Protein AF-A0A7W8L1U2-F1 (afdb_monomer)

Nearest PDB structures (foldseek):
  6pzl-assembly1_A-2  TM=8.586E-01  e=2.340E-06  Proteus mirabilis
  3fy3-assembly1_A  TM=8.755E-01  e=2.801E-05  Proteus mirabilis
  5keh-assembly1_A-2  TM=8.692E-01  e=3.672E-05  Proteus mirabilis
  5kkd-assembly1_B  TM=8.392E-01  e=9.475E-05  Proteus mirabilis
  5sz8-assembly1_A-2  TM=8.391E-01  e=1.951E-04  Proteus mirabilis

Organism: NCBI:txid2782701

Foldseek 3Di:
DDPDDDDDPVADVVDDAQEAAAADPDLDEAEAQEEDEDPDAQHQEYEDEALNEYEYAHYEYYRYQEYEYENFDFDADPVGDGFWGFEQAYEYEADHNGYDHQVHNEYEYYYQAYEFHAEHEHAEYEYAHRGFTATPPPRDTDHDHHDDDRDQARYHADQNGEYHYLEYHAHADPAQHHHEHNHYYENENEEYEYAHNHEYHAQAYYEYCYEYYYAYCEYAHPYEDEYQEEYAAHHAAEYEAQEYDEYLAEYHYEHQEYAYQYEDYFNADPLRAHHQHYEYHHEHAAEYEHCHEYDYLAEYAHYHCEYHNANYEHEHVAEYHAENPNEEYHQHLYEYEYQHYYHHYGPYYYHQHNYDYDHDDNVCVVRVVLSVQQVVLLVQLLVQLVVLLLLLVLQLVVCVVVVNPLSNQQSDDSHVVSLVSLLVSLQVSQVRNGPGPPPPPVVPPVVVVVPPCVVPVVVVVPDPDDDDDDDDDDDDDPDDDDDDDDDDDRHDRSVSSVVSNVVVVVVCVCVVVVVCVVQPDPHDDDPVVVVVVVVVSVLLNVLPPQDPDFQKKKKKKDFFQKIWIWMAGPAPRWIKIKIFGKAKVVHRPDRDMKMWIKGKHKRSDRHPVSSVVQQAFKWKKWKKWAADPPQKTWIWMWIAHPVGIIMIITTIMGHDHIMTMMGRMMGMHTDDDD

Structure (mmCIF, N/CA/C/O backbone):
data_AF-A0A7W8L1U2-F1
#
_entry.id   AF-A0A7W8L1U2-F1
#
loop_
_atom_site.group_PDB
_atom_site.id
_atom_site.type_symbol
_atom_site.label_atom_id
_atom_site.label_alt_id
_atom_site.label_comp_id
_atom_site.label_asym_id
_atom_site.label_entity_id
_atom_site.label_seq_id
_atom_site.pdbx_PDB_ins_code
_atom_site.Cartn_x
_atom_site.Cartn_y
_atom_site.Cartn_z
_atom_site.occupancy
_atom_site.B_iso_or_equiv
_atom_site.auth_seq_id
_atom_site.auth_comp_id
_atom_site.auth_asym_id
_atom_site.auth_atom_id
_atom_site.pdbx_PDB_model_num
ATOM 1 N N . MET A 1 1 ? 30.690 0.092 -16.207 1.00 69.56 1 MET A N 1
ATOM 2 C CA . MET A 1 1 ? 30.480 1.176 -17.199 1.00 69.56 1 MET A CA 1
ATOM 3 C C . MET A 1 1 ? 31.775 1.409 -17.965 1.00 69.56 1 MET A C 1
ATOM 5 O O . MET A 1 1 ? 32.826 1.039 -17.454 1.00 69.56 1 MET A O 1
ATOM 9 N N . ALA A 1 2 ? 31.693 1.891 -19.211 1.00 73.94 2 ALA A N 1
ATOM 10 C CA . ALA A 1 2 ? 32.660 1.589 -20.282 1.00 73.94 2 ALA A CA 1
ATOM 11 C C . ALA A 1 2 ? 33.953 2.436 -20.328 1.00 73.94 2 ALA A C 1
ATOM 13 O O . ALA A 1 2 ? 34.793 2.201 -21.194 1.00 73.94 2 ALA A O 1
ATOM 14 N N . GLY A 1 3 ? 34.148 3.395 -19.418 1.00 83.50 3 GLY A N 1
ATOM 15 C CA . GLY A 1 3 ? 35.316 4.282 -19.447 1.00 83.50 3 GLY A CA 1
ATOM 16 C C . GLY A 1 3 ? 35.251 5.298 -20.595 1.00 83.50 3 GLY A C 1
ATOM 17 O O . GLY A 1 3 ? 34.176 5.786 -20.935 1.00 83.50 3 GLY A O 1
ATOM 18 N N . GLN A 1 4 ? 36.399 5.656 -21.178 1.00 85.38 4 GLN A N 1
ATOM 19 C CA . GLN A 1 4 ? 36.449 6.632 -22.270 1.00 85.38 4 GLN A CA 1
ATOM 20 C C . GLN A 1 4 ? 35.839 6.060 -23.557 1.00 85.38 4 GLN A C 1
ATOM 22 O O . GLN A 1 4 ? 36.222 4.991 -24.027 1.00 85.38 4 GLN A O 1
ATOM 27 N N . ILE A 1 5 ? 34.927 6.820 -24.156 1.00 88.44 5 ILE A N 1
ATOM 28 C CA . ILE A 1 5 ? 34.176 6.452 -25.358 1.00 88.44 5 ILE A CA 1
ATOM 29 C C . ILE A 1 5 ? 34.235 7.589 -26.382 1.00 88.44 5 ILE A C 1
ATOM 31 O O . ILE A 1 5 ? 34.179 8.766 -26.026 1.00 88.44 5 ILE A O 1
ATOM 35 N N . ASN A 1 6 ? 34.376 7.234 -27.660 1.00 89.25 6 ASN A N 1
ATOM 36 C CA . ASN A 1 6 ? 34.409 8.197 -28.761 1.00 89.25 6 ASN A CA 1
ATOM 37 C C . ASN A 1 6 ? 33.005 8.732 -29.080 1.00 89.25 6 ASN A C 1
ATOM 39 O O . ASN A 1 6 ? 31.998 8.099 -28.761 1.00 89.25 6 ASN A O 1
ATOM 43 N N . GLY A 1 7 ? 32.942 9.882 -29.758 1.00 87.75 7 GLY A N 1
ATOM 44 C CA . GLY A 1 7 ? 31.681 10.429 -30.262 1.00 87.75 7 GLY A CA 1
ATOM 45 C C . GLY A 1 7 ? 30.973 9.458 -31.213 1.00 87.75 7 GLY A C 1
ATOM 46 O O . GLY A 1 7 ? 31.619 8.752 -31.989 1.00 87.75 7 GLY A O 1
ATOM 47 N N . ASN A 1 8 ? 29.640 9.422 -31.151 1.00 91.31 8 ASN A N 1
ATOM 48 C CA . ASN A 1 8 ? 28.834 8.544 -31.994 1.00 91.31 8 ASN A CA 1
ATOM 49 C C . ASN A 1 8 ? 28.838 9.056 -33.451 1.00 91.31 8 ASN A C 1
ATOM 51 O O . ASN A 1 8 ? 28.306 10.139 -33.696 1.00 91.31 8 ASN A O 1
ATOM 55 N N . PRO A 1 9 ? 29.376 8.294 -34.426 1.00 94.00 9 PRO A N 1
ATOM 56 C CA . PRO A 1 9 ? 29.521 8.749 -35.812 1.00 94.00 9 PRO A CA 1
ATOM 57 C C . PRO A 1 9 ? 28.185 8.915 -36.553 1.00 94.00 9 PRO A C 1
ATOM 59 O O . PRO A 1 9 ? 28.167 9.459 -37.652 1.00 94.00 9 PRO A O 1
ATOM 62 N N . ASN A 1 10 ? 27.076 8.448 -35.970 1.00 94.88 10 ASN A N 1
ATOM 63 C CA . ASN A 1 10 ? 25.736 8.624 -36.530 1.00 94.88 10 ASN A CA 1
ATOM 64 C C . ASN A 1 10 ? 25.142 10.018 -36.261 1.00 94.88 10 ASN A C 1
ATOM 66 O O . ASN A 1 10 ? 24.099 10.340 -36.823 1.00 94.88 10 ASN A O 1
ATOM 70 N N . PHE A 1 11 ? 25.773 10.830 -35.406 1.00 91.75 11 PHE A N 1
ATOM 71 C CA . PHE A 1 11 ? 25.344 12.196 -35.102 1.00 91.75 11 PHE A CA 1
ATOM 72 C C . PHE A 1 11 ? 26.297 13.225 -35.712 1.00 91.75 11 PHE A C 1
ATOM 74 O O . PHE A 1 11 ? 27.502 12.996 -35.832 1.00 91.75 11 PHE A O 1
ATOM 81 N N . GLY A 1 12 ? 25.746 14.385 -36.083 1.00 92.25 12 GLY A N 1
ATOM 82 C CA . GLY A 1 12 ? 26.546 15.545 -36.465 1.00 92.25 12 GLY A CA 1
ATOM 83 C C . GLY A 1 12 ? 27.296 16.154 -35.268 1.00 92.25 12 GLY A C 1
ATOM 84 O O . GLY A 1 12 ? 27.008 15.831 -34.112 1.00 92.25 12 GLY A O 1
ATOM 85 N N . PRO A 1 13 ? 28.255 17.067 -35.506 1.00 86.38 13 PRO A N 1
ATOM 86 C CA . PRO A 1 13 ? 28.932 17.778 -34.425 1.00 86.38 13 PRO A CA 1
ATOM 87 C C . PRO A 1 13 ? 27.932 18.491 -33.504 1.00 86.38 13 PRO A C 1
ATOM 89 O O . PRO A 1 13 ? 27.104 19.267 -33.975 1.00 86.38 13 PRO A O 1
ATOM 92 N N . ASN A 1 14 ? 28.046 18.257 -32.192 1.00 84.38 14 ASN A N 1
ATOM 93 C CA . ASN A 1 14 ? 27.155 18.787 -31.145 1.00 84.38 14 ASN A CA 1
ATOM 94 C C . ASN A 1 14 ? 25.682 18.346 -31.238 1.00 84.38 14 ASN A C 1
ATOM 96 O O . ASN A 1 14 ? 24.840 18.923 -30.550 1.00 84.38 14 ASN A O 1
ATOM 100 N N . ASP A 1 15 ? 25.371 17.337 -32.050 1.00 91.50 15 ASP A N 1
ATOM 101 C CA . ASP A 1 15 ? 24.033 16.759 -32.131 1.00 91.50 15 ASP A CA 1
ATOM 102 C C . ASP A 1 15 ? 23.883 15.573 -31.164 1.00 91.50 15 ASP A C 1
ATOM 104 O O . ASP A 1 15 ? 24.843 14.851 -30.876 1.00 91.50 15 ASP A O 1
ATOM 108 N N . ALA A 1 16 ? 22.678 15.390 -30.628 1.00 91.06 16 ALA A N 1
ATOM 109 C CA . ALA A 1 16 ? 22.363 14.331 -29.678 1.00 91.06 16 ALA A CA 1
ATOM 110 C C . ALA A 1 16 ? 20.869 13.988 -29.696 1.00 91.06 16 ALA A C 1
ATOM 112 O O . ALA A 1 16 ? 20.002 14.852 -29.848 1.00 91.06 16 ALA A O 1
ATOM 113 N N . ALA A 1 17 ? 20.553 12.714 -29.460 1.00 91.38 17 ALA A N 1
ATOM 114 C CA . ALA A 1 17 ? 19.172 12.279 -29.304 1.00 91.38 17 ALA A CA 1
ATOM 115 C C . ALA A 1 17 ? 18.530 12.894 -28.050 1.00 91.38 17 ALA A C 1
ATOM 117 O O . ALA A 1 17 ? 19.070 12.813 -26.948 1.00 91.38 17 ALA A O 1
ATOM 118 N N . LYS A 1 18 ? 17.319 13.438 -28.205 1.00 91.56 18 LYS A N 1
ATOM 119 C CA . LYS A 1 18 ? 16.487 13.865 -27.069 1.00 91.56 18 LYS A CA 1
ATOM 120 C C . LYS A 1 18 ? 15.812 12.673 -26.393 1.00 91.56 18 LYS A C 1
ATOM 122 O O . LYS A 1 18 ? 15.764 12.607 -25.171 1.00 91.56 18 LYS A O 1
ATOM 127 N N . ILE A 1 19 ? 15.297 11.737 -27.188 1.00 95.50 19 ILE A N 1
ATOM 128 C CA . ILE A 1 19 ? 14.672 10.493 -26.731 1.00 95.50 19 ILE A CA 1
ATOM 129 C C . ILE A 1 19 ? 15.396 9.340 -27.420 1.00 95.50 19 ILE A C 1
ATOM 131 O O . ILE A 1 19 ? 15.598 9.380 -28.632 1.00 95.50 19 ILE A O 1
ATOM 135 N N . ILE A 1 20 ? 15.775 8.320 -26.655 1.00 97.06 20 ILE A N 1
ATOM 136 C CA . ILE A 1 20 ? 16.420 7.110 -27.172 1.00 97.06 20 ILE A CA 1
ATOM 137 C C . ILE A 1 20 ? 15.437 5.951 -27.020 1.00 97.06 20 ILE A C 1
ATOM 139 O O . ILE A 1 20 ? 15.101 5.575 -25.898 1.00 97.06 20 ILE A O 1
ATOM 143 N N . VAL A 1 21 ? 14.978 5.383 -28.138 1.00 97.81 21 VAL A N 1
ATOM 144 C CA . VAL A 1 21 ? 14.058 4.235 -28.145 1.00 97.81 21 VAL A CA 1
ATOM 145 C C . VAL A 1 21 ? 14.809 2.962 -28.512 1.00 97.81 21 VAL A C 1
ATOM 147 O O . VAL A 1 21 ? 15.290 2.818 -29.632 1.00 97.81 21 VAL A O 1
ATOM 150 N N . ASN A 1 22 ? 14.869 2.022 -27.572 1.00 97.69 22 ASN A N 1
ATOM 151 C CA . ASN A 1 22 ? 15.407 0.682 -27.777 1.00 97.69 22 ASN A CA 1
ATOM 152 C C . ASN A 1 22 ? 14.235 -0.291 -27.908 1.00 97.69 22 ASN A C 1
ATOM 154 O O . ASN A 1 22 ? 13.649 -0.704 -26.906 1.00 97.69 22 ASN A O 1
ATOM 158 N N . GLN A 1 23 ? 13.876 -0.630 -29.144 1.00 97.31 23 GLN A N 1
ATOM 159 C CA . GLN A 1 23 ? 12.772 -1.537 -29.441 1.00 97.31 23 GLN A CA 1
ATOM 160 C C . GLN A 1 23 ? 13.290 -2.928 -29.812 1.00 97.31 23 GLN A C 1
ATOM 162 O O . GLN A 1 23 ? 14.038 -3.094 -30.775 1.00 97.31 23 GLN A O 1
ATOM 167 N N . VAL A 1 24 ? 12.852 -3.939 -29.064 1.00 97.31 24 VAL A N 1
ATOM 168 C CA . VAL A 1 24 ? 13.157 -5.348 -29.316 1.00 97.31 24 VAL A CA 1
ATOM 169 C C . VAL A 1 24 ? 11.987 -5.994 -30.056 1.00 97.31 24 VAL A C 1
ATOM 171 O O . VAL A 1 24 ? 10.863 -6.003 -29.566 1.00 97.31 24 VAL A O 1
ATOM 174 N N . ASN A 1 25 ? 12.273 -6.579 -31.222 1.00 92.19 25 ASN A N 1
ATOM 175 C CA . ASN A 1 25 ? 11.283 -7.242 -32.085 1.00 92.19 25 ASN A CA 1
ATOM 176 C C . ASN A 1 25 ? 11.347 -8.781 -32.014 1.00 92.19 25 ASN A C 1
ATOM 178 O O . ASN A 1 25 ? 10.768 -9.468 -32.850 1.00 92.19 25 ASN A O 1
ATOM 182 N N . SER A 1 26 ? 12.100 -9.332 -31.057 1.00 93.19 26 SER A N 1
ATOM 183 C CA . SER A 1 26 ? 12.208 -10.780 -30.844 1.00 93.19 26 SER A CA 1
ATOM 184 C C . SER A 1 26 ? 11.131 -11.295 -29.886 1.00 93.19 26 SER A C 1
ATOM 186 O O . SER A 1 26 ? 10.630 -10.543 -29.053 1.00 93.19 26 SER A O 1
ATOM 188 N N . ASN A 1 27 ? 10.868 -12.603 -29.924 1.00 93.25 27 ASN A N 1
ATOM 189 C CA . ASN A 1 27 ? 9.940 -13.272 -29.003 1.00 93.25 27 ASN A CA 1
ATOM 190 C C . ASN A 1 27 ? 10.537 -13.550 -27.607 1.00 93.25 27 ASN A C 1
ATOM 192 O O . ASN A 1 27 ? 9.874 -14.150 -26.765 1.00 93.25 27 ASN A O 1
ATOM 196 N N . ASN A 1 28 ? 11.790 -13.154 -27.360 1.00 95.94 28 ASN A N 1
ATOM 197 C CA . ASN A 1 28 ? 12.440 -13.328 -26.063 1.00 95.94 28 ASN A CA 1
ATOM 198 C C . ASN A 1 28 ? 12.254 -12.075 -25.195 1.00 95.94 28 ASN A C 1
ATOM 200 O O . ASN A 1 28 ? 12.376 -10.962 -25.720 1.00 95.94 28 ASN A O 1
ATOM 204 N N . PRO A 1 29 ? 12.012 -12.225 -23.881 1.00 96.44 29 PRO A N 1
ATOM 205 C CA . PRO A 1 29 ? 11.954 -11.092 -22.966 1.00 96.44 29 PRO A CA 1
ATOM 206 C C . PRO A 1 29 ? 13.329 -10.430 -22.805 1.00 96.44 29 PRO A C 1
ATOM 208 O O . PRO A 1 29 ? 14.373 -11.072 -22.945 1.00 96.44 29 PRO A O 1
ATOM 211 N N . SER A 1 30 ? 13.330 -9.139 -22.474 1.00 98.38 30 SER A N 1
ATOM 212 C CA . SER A 1 30 ? 14.555 -8.402 -22.146 1.00 98.38 30 SER A CA 1
ATOM 213 C C . SER A 1 30 ? 14.946 -8.633 -20.688 1.00 98.38 30 SER A C 1
ATOM 215 O O . SER A 1 30 ? 14.097 -8.530 -19.806 1.00 98.38 30 SER A O 1
ATOM 217 N N . LEU A 1 31 ? 16.229 -8.884 -20.423 1.00 98.00 31 LEU A N 1
ATOM 218 C CA . LEU A 1 31 ? 16.774 -9.008 -19.067 1.00 98.00 31 LEU A CA 1
ATOM 219 C C . LEU A 1 31 ? 17.616 -7.768 -18.737 1.00 98.00 31 LEU A C 1
ATOM 221 O O . LEU A 1 31 ? 18.634 -7.525 -19.382 1.00 98.00 31 LEU A O 1
ATOM 225 N N . LEU A 1 32 ? 17.203 -6.992 -17.737 1.00 97.62 32 LEU A N 1
ATOM 226 C CA . LEU A 1 32 ? 17.906 -5.804 -17.258 1.00 97.62 32 LEU A CA 1
ATOM 227 C C . LEU A 1 32 ? 18.585 -6.125 -15.925 1.00 97.62 32 LEU A C 1
ATOM 229 O O . LEU A 1 32 ? 17.942 -6.094 -14.879 1.00 97.62 32 LEU A O 1
ATOM 233 N N . ARG A 1 33 ? 19.887 -6.432 -15.984 1.00 95.62 33 ARG A N 1
ATOM 234 C CA . ARG A 1 33 ? 20.723 -6.817 -14.828 1.00 95.62 33 ARG A CA 1
ATOM 235 C C . ARG A 1 33 ? 21.776 -5.774 -14.449 1.00 95.62 33 ARG A C 1
ATOM 237 O O . ARG A 1 33 ? 22.908 -6.098 -14.104 1.00 95.62 33 ARG A O 1
ATOM 244 N N . GLY A 1 34 ? 21.442 -4.509 -14.659 1.00 90.94 34 GLY A N 1
ATOM 245 C CA . GLY A 1 34 ? 22.356 -3.394 -14.476 1.00 90.94 34 GLY A CA 1
ATOM 246 C C . GLY A 1 34 ? 21.786 -2.098 -15.031 1.00 90.94 34 GLY A C 1
ATOM 247 O O . GLY A 1 34 ? 20.688 -2.058 -15.593 1.00 90.94 34 GLY A O 1
ATOM 248 N N . TYR A 1 35 ? 22.556 -1.027 -14.882 1.00 94.38 35 TYR A N 1
ATOM 249 C CA . TYR A 1 35 ? 22.146 0.308 -15.296 1.00 94.38 35 TYR A CA 1
ATOM 250 C C . TYR A 1 35 ? 22.301 0.524 -16.804 1.00 94.38 35 TYR A C 1
ATOM 252 O O . TYR A 1 35 ? 23.305 0.138 -17.405 1.00 94.38 35 TYR A O 1
ATOM 260 N N . VAL A 1 36 ? 21.329 1.220 -17.392 1.00 95.88 36 VAL A N 1
ATOM 261 C CA . VAL A 1 36 ? 21.394 1.756 -18.753 1.00 95.88 36 VAL A CA 1
ATOM 262 C C . VAL A 1 36 ? 21.933 3.182 -18.689 1.00 95.88 36 VAL A C 1
ATOM 264 O O . VAL A 1 36 ? 21.283 4.082 -18.159 1.00 95.88 36 VAL A O 1
ATOM 267 N N . GLU A 1 37 ? 23.130 3.393 -19.224 1.00 94.94 37 GLU A N 1
ATOM 268 C CA . GLU A 1 37 ? 23.813 4.687 -19.217 1.00 94.94 37 GLU A CA 1
ATOM 269 C C . GLU A 1 37 ? 23.713 5.375 -20.580 1.00 94.94 37 GLU A C 1
ATOM 271 O O . GLU A 1 37 ? 24.005 4.776 -21.617 1.00 94.94 37 GLU A O 1
ATOM 276 N N . VAL A 1 38 ? 23.341 6.657 -20.575 1.00 95.25 38 VAL A N 1
ATOM 277 C CA . VAL A 1 38 ? 23.483 7.521 -21.749 1.00 95.25 38 VAL A CA 1
ATOM 278 C C . VAL A 1 38 ? 24.844 8.199 -21.715 1.00 95.25 38 VAL A C 1
ATOM 280 O O . VAL A 1 38 ? 25.139 9.025 -20.856 1.00 95.25 38 VAL A O 1
ATOM 283 N N . ALA A 1 39 ? 25.664 7.889 -22.704 1.00 91.81 39 ALA A N 1
ATOM 284 C CA . ALA A 1 39 ? 26.932 8.548 -22.940 1.00 91.81 39 ALA A CA 1
ATOM 285 C C . ALA A 1 39 ? 26.763 9.922 -23.611 1.00 91.81 39 ALA A C 1
ATOM 287 O O . ALA A 1 39 ? 26.187 10.011 -24.694 1.00 91.81 39 ALA A O 1
ATOM 288 N N . GLY A 1 40 ? 27.341 10.978 -23.030 1.00 90.19 40 GLY A N 1
ATOM 289 C CA . GLY A 1 40 ? 27.355 12.320 -23.625 1.00 90.19 40 GLY A CA 1
ATOM 290 C C . GLY A 1 40 ? 26.269 13.243 -23.069 1.00 90.19 40 GLY A C 1
ATOM 291 O O . GLY A 1 40 ? 26.109 13.351 -21.855 1.00 90.19 40 GLY A O 1
ATOM 292 N N . GLN A 1 41 ? 25.561 13.961 -23.947 1.00 90.19 41 GLN A N 1
ATOM 293 C CA . GLN A 1 41 ? 24.501 14.892 -23.537 1.00 90.19 41 GLN A CA 1
ATOM 294 C C . GLN A 1 41 ? 23.362 14.144 -22.825 1.00 90.19 41 GLN A C 1
ATOM 296 O O . GLN A 1 41 ? 22.951 13.074 -23.275 1.00 90.19 41 GLN A O 1
ATOM 301 N N . LYS A 1 42 ? 22.844 14.714 -21.726 1.00 91.12 42 LYS A N 1
ATOM 302 C CA . LYS A 1 42 ? 21.743 14.119 -20.950 1.00 91.12 42 LYS A CA 1
ATOM 303 C C . LYS A 1 42 ? 20.516 13.937 -21.848 1.00 91.12 42 LYS A C 1
ATOM 305 O O . LYS A 1 42 ? 19.983 14.919 -22.366 1.00 91.12 42 LYS A O 1
ATOM 310 N N . ALA A 1 43 ? 20.043 12.699 -22.004 1.00 89.81 43 ALA A N 1
ATOM 311 C CA . ALA A 1 43 ? 18.824 12.427 -22.765 1.00 89.81 43 ALA A CA 1
ATOM 312 C C . ALA A 1 43 ? 17.584 12.820 -21.955 1.00 89.81 43 ALA A C 1
ATOM 314 O O . ALA A 1 43 ? 17.506 12.559 -20.750 1.00 89.81 43 ALA A O 1
ATOM 315 N N . ALA A 1 44 ? 16.568 13.362 -22.621 1.00 89.00 44 ALA A N 1
ATOM 316 C CA . ALA A 1 44 ? 15.286 13.640 -21.984 1.00 89.00 44 ALA A CA 1
ATOM 317 C C . ALA A 1 44 ? 14.576 12.340 -21.563 1.00 89.00 44 ALA A C 1
ATOM 319 O O . ALA A 1 44 ? 14.005 12.286 -20.473 1.00 89.00 44 ALA A O 1
ATOM 320 N N . ALA A 1 45 ? 14.648 11.286 -22.385 1.00 96.88 45 ALA A N 1
ATOM 321 C CA . ALA A 1 45 ? 14.116 9.973 -22.029 1.00 96.88 45 ALA A CA 1
ATOM 322 C C . ALA A 1 45 ? 14.876 8.803 -22.671 1.00 96.88 45 ALA A C 1
ATOM 324 O O . ALA A 1 45 ? 15.353 8.899 -23.805 1.00 96.88 45 ALA A O 1
ATOM 325 N N . VAL A 1 46 ? 14.907 7.672 -21.965 1.00 98.50 46 VAL A N 1
ATOM 326 C CA . VAL A 1 46 ? 15.347 6.367 -22.477 1.00 98.50 46 VAL A CA 1
ATOM 327 C C . VAL A 1 46 ? 14.189 5.380 -22.382 1.00 98.50 46 VAL A C 1
ATOM 329 O O . VAL A 1 46 ? 13.639 5.162 -21.305 1.00 98.50 46 VAL A O 1
ATOM 332 N N . VAL A 1 47 ? 13.835 4.764 -23.508 1.00 98.69 47 VAL A N 1
ATOM 333 C CA . VAL A 1 47 ? 12.767 3.765 -23.615 1.00 98.69 47 VAL A CA 1
ATOM 334 C C . VAL A 1 47 ? 13.371 2.398 -23.905 1.00 98.69 47 VAL A C 1
ATOM 336 O O . VAL A 1 47 ? 14.146 2.256 -24.852 1.00 98.69 47 VAL A O 1
ATOM 339 N N . ILE A 1 48 ? 12.978 1.389 -23.130 1.00 98.69 48 ILE A N 1
ATOM 340 C CA . ILE A 1 48 ? 13.220 -0.028 -23.411 1.00 98.69 48 ILE A CA 1
ATOM 341 C C . ILE A 1 48 ? 11.863 -0.683 -23.680 1.00 98.69 48 ILE A C 1
ATOM 343 O O . ILE A 1 48 ? 11.055 -0.844 -22.764 1.00 98.69 48 ILE A O 1
ATOM 347 N N . ALA A 1 49 ? 11.610 -1.033 -24.940 1.00 98.69 49 ALA A N 1
ATOM 348 C CA . ALA A 1 49 ? 10.342 -1.583 -25.403 1.00 98.69 49 ALA A CA 1
ATOM 349 C C . ALA A 1 49 ? 10.503 -3.037 -25.861 1.00 98.69 49 ALA A C 1
ATOM 351 O O . ALA A 1 49 ? 11.266 -3.314 -26.788 1.00 98.69 49 ALA A O 1
ATOM 352 N N . ASN A 1 50 ? 9.779 -3.967 -25.235 1.00 98.38 50 ASN A N 1
ATOM 353 C CA . ASN A 1 50 ? 9.750 -5.370 -25.647 1.00 98.38 50 ASN A CA 1
ATOM 354 C C . ASN A 1 50 ? 8.401 -6.028 -25.325 1.00 98.38 50 ASN A C 1
ATOM 356 O O . ASN A 1 50 ? 8.106 -6.329 -24.169 1.00 98.38 50 ASN A O 1
ATOM 360 N N . SER A 1 51 ? 7.605 -6.316 -26.358 1.00 97.06 51 SER A N 1
ATOM 361 C CA . SER A 1 51 ? 6.277 -6.934 -26.204 1.00 97.06 51 SER A CA 1
ATOM 362 C C . SER A 1 51 ? 6.279 -8.348 -25.624 1.00 97.06 51 SER A C 1
ATOM 364 O O . SER A 1 51 ? 5.260 -8.799 -25.104 1.00 97.06 51 SER A O 1
ATOM 366 N N . SER A 1 52 ? 7.429 -9.024 -25.648 1.00 96.69 52 SER A N 1
ATOM 367 C CA . SER A 1 52 ? 7.608 -10.353 -25.058 1.00 96.69 52 SER A CA 1
ATOM 368 C C . SER A 1 52 ? 7.785 -10.314 -23.535 1.00 96.69 52 SER A C 1
ATOM 370 O O . SER A 1 52 ? 7.730 -11.356 -22.889 1.00 96.69 52 SER A O 1
ATOM 372 N N . GLY A 1 53 ? 7.986 -9.127 -22.951 1.00 98.06 53 GLY A N 1
ATOM 373 C CA . GLY A 1 53 ? 8.182 -8.928 -21.516 1.00 98.06 53 GLY A CA 1
ATOM 374 C C . GLY A 1 53 ? 9.549 -8.346 -21.157 1.00 98.06 53 GLY A C 1
ATOM 375 O O . GLY A 1 53 ? 10.488 -8.344 -21.961 1.00 98.06 53 GLY A O 1
ATOM 376 N N . LEU A 1 54 ? 9.660 -7.860 -19.921 1.00 98.75 54 LEU A N 1
ATOM 377 C CA . LEU A 1 54 ? 10.907 -7.369 -19.335 1.00 98.75 54 LEU A CA 1
ATOM 378 C C . LEU A 1 54 ? 11.085 -7.959 -17.937 1.00 98.75 54 LEU A C 1
ATOM 380 O O . LEU A 1 54 ? 10.139 -8.003 -17.156 1.00 98.75 54 LEU A O 1
ATOM 384 N N . VAL A 1 55 ? 12.307 -8.364 -17.612 1.00 98.62 55 VAL A N 1
ATOM 385 C CA . VAL A 1 55 ? 12.704 -8.794 -16.270 1.00 98.62 55 VAL A CA 1
ATOM 386 C C . VAL A 1 55 ? 13.807 -7.869 -15.781 1.00 98.62 55 VAL A C 1
ATOM 388 O O . VAL A 1 55 ? 14.811 -7.695 -16.471 1.00 98.62 55 VAL A O 1
ATOM 391 N N . VAL A 1 56 ? 13.622 -7.276 -14.607 1.00 98.12 56 VAL A N 1
ATOM 392 C CA . VAL A 1 56 ? 14.552 -6.330 -13.988 1.00 98.12 56 VAL A CA 1
ATOM 393 C C . VAL A 1 56 ? 15.095 -6.925 -12.697 1.00 98.12 56 VAL A C 1
ATOM 395 O O . VAL A 1 56 ? 14.319 -7.355 -11.846 1.00 98.12 56 VAL A O 1
ATOM 398 N N . ASP A 1 57 ? 16.418 -6.944 -12.573 1.00 94.31 57 ASP A N 1
ATOM 399 C CA . ASP A 1 57 ? 17.156 -7.529 -11.453 1.00 94.31 57 ASP A CA 1
ATOM 400 C C . ASP A 1 57 ? 18.446 -6.727 -11.219 1.00 94.31 57 ASP A C 1
ATOM 402 O O . ASP A 1 57 ? 19.490 -7.012 -11.801 1.00 94.31 57 ASP A O 1
ATOM 406 N N . GLY A 1 58 ? 18.344 -5.634 -10.459 1.00 89.25 58 GLY A N 1
ATOM 407 C CA . GLY A 1 58 ? 19.417 -4.646 -10.292 1.00 89.25 58 GLY A CA 1
ATOM 408 C C . GLY A 1 58 ? 19.481 -3.619 -11.429 1.00 89.25 58 GLY A C 1
ATOM 409 O O . GLY A 1 58 ? 20.559 -3.150 -11.796 1.00 89.25 58 GLY A O 1
ATOM 410 N N . GLY A 1 59 ? 18.335 -3.303 -12.040 1.00 91.62 59 GLY A N 1
ATOM 411 C CA . GLY A 1 59 ? 18.249 -2.348 -13.147 1.00 91.62 59 GLY A CA 1
ATOM 412 C C . GLY A 1 59 ? 18.208 -0.886 -12.698 1.00 91.62 59 GLY A C 1
ATOM 413 O O . GLY A 1 59 ? 17.805 -0.579 -11.578 1.00 91.62 59 GLY A O 1
ATOM 414 N N . GLY A 1 60 ? 18.559 0.030 -13.601 1.00 94.94 60 GLY A N 1
ATOM 415 C CA . GLY A 1 60 ? 18.470 1.474 -13.372 1.00 94.94 60 GLY A CA 1
ATOM 416 C C . GLY A 1 60 ? 18.853 2.290 -14.606 1.00 94.94 60 GLY A C 1
ATOM 417 O O . GLY A 1 60 ? 19.130 1.728 -15.666 1.00 94.94 60 GLY A O 1
ATOM 418 N N . PHE A 1 61 ? 18.888 3.616 -14.480 1.00 97.31 61 PHE A N 1
ATOM 419 C CA . PHE A 1 61 ? 19.232 4.523 -15.581 1.00 97.31 61 PHE A CA 1
ATOM 420 C C . PHE A 1 61 ? 20.241 5.583 -15.146 1.00 97.31 61 PHE A C 1
ATOM 422 O O . PHE A 1 61 ? 20.198 6.049 -14.012 1.00 97.31 61 PHE A O 1
ATOM 429 N N . ILE A 1 62 ? 21.124 6.007 -16.050 1.00 95.12 62 ILE A N 1
ATOM 430 C CA . ILE A 1 62 ? 22.109 7.068 -15.803 1.00 95.12 62 ILE A CA 1
ATOM 431 C C . ILE A 1 62 ? 22.078 8.084 -16.937 1.00 95.12 62 ILE A C 1
ATOM 433 O O . ILE A 1 62 ? 21.934 7.728 -18.107 1.00 95.12 62 ILE A O 1
ATOM 437 N N . ASN A 1 63 ? 22.245 9.357 -16.567 1.00 94.94 63 ASN A N 1
ATOM 438 C CA . ASN A 1 63 ? 22.313 10.487 -17.491 1.00 94.94 63 ASN A CA 1
ATOM 439 C C . ASN A 1 63 ? 21.051 10.643 -18.367 1.00 94.94 63 ASN A C 1
ATOM 441 O O . ASN A 1 63 ? 21.103 11.000 -19.544 1.00 94.94 63 ASN A O 1
ATOM 445 N N . THR A 1 64 ? 19.887 10.412 -17.761 1.00 97.69 64 THR A N 1
ATOM 446 C CA . THR A 1 64 ? 18.580 10.740 -18.335 1.00 97.69 64 THR A CA 1
ATOM 447 C C . THR A 1 64 ? 17.646 11.302 -17.264 1.00 97.69 64 THR A C 1
ATOM 449 O O . THR A 1 64 ? 17.882 11.097 -16.077 1.00 97.69 64 THR A O 1
ATOM 452 N N . SER A 1 65 ? 16.623 12.062 -17.654 1.00 97.38 65 SER A N 1
ATOM 453 C CA . SER A 1 65 ? 15.557 12.505 -16.738 1.00 97.38 65 SER A CA 1
ATOM 454 C C . SER A 1 65 ? 14.424 11.487 -16.596 1.00 97.38 65 SER A C 1
ATOM 456 O O . SER A 1 65 ? 13.780 11.450 -15.552 1.00 97.38 65 SER A O 1
ATOM 458 N N . ARG A 1 66 ? 14.179 10.652 -17.618 1.00 98.31 66 ARG A N 1
ATOM 459 C CA . ARG A 1 66 ? 13.021 9.748 -17.660 1.00 98.31 66 ARG A CA 1
ATOM 460 C C . ARG A 1 66 ? 13.391 8.367 -18.196 1.00 98.31 66 ARG A C 1
ATOM 462 O O . ARG A 1 66 ? 13.874 8.244 -19.319 1.00 98.31 66 ARG A O 1
ATOM 469 N N . GLY A 1 67 ? 13.126 7.329 -17.412 1.00 98.56 67 GLY A N 1
ATOM 470 C CA . GLY A 1 67 ? 13.246 5.933 -17.834 1.00 98.56 67 GLY A CA 1
ATOM 471 C C . GLY A 1 67 ? 11.872 5.344 -18.137 1.00 98.56 67 GLY A C 1
ATOM 472 O O . GLY A 1 67 ? 10.949 5.513 -17.349 1.00 98.56 67 GLY A O 1
ATOM 473 N N . ILE A 1 68 ? 11.715 4.650 -19.262 1.00 98.88 68 ILE A N 1
ATOM 474 C CA . ILE A 1 68 ? 10.456 3.983 -19.621 1.00 98.88 68 ILE A CA 1
ATOM 475 C C . ILE A 1 68 ? 10.744 2.519 -19.921 1.00 98.88 68 ILE A C 1
ATOM 477 O O . ILE A 1 68 ? 11.471 2.202 -20.864 1.00 98.88 68 ILE A O 1
ATOM 481 N N . LEU A 1 69 ? 10.149 1.627 -19.137 1.00 98.94 69 LEU A N 1
ATOM 482 C CA . LEU A 1 69 ? 10.125 0.194 -19.408 1.00 98.94 69 LEU A CA 1
ATOM 483 C C . LEU A 1 69 ? 8.730 -0.160 -19.905 1.00 98.94 69 LEU A C 1
ATOM 485 O O . LEU A 1 69 ? 7.743 0.098 -19.214 1.00 98.94 69 LEU A O 1
ATOM 489 N N . THR A 1 70 ? 8.633 -0.721 -21.109 1.00 98.88 70 THR A N 1
ATOM 490 C CA . THR A 1 70 ? 7.329 -0.977 -21.721 1.00 98.88 70 THR A CA 1
ATOM 491 C C . THR A 1 70 ? 7.252 -2.292 -22.479 1.00 98.88 70 THR A C 1
ATOM 493 O O . THR A 1 70 ? 8.184 -2.682 -23.179 1.00 98.88 70 THR A O 1
ATOM 496 N N . THR A 1 71 ? 6.111 -2.970 -22.372 1.00 98.62 71 THR A N 1
ATOM 497 C CA . THR A 1 71 ? 5.753 -4.083 -23.274 1.00 98.62 71 THR A CA 1
ATOM 498 C C . THR A 1 71 ? 4.916 -3.609 -24.461 1.00 98.62 71 THR A C 1
ATOM 500 O O . THR A 1 71 ? 4.583 -4.381 -25.358 1.00 98.62 71 THR A O 1
ATOM 503 N N . GLY A 1 72 ? 4.590 -2.317 -24.507 1.00 98.06 72 GLY A N 1
ATOM 504 C CA . GLY A 1 72 ? 3.910 -1.721 -25.640 1.00 98.06 72 GLY A CA 1
ATOM 505 C C . GLY A 1 72 ? 4.841 -1.474 -26.821 1.00 98.06 72 GLY A C 1
ATOM 506 O O . GLY A 1 72 ? 6.009 -1.120 -26.658 1.00 98.06 72 GLY A O 1
ATOM 507 N N . ASN A 1 73 ? 4.297 -1.606 -28.028 1.00 97.62 73 ASN A N 1
ATOM 508 C CA . ASN A 1 73 ? 4.977 -1.175 -29.243 1.00 97.62 73 ASN A CA 1
ATOM 509 C C . ASN A 1 73 ? 5.016 0.368 -29.289 1.00 97.62 73 ASN A C 1
ATOM 511 O O . ASN A 1 73 ? 3.941 0.974 -29.210 1.00 97.62 73 ASN A O 1
ATOM 515 N N . PRO A 1 74 ? 6.191 1.016 -29.411 1.00 97.94 74 PRO A N 1
ATOM 516 C CA . PRO A 1 74 ? 6.284 2.468 -29.531 1.00 97.94 74 PRO A CA 1
ATOM 517 C C . PRO A 1 74 ? 5.554 2.991 -30.773 1.00 97.94 74 PRO A C 1
ATOM 519 O O . PRO A 1 74 ? 5.657 2.423 -31.860 1.00 97.94 74 PRO A O 1
ATOM 522 N N . LEU A 1 75 ? 4.832 4.097 -30.617 1.00 97.38 75 LEU A N 1
ATOM 523 C CA . LEU A 1 75 ? 4.128 4.789 -31.692 1.00 97.38 75 LEU A CA 1
ATOM 524 C C . LEU A 1 75 ? 4.927 6.020 -32.106 1.00 97.38 75 LEU A C 1
ATOM 526 O O . LEU A 1 75 ? 5.014 6.991 -31.351 1.00 97.38 75 LEU A O 1
ATOM 530 N N . ILE A 1 76 ? 5.501 5.980 -33.305 1.00 95.88 76 ILE A N 1
ATOM 531 C CA . ILE A 1 76 ? 6.260 7.088 -33.886 1.00 95.88 76 ILE A CA 1
ATOM 532 C C . ILE A 1 76 ? 5.429 7.722 -35.003 1.00 95.88 76 ILE A C 1
ATOM 534 O O . ILE A 1 76 ? 4.928 7.010 -35.875 1.00 95.88 76 ILE A O 1
ATOM 538 N N . ASP A 1 77 ? 5.254 9.043 -34.967 1.00 94.38 77 ASP A N 1
ATOM 539 C CA . ASP A 1 77 ? 4.538 9.765 -36.022 1.00 94.38 77 ASP A CA 1
ATOM 540 C C . ASP A 1 77 ? 5.389 9.948 -37.296 1.00 94.38 77 ASP A C 1
ATOM 542 O O . ASP A 1 77 ? 6.583 9.646 -37.337 1.00 94.38 77 ASP A O 1
ATOM 546 N N . GLY A 1 78 ? 4.780 10.482 -38.360 1.00 91.62 78 GLY A N 1
ATOM 547 C CA . GLY A 1 78 ? 5.476 10.745 -39.627 1.00 91.62 78 GLY A CA 1
ATOM 548 C C . GLY A 1 78 ? 6.585 11.805 -39.550 1.00 91.62 78 GLY A C 1
ATOM 549 O O . GLY A 1 78 ? 7.315 11.983 -40.520 1.00 91.62 78 GLY A O 1
ATOM 550 N N . SER A 1 79 ? 6.714 12.518 -38.426 1.00 92.25 79 SER A N 1
ATOM 551 C CA . SER A 1 79 ? 7.776 13.492 -38.143 1.00 92.25 79 SER A CA 1
ATOM 552 C C . SER A 1 79 ? 8.864 12.937 -37.212 1.00 92.25 79 SER A C 1
ATOM 554 O O . SER A 1 79 ? 9.809 13.655 -36.895 1.00 92.25 79 SER A O 1
ATOM 556 N N . GLY A 1 80 ? 8.767 11.668 -36.799 1.00 88.44 80 GLY A N 1
ATOM 557 C CA . GLY A 1 80 ? 9.753 11.007 -35.945 1.00 88.44 80 GLY A CA 1
ATOM 558 C C . GLY A 1 80 ? 9.552 11.229 -34.443 1.00 88.44 80 GLY A C 1
ATOM 559 O O . GLY A 1 80 ? 10.428 10.860 -33.661 1.00 88.44 80 GLY A O 1
ATOM 560 N N . ASN A 1 81 ? 8.427 11.806 -34.008 1.00 92.81 81 ASN A N 1
ATOM 561 C CA . ASN A 1 81 ? 8.152 12.003 -32.586 1.00 92.81 81 ASN A CA 1
ATOM 562 C C . ASN A 1 81 ? 7.554 10.741 -31.962 1.00 92.81 81 ASN A C 1
ATOM 564 O O . ASN A 1 81 ? 6.663 10.111 -32.535 1.00 92.81 81 ASN A O 1
ATOM 568 N N . LEU A 1 82 ? 7.987 10.414 -30.743 1.00 96.56 82 LEU A N 1
ATOM 569 C CA . LEU A 1 82 ? 7.338 9.396 -29.922 1.00 96.56 82 LEU A CA 1
ATOM 570 C C . LEU A 1 82 ? 6.016 9.941 -29.371 1.00 96.56 82 LEU A C 1
ATOM 572 O O . LEU A 1 82 ? 6.005 10.882 -28.580 1.00 96.56 82 LEU A O 1
ATOM 576 N N . THR A 1 83 ? 4.909 9.334 -29.789 1.00 97.31 83 THR A N 1
ATOM 577 C CA . THR A 1 83 ? 3.545 9.764 -29.443 1.00 97.31 83 THR A CA 1
ATOM 578 C C . THR A 1 83 ? 2.889 8.887 -28.380 1.00 97.31 83 THR A C 1
ATOM 580 O O . THR A 1 83 ? 2.023 9.363 -27.648 1.00 97.31 83 THR A O 1
ATOM 583 N N . GLY A 1 84 ? 3.320 7.632 -28.233 1.00 98.19 84 GLY A N 1
ATOM 584 C CA . GLY A 1 84 ? 2.749 6.718 -27.247 1.00 98.19 84 GLY A CA 1
ATOM 585 C C . GLY A 1 84 ? 3.208 5.273 -27.392 1.00 98.19 84 GLY A C 1
ATOM 586 O O . GLY A 1 84 ? 4.221 4.992 -28.034 1.00 98.19 84 GLY A O 1
ATOM 587 N N . PHE A 1 85 ? 2.443 4.362 -26.793 1.00 98.69 85 PHE A N 1
ATOM 588 C CA . PHE A 1 85 ? 2.709 2.926 -26.745 1.00 98.69 85 PHE A CA 1
ATOM 589 C C . PHE A 1 85 ? 1.417 2.121 -26.908 1.00 98.69 85 PHE A C 1
ATOM 591 O O . PHE A 1 85 ? 0.444 2.371 -26.202 1.00 98.69 85 PHE A O 1
ATOM 598 N N . ASN A 1 86 ? 1.432 1.105 -27.772 1.00 98.44 86 ASN A N 1
ATOM 599 C CA . ASN A 1 86 ? 0.349 0.124 -27.884 1.00 98.44 86 ASN A CA 1
ATOM 600 C C . ASN A 1 86 ? 0.697 -1.153 -27.118 1.00 98.44 86 ASN A C 1
ATOM 602 O O . ASN A 1 86 ? 1.469 -1.984 -27.597 1.00 98.44 86 ASN A O 1
ATOM 606 N N . VAL A 1 87 ? 0.105 -1.314 -25.941 1.00 98.50 87 VAL A N 1
ATOM 607 C CA . VAL A 1 87 ? 0.239 -2.466 -25.048 1.00 98.50 87 VAL A CA 1
ATOM 608 C C . VAL A 1 87 ? -0.875 -3.467 -25.333 1.00 98.50 87 VAL A C 1
ATOM 610 O O . VAL A 1 87 ? -2.042 -3.198 -25.065 1.00 98.50 87 VAL A O 1
ATOM 613 N N . THR A 1 88 ? -0.529 -4.647 -25.841 1.00 97.19 88 THR A N 1
ATOM 614 C CA . THR A 1 88 ? -1.502 -5.735 -26.0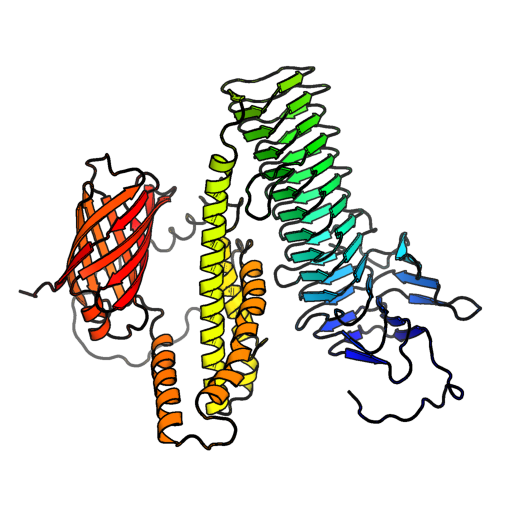78 1.00 97.19 88 THR A CA 1
ATOM 615 C C . THR A 1 88 ? -1.265 -6.950 -25.181 1.00 97.19 88 THR A C 1
ATOM 617 O O . THR A 1 88 ? -2.193 -7.710 -24.917 1.00 97.19 88 THR A O 1
ATOM 620 N N . GLY A 1 89 ? -0.049 -7.121 -24.664 1.00 96.25 89 GLY A N 1
ATOM 621 C CA . GLY A 1 89 ? 0.391 -8.274 -23.883 1.00 96.25 89 GLY A CA 1
ATOM 622 C C . GLY A 1 89 ? 1.694 -7.975 -23.147 1.00 96.25 89 GLY A C 1
ATOM 623 O O . GLY A 1 89 ? 2.152 -6.837 -23.151 1.00 96.25 89 GLY A O 1
ATOM 624 N N . GLY A 1 90 ? 2.279 -9.004 -22.536 1.00 96.44 90 GLY A N 1
ATOM 625 C CA . GLY A 1 90 ? 3.575 -8.917 -21.865 1.00 96.44 90 GLY A CA 1
ATOM 626 C C . GLY A 1 90 ? 3.505 -8.436 -20.412 1.00 96.44 90 GLY A C 1
ATOM 627 O O . GLY A 1 90 ? 2.635 -7.655 -20.015 1.00 96.44 90 GLY A O 1
ATOM 628 N N . THR A 1 91 ? 4.474 -8.904 -19.627 1.00 98.19 91 THR A N 1
ATOM 629 C CA . THR A 1 91 ? 4.639 -8.568 -18.208 1.00 98.19 91 THR A CA 1
ATOM 630 C C . THR A 1 91 ? 5.980 -7.877 -17.988 1.00 98.19 91 THR A C 1
ATOM 632 O O . THR A 1 91 ? 6.975 -8.236 -18.623 1.00 98.19 91 THR A O 1
ATOM 635 N N . ILE A 1 92 ? 6.015 -6.906 -17.076 1.00 98.81 92 ILE A N 1
ATOM 636 C CA . ILE A 1 92 ? 7.264 -6.429 -16.471 1.00 98.81 92 ILE A CA 1
ATOM 637 C C . ILE A 1 92 ? 7.390 -7.062 -15.088 1.00 98.81 92 ILE A C 1
ATOM 639 O O . ILE A 1 92 ? 6.525 -6.859 -14.239 1.00 98.81 92 ILE A O 1
ATOM 643 N N . THR A 1 93 ? 8.469 -7.796 -14.853 1.00 98.50 93 THR A N 1
ATOM 644 C CA . THR A 1 93 ? 8.774 -8.403 -13.555 1.00 98.50 93 THR A CA 1
ATOM 645 C C . THR A 1 93 ? 10.000 -7.729 -12.960 1.00 98.50 93 THR A C 1
ATOM 647 O O . THR A 1 93 ? 11.063 -7.724 -13.574 1.00 98.50 93 THR A O 1
ATOM 650 N N . VAL A 1 94 ? 9.867 -7.177 -11.758 1.00 96.50 94 VAL A N 1
ATOM 651 C CA . VAL A 1 94 ? 10.979 -6.668 -10.951 1.00 96.50 94 VAL A CA 1
ATOM 652 C C . VAL A 1 94 ? 11.260 -7.679 -9.846 1.00 96.50 94 VAL A C 1
ATOM 654 O O . VAL A 1 94 ? 10.358 -8.028 -9.089 1.00 96.50 94 VAL A O 1
ATOM 657 N N . GLN A 1 95 ? 12.490 -8.174 -9.773 1.00 90.44 95 GLN A N 1
ATOM 658 C CA . GLN A 1 95 ? 12.910 -9.266 -8.892 1.00 90.44 95 GLN A CA 1
ATOM 659 C C . GLN A 1 95 ? 14.362 -9.071 -8.434 1.00 90.44 95 GLN A C 1
ATOM 661 O O . GLN A 1 95 ? 15.012 -8.118 -8.857 1.00 90.44 95 GLN A O 1
ATOM 666 N N . GLY A 1 96 ? 14.862 -9.968 -7.579 1.00 88.56 96 GLY A N 1
ATOM 667 C CA . GLY A 1 96 ? 16.259 -9.964 -7.130 1.00 88.56 96 GLY A CA 1
ATOM 668 C C . GLY A 1 96 ? 16.677 -8.613 -6.547 1.00 88.56 96 GLY A C 1
ATOM 669 O O . GLY A 1 96 ? 16.026 -8.115 -5.631 1.00 88.56 96 GLY A O 1
ATOM 670 N N . ALA A 1 97 ? 17.714 -7.994 -7.113 1.00 83.31 97 ALA A N 1
ATOM 671 C CA . ALA A 1 97 ? 18.229 -6.695 -6.669 1.00 83.31 97 ALA A CA 1
ATOM 672 C C . ALA A 1 97 ? 17.310 -5.495 -7.006 1.00 83.31 97 ALA A C 1
ATOM 674 O O . ALA A 1 97 ? 17.609 -4.356 -6.647 1.00 83.31 97 ALA A O 1
ATOM 675 N N . GLY A 1 98 ? 16.178 -5.726 -7.677 1.00 90.88 98 GLY A N 1
ATOM 676 C CA . GLY A 1 98 ? 15.127 -4.728 -7.871 1.00 90.88 98 GLY A CA 1
ATOM 677 C C . GLY A 1 98 ? 15.394 -3.719 -8.991 1.00 90.88 98 GLY A C 1
ATOM 678 O O . GLY A 1 98 ? 16.135 -3.982 -9.940 1.00 90.88 98 GLY A O 1
ATOM 679 N N . LEU A 1 99 ? 14.740 -2.559 -8.904 1.00 95.38 99 LEU A N 1
ATOM 680 C CA . LEU A 1 99 ? 14.880 -1.434 -9.834 1.00 95.38 99 LEU A CA 1
ATOM 681 C C . LEU A 1 99 ? 15.216 -0.167 -9.048 1.00 95.38 99 LEU A C 1
ATOM 683 O O . LEU A 1 99 ? 14.416 0.281 -8.229 1.00 95.38 99 LEU A O 1
ATOM 687 N N . ASN A 1 100 ? 16.357 0.453 -9.339 1.00 93.44 100 ASN A N 1
ATOM 688 C CA . ASN A 1 100 ? 16.735 1.732 -8.754 1.00 93.44 100 ASN A CA 1
ATOM 689 C C . ASN A 1 100 ? 16.768 2.839 -9.817 1.00 93.44 100 ASN A C 1
ATOM 691 O O . ASN A 1 100 ? 17.668 2.927 -10.652 1.00 93.44 100 ASN A O 1
ATOM 695 N N . ALA A 1 101 ? 15.763 3.704 -9.746 1.00 92.88 101 ALA A N 1
ATOM 696 C CA . ALA A 1 101 ? 15.588 4.913 -10.538 1.00 92.88 101 ALA A CA 1
ATOM 697 C C . ALA A 1 101 ? 15.488 6.167 -9.640 1.00 92.88 101 ALA A C 1
ATOM 699 O O . ALA A 1 101 ? 14.930 7.187 -10.041 1.00 92.88 101 ALA A O 1
ATOM 700 N N . SER A 1 102 ? 16.019 6.109 -8.412 1.00 90.88 102 SER A N 1
ATOM 701 C CA . SER A 1 102 ? 16.013 7.238 -7.462 1.00 90.88 102 SER A CA 1
ATOM 702 C C . SER A 1 102 ? 16.876 8.425 -7.911 1.00 90.88 102 SER A C 1
ATOM 704 O O . SER A 1 102 ? 16.703 9.544 -7.436 1.00 90.88 102 SER A O 1
ATOM 706 N N . ASN A 1 103 ? 17.796 8.204 -8.851 1.00 88.19 103 ASN A N 1
ATOM 707 C CA . ASN A 1 103 ? 18.706 9.215 -9.383 1.00 88.19 103 ASN A CA 1
ATOM 708 C C . ASN A 1 103 ? 18.171 9.941 -10.635 1.00 88.19 103 ASN A C 1
ATOM 710 O O . ASN A 1 103 ? 18.873 10.791 -11.185 1.00 88.19 103 ASN A O 1
ATOM 714 N N . ILE A 1 104 ? 16.971 9.589 -11.109 1.00 95.69 104 ILE A N 1
ATOM 715 C CA . ILE A 1 104 ? 16.302 10.228 -12.251 1.00 95.69 104 ILE A CA 1
ATOM 716 C C . ILE A 1 104 ? 14.935 10.775 -11.833 1.00 95.69 104 ILE A C 1
ATOM 718 O O . ILE A 1 104 ? 14.366 10.349 -10.829 1.00 95.69 104 ILE A O 1
ATOM 722 N N . ASP A 1 105 ? 14.390 11.716 -12.596 1.00 98.06 105 ASP A N 1
ATOM 723 C CA . ASP A 1 105 ? 13.190 12.460 -12.191 1.00 98.06 105 ASP A CA 1
ATOM 724 C C . ASP A 1 105 ? 11.927 11.576 -12.216 1.00 98.06 105 ASP A C 1
ATOM 726 O O . ASP A 1 105 ? 11.047 11.695 -11.356 1.00 98.06 105 ASP A O 1
ATOM 730 N N . GLN A 1 106 ? 11.847 10.663 -13.189 1.00 98.31 106 GLN A N 1
ATOM 731 C CA . GLN A 1 106 ? 10.663 9.843 -13.441 1.00 98.31 106 GLN A CA 1
ATOM 732 C C . GLN A 1 106 ? 11.014 8.466 -14.010 1.00 98.31 106 GLN A C 1
ATOM 734 O O . GLN A 1 106 ? 11.848 8.344 -14.909 1.00 98.31 106 GLN A O 1
ATOM 739 N N . VAL A 1 107 ? 10.307 7.434 -13.551 1.00 98.75 107 VAL A N 1
ATOM 740 C CA . VAL A 1 107 ? 10.278 6.122 -14.198 1.00 98.75 107 VAL A CA 1
ATOM 741 C C . VAL A 1 107 ? 8.842 5.685 -14.471 1.00 98.75 107 VAL A C 1
ATOM 743 O O . VAL A 1 107 ? 7.968 5.810 -13.611 1.00 98.75 107 VAL A O 1
ATOM 746 N N . ASP A 1 108 ? 8.615 5.157 -15.671 1.00 98.88 108 ASP A N 1
ATOM 747 C CA . ASP A 1 108 ? 7.322 4.629 -16.092 1.00 98.88 108 ASP A CA 1
ATOM 748 C C . ASP A 1 108 ? 7.423 3.133 -16.400 1.00 98.88 108 ASP A C 1
ATOM 750 O O . ASP A 1 108 ? 8.279 2.701 -17.179 1.00 98.88 108 ASP A O 1
ATOM 754 N N . LEU A 1 109 ? 6.520 2.350 -15.814 1.00 98.88 109 LEU A N 1
ATOM 755 C CA . LEU A 1 109 ? 6.308 0.938 -16.119 1.00 98.88 109 LEU A CA 1
ATOM 756 C C . LEU A 1 109 ? 4.985 0.803 -16.875 1.00 98.88 109 LEU A C 1
ATOM 758 O O . LEU A 1 109 ? 3.913 0.979 -16.299 1.00 98.88 109 LEU A O 1
ATOM 762 N N . ILE A 1 110 ? 5.052 0.516 -18.173 1.00 98.88 110 ILE A N 1
ATOM 763 C CA . ILE A 1 110 ? 3.884 0.500 -19.063 1.00 98.88 110 ILE A CA 1
ATOM 764 C C . ILE A 1 110 ? 3.736 -0.904 -19.650 1.00 98.88 110 ILE A C 1
ATOM 766 O O . ILE A 1 110 ? 4.451 -1.289 -20.572 1.00 98.88 110 ILE A O 1
ATOM 770 N N . ALA A 1 111 ? 2.835 -1.721 -19.116 1.00 98.81 111 ALA A N 1
ATOM 771 C CA . ALA A 1 111 ? 2.712 -3.107 -19.566 1.00 98.81 111 ALA A CA 1
ATOM 772 C C . ALA A 1 111 ? 1.307 -3.663 -19.434 1.00 98.81 111 ALA A C 1
ATOM 774 O O . ALA A 1 111 ? 0.438 -2.988 -18.911 1.00 98.81 111 ALA A O 1
ATOM 775 N N . ARG A 1 112 ? 1.038 -4.886 -19.905 1.00 98.06 112 ARG A N 1
ATOM 776 C CA . ARG A 1 112 ? -0.272 -5.480 -19.617 1.00 98.06 112 ARG A CA 1
ATOM 777 C C . ARG A 1 112 ? -0.381 -5.866 -18.144 1.00 98.06 112 ARG A C 1
ATOM 779 O O . ARG A 1 112 ? -1.425 -5.629 -17.542 1.00 98.06 112 ARG A O 1
ATOM 786 N N . ALA A 1 113 ? 0.703 -6.383 -17.569 1.00 98.44 113 ALA A N 1
ATOM 787 C CA . ALA A 1 113 ? 0.830 -6.638 -16.138 1.00 98.44 113 ALA A CA 1
ATOM 788 C C . ALA A 1 113 ? 2.212 -6.234 -15.602 1.00 98.44 113 ALA A C 1
ATOM 790 O O . ALA A 1 113 ? 3.208 -6.253 -16.332 1.00 98.44 113 ALA A O 1
ATOM 791 N N . VAL A 1 114 ? 2.276 -5.901 -14.313 1.00 98.81 114 VAL A N 1
ATOM 792 C CA . VAL A 1 114 ? 3.513 -5.610 -13.580 1.00 98.81 114 VAL A CA 1
ATOM 793 C C . VAL A 1 114 ? 3.560 -6.441 -12.302 1.00 98.81 114 VAL A C 1
ATOM 795 O O . VAL A 1 114 ? 2.596 -6.465 -11.542 1.00 98.81 114 VAL A O 1
ATOM 798 N N . GLN A 1 115 ? 4.695 -7.093 -12.061 1.00 98.19 115 GLN A N 1
ATOM 799 C CA . GLN A 1 115 ? 4.985 -7.827 -10.831 1.00 98.19 115 GLN A CA 1
ATOM 800 C C . GLN A 1 115 ? 6.172 -7.175 -10.124 1.00 98.19 115 GLN A C 1
ATOM 802 O O . GLN A 1 115 ? 7.272 -7.123 -10.676 1.00 98.19 115 GLN A O 1
ATOM 807 N N . ALA A 1 116 ? 5.958 -6.680 -8.911 1.00 94.25 116 ALA A N 1
ATOM 808 C CA . ALA A 1 116 ? 6.989 -6.120 -8.049 1.00 94.25 116 ALA A CA 1
ATOM 809 C C . ALA A 1 116 ? 7.322 -7.129 -6.943 1.00 94.25 116 ALA A C 1
ATOM 811 O O . ALA A 1 116 ? 6.781 -7.071 -5.839 1.00 94.25 116 ALA A O 1
ATOM 812 N N . ASN A 1 117 ? 8.211 -8.070 -7.263 1.00 84.75 117 ASN A N 1
ATOM 813 C CA . ASN A 1 117 ? 8.700 -9.100 -6.341 1.00 84.75 117 ASN A CA 1
ATOM 814 C C . ASN A 1 117 ? 9.945 -8.654 -5.555 1.00 84.75 117 ASN A C 1
ATOM 816 O O . ASN A 1 117 ? 10.368 -9.343 -4.633 1.00 84.75 117 ASN A O 1
ATOM 820 N N . ALA A 1 118 ? 10.518 -7.510 -5.928 1.00 80.94 118 ALA A N 1
ATOM 821 C CA . ALA A 1 118 ? 11.609 -6.820 -5.250 1.00 80.94 118 ALA A CA 1
ATOM 822 C C . ALA A 1 118 ? 11.330 -5.307 -5.223 1.00 80.94 118 ALA A C 1
ATOM 824 O O . ALA A 1 118 ? 10.334 -4.837 -5.784 1.00 80.94 118 ALA A O 1
ATOM 825 N N . ALA A 1 119 ? 12.193 -4.544 -4.552 1.00 81.62 119 ALA A N 1
ATOM 826 C CA . ALA A 1 119 ? 12.011 -3.108 -4.381 1.00 81.62 119 ALA A CA 1
ATOM 827 C C . ALA A 1 119 ? 12.159 -2.323 -5.700 1.00 81.62 119 ALA A C 1
ATOM 829 O O . ALA A 1 119 ? 13.058 -2.570 -6.507 1.00 81.62 119 ALA A O 1
ATOM 830 N N . ILE A 1 120 ? 11.285 -1.336 -5.885 1.00 93.38 120 ILE A N 1
ATOM 831 C CA . ILE A 1 120 ? 11.351 -0.309 -6.924 1.00 93.38 120 ILE A CA 1
ATOM 832 C C . ILE A 1 120 ? 11.549 1.035 -6.226 1.00 93.38 120 ILE A C 1
ATOM 834 O O . ILE A 1 120 ? 10.665 1.477 -5.495 1.00 93.38 120 ILE A O 1
ATOM 838 N N . TYR A 1 121 ? 12.674 1.698 -6.479 1.00 86.69 121 TYR A N 1
ATOM 839 C CA . TYR A 1 121 ? 12.988 3.028 -5.953 1.00 86.69 121 TYR A CA 1
ATOM 840 C C . TYR A 1 121 ? 12.923 4.076 -7.064 1.00 86.69 121 TYR A C 1
ATOM 842 O O . TYR A 1 121 ? 13.537 3.891 -8.113 1.00 86.69 121 TYR A O 1
ATOM 850 N N . ALA A 1 122 ? 12.219 5.188 -6.851 1.00 92.25 122 ALA A N 1
ATOM 851 C CA . ALA A 1 122 ? 12.096 6.264 -7.839 1.00 92.25 122 ALA A CA 1
ATOM 852 C C . ALA A 1 122 ? 11.862 7.639 -7.193 1.00 92.25 122 ALA A C 1
ATOM 854 O O . ALA A 1 122 ? 11.490 7.728 -6.032 1.00 92.25 122 ALA A O 1
ATOM 855 N N . ASN A 1 123 ? 12.005 8.730 -7.950 1.00 93.12 123 ASN A N 1
ATOM 856 C CA . ASN A 1 123 ? 11.427 10.017 -7.537 1.00 93.12 123 ASN A CA 1
ATOM 857 C C . ASN A 1 123 ? 9.933 10.057 -7.878 1.00 93.12 123 ASN A C 1
ATOM 859 O O . ASN A 1 123 ? 9.091 10.124 -6.987 1.00 93.12 123 ASN A O 1
ATOM 863 N N . THR A 1 124 ? 9.588 9.937 -9.157 1.00 98.38 124 THR A N 1
ATOM 864 C CA . THR A 1 124 ? 8.203 9.749 -9.608 1.00 98.38 124 THR A CA 1
ATOM 865 C C . THR A 1 124 ? 8.066 8.371 -10.238 1.00 98.38 124 THR A C 1
ATOM 867 O O . THR A 1 124 ? 8.805 8.059 -11.170 1.00 98.38 124 THR A O 1
ATOM 870 N N . LEU A 1 125 ? 7.129 7.561 -9.747 1.00 98.81 125 LEU A N 1
ATOM 871 C CA . LEU A 1 125 ? 6.811 6.250 -10.310 1.00 98.81 125 LEU A CA 1
ATOM 872 C C . LEU A 1 125 ? 5.405 6.269 -10.907 1.00 98.81 125 LEU A C 1
ATOM 874 O O . LEU A 1 125 ? 4.430 6.482 -10.184 1.00 98.81 125 LEU A O 1
ATOM 878 N N . ASN A 1 126 ? 5.298 5.977 -12.202 1.00 98.88 126 ASN A N 1
ATOM 879 C CA . ASN A 1 126 ? 4.016 5.693 -12.838 1.00 98.88 126 ASN A CA 1
ATOM 880 C C . ASN A 1 126 ? 3.971 4.239 -13.303 1.00 98.88 126 ASN A C 1
ATOM 882 O O . ASN A 1 126 ? 4.903 3.745 -13.935 1.00 98.88 126 ASN A O 1
ATOM 886 N N . VAL A 1 127 ? 2.867 3.557 -13.019 1.00 98.88 127 VAL A N 1
ATOM 887 C CA . VAL A 1 127 ? 2.618 2.182 -13.448 1.00 98.88 127 VAL A CA 1
ATOM 888 C C . VAL A 1 127 ? 1.284 2.144 -14.177 1.00 98.88 127 VAL A C 1
ATOM 890 O O . VAL A 1 127 ? 0.242 2.396 -13.576 1.00 98.88 127 VAL A O 1
ATOM 893 N N . VAL A 1 128 ? 1.307 1.834 -15.471 1.00 98.88 128 VAL A N 1
ATOM 894 C CA . VAL A 1 128 ? 0.113 1.758 -16.322 1.00 98.88 128 VAL A CA 1
ATOM 895 C C . VAL A 1 128 ? -0.046 0.331 -16.822 1.00 98.88 128 VAL A C 1
ATOM 897 O O . VAL A 1 128 ? 0.845 -0.206 -17.481 1.00 98.88 128 VAL A O 1
ATOM 900 N N . THR A 1 129 ? -1.186 -0.277 -16.488 1.00 98.75 129 THR A N 1
ATOM 901 C CA . THR A 1 129 ? -1.478 -1.696 -16.704 1.00 98.75 129 THR A CA 1
ATOM 902 C C . THR A 1 129 ? -2.790 -1.970 -17.430 1.00 98.75 129 THR A C 1
ATOM 904 O O . THR A 1 129 ? -3.743 -1.181 -17.382 1.00 98.75 129 THR A O 1
ATOM 907 N N . GLY A 1 130 ? -2.836 -3.117 -18.108 1.00 98.25 130 GLY A N 1
ATOM 908 C CA . GLY A 1 130 ? -3.903 -3.554 -19.008 1.00 98.25 130 GLY A CA 1
ATOM 909 C C . GLY A 1 130 ? -3.549 -3.385 -20.489 1.00 98.25 130 GLY A C 1
ATOM 910 O O . GLY A 1 130 ? -2.526 -2.796 -20.846 1.00 98.25 130 GLY A O 1
ATOM 911 N N . ALA A 1 131 ? -4.404 -3.909 -21.365 1.00 98.06 131 ALA A N 1
ATOM 912 C CA . ALA A 1 131 ? -4.278 -3.695 -22.804 1.00 98.06 131 ALA A CA 1
ATOM 913 C C . ALA A 1 131 ? -4.711 -2.267 -23.186 1.00 98.06 131 ALA A C 1
ATOM 915 O O . ALA A 1 131 ? -5.901 -1.950 -23.165 1.00 98.06 131 ALA A O 1
ATOM 916 N N . ASN A 1 132 ? -3.753 -1.402 -23.537 1.00 97.88 132 ASN A N 1
ATOM 917 C CA . ASN A 1 132 ? -3.981 0.029 -23.765 1.00 97.88 132 ASN A CA 1
ATOM 918 C C . ASN A 1 132 ? -3.204 0.602 -24.947 1.00 97.88 132 ASN A C 1
ATOM 920 O O . ASN A 1 132 ? -2.075 0.204 -25.214 1.00 97.88 132 ASN A O 1
ATOM 924 N N . SER A 1 133 ? -3.764 1.642 -25.555 1.00 98.19 133 SER A N 1
ATOM 925 C CA . SER A 1 133 ? -2.993 2.708 -26.188 1.00 98.19 133 SER A CA 1
ATOM 926 C C . SER A 1 133 ? -2.705 3.771 -25.128 1.00 98.19 133 SER A C 1
ATOM 928 O O . SER A 1 133 ? -3.639 4.361 -24.585 1.00 98.19 133 SER A O 1
ATOM 930 N N . VAL A 1 134 ? -1.432 4.005 -24.817 1.00 98.69 134 VAL A N 1
ATOM 931 C CA . VAL A 1 134 ? -0.979 4.948 -23.780 1.00 98.69 134 VAL A CA 1
ATOM 932 C C . VAL A 1 134 ? -0.244 6.105 -24.441 1.00 98.69 134 VAL A C 1
ATOM 934 O O . VAL A 1 134 ? 0.715 5.866 -25.173 1.00 98.69 134 VAL A O 1
ATOM 937 N N . ASP A 1 135 ? -0.660 7.347 -24.203 1.00 98.00 135 ASP A N 1
ATOM 938 C CA . ASP A 1 135 ? 0.048 8.506 -24.758 1.00 98.00 135 ASP A CA 1
ATOM 939 C C . ASP A 1 135 ? 1.375 8.780 -24.021 1.00 98.00 135 ASP A C 1
ATOM 941 O O . ASP A 1 135 ? 1.509 8.528 -22.825 1.00 98.00 135 ASP A O 1
ATOM 945 N N . TYR A 1 136 ? 2.380 9.298 -24.730 1.00 97.25 136 TYR A N 1
ATOM 946 C CA . TYR A 1 136 ? 3.717 9.515 -24.164 1.00 97.25 136 TYR A CA 1
ATOM 947 C C . TYR A 1 136 ? 3.776 10.658 -23.131 1.00 97.25 136 TYR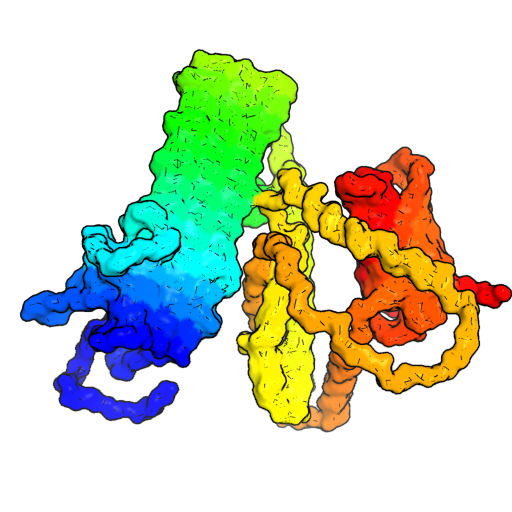 A C 1
ATOM 949 O O . TYR A 1 136 ? 4.582 10.605 -22.193 1.00 97.25 136 TYR A O 1
ATOM 957 N N . ALA A 1 137 ? 2.970 11.707 -23.311 1.00 93.44 137 ALA A N 1
ATOM 958 C CA . ALA A 1 137 ? 3.100 12.957 -22.568 1.00 93.44 137 ALA A CA 1
ATOM 959 C C . ALA A 1 137 ? 2.423 12.892 -21.193 1.00 93.44 137 ALA A C 1
ATOM 961 O O . ALA A 1 137 ? 3.045 13.230 -20.190 1.00 93.44 137 ALA A O 1
ATOM 962 N N . GLY A 1 138 ? 1.163 12.462 -21.157 1.00 92.94 138 GLY A N 1
ATOM 963 C CA . GLY A 1 138 ? 0.325 12.399 -19.962 1.00 92.94 138 GLY A CA 1
ATOM 964 C C . GLY A 1 138 ? 0.083 10.991 -19.428 1.00 92.94 138 GLY A C 1
ATOM 965 O O . GLY A 1 138 ? -0.482 10.867 -18.346 1.00 92.94 138 GLY A O 1
ATOM 966 N N . LEU A 1 139 ? 0.509 9.944 -20.148 1.00 97.62 139 LEU A N 1
ATOM 967 C CA . LEU A 1 139 ? 0.271 8.540 -19.785 1.00 97.62 139 LEU A CA 1
ATOM 968 C C . LEU A 1 139 ? -1.220 8.171 -19.678 1.00 97.62 139 LEU A C 1
ATOM 970 O O . LEU A 1 139 ? -1.584 7.219 -18.985 1.00 97.62 139 LEU A O 1
ATOM 974 N N . ASN A 1 140 ? -2.095 8.892 -20.380 1.00 97.31 140 ASN A N 1
ATOM 975 C CA . ASN A 1 140 ? -3.509 8.562 -20.452 1.00 97.31 140 ASN A CA 1
ATOM 976 C C . ASN A 1 140 ? -3.669 7.239 -21.198 1.00 97.31 140 ASN A C 1
ATOM 978 O O . ASN A 1 140 ? -3.205 7.072 -22.329 1.00 97.31 140 ASN A O 1
ATOM 982 N N . ALA A 1 141 ? -4.347 6.299 -20.551 1.00 97.50 141 ALA A N 1
ATOM 983 C CA . ALA A 1 141 ? -4.558 4.960 -21.062 1.00 97.50 141 ALA A CA 1
ATOM 984 C C . ALA A 1 141 ? -5.948 4.843 -21.696 1.00 97.50 141 ALA A C 1
ATOM 986 O O . ALA A 1 141 ? -6.968 5.011 -21.028 1.00 97.50 141 ALA A O 1
ATOM 987 N N . THR A 1 142 ? -5.985 4.542 -22.993 1.00 97.62 142 THR A N 1
ATOM 988 C CA . THR A 1 142 ? -7.212 4.201 -23.719 1.00 97.62 142 THR A CA 1
ATOM 989 C C . THR A 1 142 ? -7.251 2.689 -23.933 1.00 97.62 142 THR A C 1
ATOM 991 O O . THR A 1 142 ? -6.370 2.178 -24.629 1.00 97.62 142 THR A O 1
ATOM 994 N N . PRO A 1 143 ? -8.241 1.961 -23.383 1.00 97.25 143 PRO A N 1
ATOM 995 C CA . PRO A 1 143 ? -8.308 0.511 -23.528 1.00 97.25 143 PRO A CA 1
ATOM 996 C C . PRO A 1 143 ? -8.339 0.065 -24.995 1.00 97.25 143 PRO A C 1
ATOM 998 O O . PRO A 1 143 ? -9.076 0.623 -25.809 1.00 97.25 143 PRO A O 1
ATOM 1001 N N . ILE A 1 144 ? -7.570 -0.974 -25.320 1.00 97.19 144 ILE A N 1
ATOM 1002 C CA . ILE A 1 144 ? -7.576 -1.658 -26.622 1.00 97.19 144 ILE A CA 1
ATOM 1003 C C . ILE A 1 144 ? -7.772 -3.165 -26.423 1.00 97.19 144 ILE A C 1
ATOM 1005 O O . ILE A 1 144 ? -7.868 -3.662 -25.304 1.00 97.19 144 ILE A O 1
ATOM 1009 N N . THR A 1 145 ? -7.851 -3.923 -27.517 1.00 95.94 145 THR A N 1
ATOM 1010 C CA . THR A 1 145 ? -7.954 -5.387 -27.434 1.00 95.94 145 THR A CA 1
ATOM 1011 C C . THR A 1 145 ? -6.609 -6.002 -27.039 1.00 95.94 145 THR A C 1
ATOM 1013 O O . THR A 1 145 ? -5.603 -5.781 -27.714 1.00 95.94 145 THR A O 1
ATOM 1016 N N . GLY A 1 146 ? -6.596 -6.783 -25.957 1.00 94.81 146 GLY A N 1
ATOM 1017 C CA . GLY A 1 146 ? -5.428 -7.551 -25.519 1.00 94.81 146 GLY A CA 1
ATOM 1018 C C . GLY A 1 146 ? -5.231 -8.854 -26.300 1.00 94.81 146 GLY A C 1
ATOM 1019 O O . GLY A 1 146 ? -6.159 -9.375 -26.917 1.00 94.81 146 GLY A O 1
ATOM 1020 N N . SER A 1 147 ? -4.017 -9.402 -26.259 1.00 93.00 147 SER A N 1
ATOM 1021 C CA . SER A 1 147 ? -3.652 -10.672 -26.893 1.00 93.00 147 SER A CA 1
ATOM 1022 C C . SER A 1 147 ? -3.748 -11.848 -25.915 1.00 93.00 147 SER A C 1
ATOM 1024 O O . SER A 1 147 ? -3.124 -11.860 -24.860 1.00 93.00 147 SER A O 1
ATOM 1026 N N . GLY A 1 148 ? -4.522 -12.881 -26.246 1.00 92.44 148 GLY A N 1
ATOM 1027 C CA . GLY A 1 148 ? -4.703 -14.032 -25.352 1.00 92.44 148 GLY A CA 1
ATOM 1028 C C . GLY A 1 148 ? -5.474 -13.699 -24.066 1.00 92.44 148 GLY A C 1
ATOM 1029 O O . GLY A 1 148 ? -6.132 -12.661 -23.962 1.00 92.44 148 GLY A O 1
ATOM 1030 N N . ALA A 1 149 ? -5.420 -14.611 -23.093 1.00 90.62 149 ALA A N 1
ATOM 1031 C CA . ALA A 1 149 ? -6.159 -14.480 -21.839 1.00 90.62 149 ALA A CA 1
ATOM 1032 C C . ALA A 1 149 ? -5.721 -13.245 -21.034 1.00 90.62 149 ALA A C 1
ATOM 1034 O O . ALA A 1 149 ? -4.552 -12.856 -21.055 1.00 90.62 149 ALA A O 1
ATOM 1035 N N . ALA A 1 150 ? -6.674 -12.641 -20.324 1.00 91.94 150 ALA A N 1
ATOM 1036 C CA . ALA A 1 150 ? -6.383 -11.585 -19.364 1.00 91.94 150 ALA A CA 1
ATOM 1037 C C . ALA A 1 150 ? -5.485 -12.119 -18.232 1.00 91.94 150 ALA A C 1
ATOM 1039 O O . ALA A 1 150 ? -5.653 -13.273 -17.821 1.00 91.94 150 ALA A O 1
ATOM 1040 N N . PRO A 1 151 ? -4.535 -11.314 -17.723 1.00 91.25 151 PRO A N 1
ATOM 1041 C CA . PRO A 1 151 ? -3.764 -11.696 -16.547 1.00 91.25 151 PRO A CA 1
ATOM 1042 C C . PRO A 1 151 ? -4.677 -11.798 -15.315 1.00 91.25 151 PRO A C 1
ATOM 1044 O O . PRO A 1 151 ? -5.728 -11.163 -15.257 1.00 91.25 151 PRO A O 1
ATOM 1047 N N . GLY A 1 152 ? -4.275 -12.586 -14.313 1.00 87.00 152 GLY A N 1
ATOM 1048 C CA . GLY A 1 152 ? -5.038 -12.704 -13.061 1.00 87.00 152 GLY A CA 1
ATOM 1049 C C . GLY A 1 152 ? -5.025 -11.422 -12.218 1.00 87.00 152 GLY A C 1
ATOM 1050 O O . GLY A 1 152 ? -6.003 -11.118 -11.541 1.00 87.00 152 GLY A O 1
ATOM 1051 N N . VAL A 1 153 ? -3.932 -10.657 -12.291 1.00 91.69 153 VAL A N 1
ATOM 1052 C CA . VAL A 1 153 ? -3.708 -9.393 -11.576 1.00 91.69 153 VAL A CA 1
ATOM 1053 C C . VAL A 1 153 ? -2.941 -8.446 -12.505 1.00 91.69 153 VAL A C 1
ATOM 1055 O O . VAL A 1 153 ? -2.056 -8.886 -13.242 1.00 91.69 153 VAL A O 1
ATOM 1058 N N . SER A 1 154 ? -3.286 -7.157 -12.507 1.00 94.69 154 SER A N 1
ATOM 1059 C CA . SER A 1 154 ? -2.652 -6.144 -13.354 1.00 94.69 154 SER A CA 1
ATOM 1060 C C . SER A 1 154 ? -1.387 -5.593 -12.699 1.00 94.69 154 SER A C 1
ATOM 1062 O O . SER A 1 154 ? -0.370 -5.436 -13.367 1.00 94.69 154 SER A O 1
ATOM 1064 N N . ILE A 1 155 ? -1.432 -5.346 -11.390 1.00 98.06 155 ILE A N 1
ATOM 1065 C CA . ILE A 1 155 ? -0.292 -4.942 -10.563 1.00 98.06 155 ILE A CA 1
ATOM 1066 C C . ILE A 1 155 ? -0.257 -5.866 -9.353 1.00 98.06 155 ILE A C 1
ATOM 1068 O O . ILE A 1 155 ? -1.200 -5.864 -8.563 1.00 98.06 155 ILE A O 1
ATOM 1072 N N . ASP A 1 156 ? 0.812 -6.639 -9.227 1.00 96.44 156 ASP A N 1
ATOM 1073 C CA . ASP A 1 156 ? 1.027 -7.571 -8.124 1.00 96.44 156 ASP A CA 1
ATOM 1074 C C . ASP A 1 156 ? 2.295 -7.177 -7.363 1.00 96.44 156 ASP A C 1
ATOM 1076 O O . ASP A 1 156 ? 3.393 -7.192 -7.923 1.00 96.44 156 ASP A O 1
ATOM 1080 N N . VAL A 1 157 ? 2.143 -6.757 -6.109 1.00 88.19 157 VAL A N 1
ATOM 1081 C CA . VAL A 1 157 ? 3.259 -6.385 -5.231 1.00 88.19 157 VAL A CA 1
ATOM 1082 C C . VAL A 1 157 ? 3.405 -7.452 -4.158 1.00 88.19 157 VAL A C 1
ATOM 1084 O O . VAL A 1 157 ? 2.576 -7.550 -3.248 1.00 88.19 157 VAL A O 1
ATOM 1087 N N . ALA A 1 158 ? 4.472 -8.242 -4.254 1.00 72.25 158 ALA A N 1
ATOM 1088 C CA . ALA A 1 158 ? 4.729 -9.326 -3.318 1.00 72.25 158 ALA A CA 1
ATOM 1089 C C . ALA A 1 158 ? 5.177 -8.796 -1.951 1.00 72.25 158 ALA A C 1
ATOM 1091 O O . ALA A 1 158 ? 5.691 -7.689 -1.826 1.00 72.25 158 ALA A O 1
ATOM 1092 N N . GLN A 1 159 ? 5.057 -9.634 -0.924 1.00 63.41 159 GLN A N 1
ATOM 1093 C CA . GLN A 1 159 ? 5.426 -9.300 0.455 1.00 63.41 159 GLN A CA 1
ATOM 1094 C C . GLN A 1 159 ? 6.902 -8.890 0.629 1.00 63.41 159 GLN A C 1
ATOM 1096 O O . GLN A 1 159 ? 7.206 -8.045 1.466 1.00 63.41 159 GLN A O 1
ATOM 1101 N N . LEU A 1 160 ? 7.808 -9.487 -0.154 1.00 62.25 160 LEU A N 1
ATOM 1102 C CA . LEU A 1 160 ? 9.239 -9.146 -0.182 1.00 62.25 160 LEU A CA 1
ATOM 1103 C C . LEU A 1 160 ? 9.559 -7.996 -1.155 1.00 62.25 160 LEU A C 1
ATOM 1105 O O . LEU A 1 160 ? 10.694 -7.528 -1.210 1.00 62.25 160 LEU A O 1
ATOM 1109 N N . GLY A 1 161 ? 8.569 -7.558 -1.935 1.00 64.75 161 GLY A N 1
ATOM 1110 C CA . GLY A 1 161 ? 8.679 -6.441 -2.859 1.00 64.75 161 GLY A CA 1
ATOM 1111 C C . GLY A 1 161 ? 8.173 -5.128 -2.267 1.00 64.75 161 GLY A C 1
ATOM 1112 O O . GLY A 1 161 ? 7.637 -5.057 -1.157 1.00 64.75 161 GLY A O 1
ATOM 1113 N N . GLY A 1 162 ? 8.318 -4.061 -3.048 1.00 80.75 162 GLY A N 1
ATOM 1114 C CA . GLY A 1 162 ? 7.760 -2.767 -2.687 1.00 80.75 162 GLY A CA 1
ATOM 1115 C C . GLY A 1 162 ? 7.994 -1.692 -3.737 1.00 80.75 162 GLY A C 1
ATOM 1116 O O . GLY A 1 162 ? 8.849 -1.819 -4.608 1.00 80.75 162 GLY A O 1
ATOM 1117 N N . MET A 1 163 ? 7.216 -0.624 -3.652 1.00 92.50 163 MET A N 1
ATOM 1118 C CA . MET A 1 163 ? 7.318 0.562 -4.493 1.00 92.50 163 MET A CA 1
ATOM 1119 C C . MET A 1 163 ? 7.546 1.771 -3.594 1.00 92.50 163 MET A C 1
ATOM 1121 O O . MET A 1 163 ? 6.692 2.112 -2.779 1.00 92.50 163 MET A O 1
ATOM 1125 N N . TYR A 1 164 ? 8.688 2.426 -3.755 1.00 89.62 164 TYR A N 1
ATOM 1126 C CA . TYR A 1 164 ? 9.138 3.527 -2.914 1.00 89.62 164 TYR A CA 1
ATOM 1127 C C . TYR A 1 164 ? 9.460 4.716 -3.807 1.00 89.62 164 TYR A C 1
ATOM 1129 O O . TYR A 1 164 ? 10.443 4.707 -4.549 1.00 89.62 164 TYR A O 1
ATOM 1137 N N . ALA A 1 165 ? 8.625 5.750 -3.753 1.00 89.31 165 ALA A N 1
ATOM 1138 C CA . ALA A 1 165 ? 8.861 6.954 -4.537 1.00 89.31 165 ALA A CA 1
ATOM 1139 C C . ALA A 1 165 ? 8.425 8.218 -3.811 1.00 89.31 165 ALA A C 1
ATOM 1141 O O . ALA A 1 165 ? 7.734 8.141 -2.805 1.00 89.31 165 ALA A O 1
ATOM 1142 N N . ASN A 1 166 ? 8.794 9.396 -4.307 1.00 86.06 166 ASN A N 1
ATOM 1143 C CA . ASN A 1 166 ? 8.236 10.648 -3.793 1.00 86.06 166 ASN A CA 1
ATOM 1144 C C . ASN A 1 166 ? 6.753 10.769 -4.164 1.00 86.06 166 ASN A C 1
ATOM 1146 O O . ASN A 1 166 ? 5.955 11.194 -3.335 1.00 86.06 166 ASN A O 1
ATOM 1150 N N . ARG A 1 167 ? 6.376 10.353 -5.378 1.00 97.31 167 ARG A N 1
ATOM 1151 C CA . ARG A 1 167 ? 4.990 10.305 -5.871 1.00 97.31 167 ARG A CA 1
ATOM 1152 C C . ARG A 1 167 ? 4.746 9.004 -6.631 1.00 97.31 167 ARG A C 1
ATOM 1154 O O . ARG A 1 167 ? 5.605 8.589 -7.409 1.00 97.31 167 ARG A O 1
ATOM 1161 N N . ILE A 1 168 ? 3.574 8.399 -6.428 1.00 98.31 168 ILE A N 1
ATOM 1162 C CA . ILE A 1 168 ? 3.192 7.131 -7.063 1.00 98.31 168 ILE A CA 1
ATOM 1163 C C . ILE A 1 168 ? 1.833 7.268 -7.759 1.00 98.31 168 ILE A C 1
ATOM 1165 O O . ILE A 1 168 ? 0.849 7.686 -7.144 1.00 98.31 168 ILE A O 1
ATOM 1169 N N . THR A 1 169 ? 1.772 6.849 -9.022 1.00 98.88 169 THR A N 1
ATOM 1170 C CA . THR A 1 169 ? 0.535 6.735 -9.808 1.00 98.88 169 THR A CA 1
ATOM 1171 C C . THR A 1 169 ? 0.398 5.317 -10.345 1.00 98.88 169 THR A C 1
ATOM 1173 O O . THR A 1 169 ? 1.256 4.853 -11.092 1.00 98.88 169 THR A O 1
ATOM 1176 N N . LEU A 1 170 ? -0.687 4.629 -9.995 1.00 98.88 170 LEU A N 1
ATOM 1177 C CA . LEU A 1 170 ? -0.986 3.264 -10.422 1.00 98.88 170 LEU A CA 1
ATOM 1178 C C . LEU A 1 170 ? -2.304 3.251 -11.199 1.00 98.88 170 LEU A C 1
ATOM 1180 O O . LEU A 1 170 ? -3.334 3.695 -10.693 1.00 98.88 170 LEU A O 1
ATOM 1184 N N . VAL A 1 171 ? -2.291 2.727 -12.420 1.00 98.69 171 VAL A N 1
ATOM 1185 C CA . VAL A 1 171 ? -3.466 2.667 -13.295 1.00 98.69 171 VAL A CA 1
ATOM 1186 C C . VAL A 1 171 ? -3.634 1.245 -13.822 1.00 98.69 171 VAL A C 1
ATOM 1188 O O . VAL A 1 171 ? -2.746 0.710 -14.477 1.00 98.69 171 VAL A O 1
ATOM 1191 N N . GLY A 1 172 ? -4.780 0.628 -13.548 1.00 97.69 172 GLY A N 1
ATOM 1192 C CA . GLY A 1 172 ? -5.220 -0.663 -14.073 1.00 97.69 172 GLY A CA 1
ATOM 1193 C C . GLY A 1 172 ? -6.533 -0.505 -14.830 1.00 97.69 172 GLY A C 1
ATOM 1194 O O . GLY A 1 172 ? -7.549 -0.087 -14.281 1.00 97.69 172 GLY A O 1
ATOM 1195 N N . THR A 1 173 ? -6.523 -0.817 -16.117 1.00 96.56 173 THR A N 1
ATOM 1196 C CA . THR A 1 173 ? -7.632 -0.485 -17.038 1.00 96.56 173 THR A CA 1
ATOM 1197 C C . THR A 1 173 ? -8.428 -1.697 -17.514 1.00 96.56 173 THR A C 1
ATOM 1199 O O . THR A 1 173 ? -9.554 -1.554 -17.992 1.00 96.56 173 THR A O 1
ATOM 1202 N N . GLU A 1 174 ? -7.865 -2.900 -17.398 1.00 93.69 174 GLU A N 1
ATOM 1203 C CA . GLU A 1 174 ? -8.505 -4.117 -17.889 1.00 93.69 174 GLU A CA 1
ATOM 1204 C C . GLU A 1 174 ? -9.618 -4.531 -16.914 1.00 93.69 174 GLU A C 1
ATOM 1206 O O . GLU A 1 174 ? -9.381 -4.794 -15.735 1.00 93.69 174 GLU A O 1
ATOM 1211 N N . LYS A 1 175 ? -10.870 -4.516 -17.387 1.00 91.44 175 LYS A N 1
ATOM 1212 C CA . LYS A 1 175 ? -12.048 -4.772 -16.546 1.00 91.44 175 LYS A CA 1
ATOM 1213 C C . LYS A 1 175 ? -11.961 -6.144 -15.885 1.00 91.44 175 LYS A C 1
ATOM 1215 O O . LYS A 1 175 ? -11.746 -7.145 -16.560 1.00 91.44 175 LYS A O 1
ATOM 1220 N N . GLY A 1 176 ? -12.195 -6.183 -14.575 1.00 86.94 176 GLY A N 1
ATOM 1221 C CA . GLY A 1 176 ? -12.161 -7.421 -13.792 1.00 86.94 176 GLY A CA 1
ATOM 1222 C C . GLY A 1 176 ? -10.756 -7.919 -13.442 1.00 86.94 176 GLY A C 1
ATOM 1223 O O . GLY A 1 176 ? -10.642 -8.819 -12.617 1.00 86.94 176 GLY A O 1
ATOM 1224 N N . VAL A 1 177 ? -9.698 -7.313 -13.987 1.00 94.19 177 VAL A N 1
ATOM 1225 C CA . VAL A 1 177 ? -8.319 -7.590 -13.581 1.00 94.19 177 VAL A CA 1
ATOM 1226 C C . VAL A 1 177 ? -7.952 -6.635 -12.449 1.00 94.19 177 VAL A C 1
ATOM 1228 O O . VAL A 1 177 ? -7.974 -5.416 -12.612 1.00 94.19 177 VAL A O 1
ATOM 1231 N N . GLY A 1 178 ? -7.678 -7.195 -11.273 1.00 93.94 178 GLY A N 1
ATOM 1232 C CA . GLY A 1 178 ? -7.457 -6.431 -10.049 1.00 93.94 178 GLY A CA 1
ATOM 1233 C C . GLY A 1 178 ? -6.016 -5.977 -9.823 1.00 93.94 178 GLY A C 1
ATOM 1234 O O . GLY A 1 178 ? -5.108 -6.324 -10.571 1.00 93.94 178 GLY A O 1
ATOM 1235 N N . VAL A 1 179 ? -5.819 -5.233 -8.737 1.00 98.50 179 VAL A N 1
ATOM 1236 C CA . VAL A 1 179 ? -4.510 -4.925 -8.148 1.00 98.50 179 VAL A CA 1
ATOM 1237 C C . VAL A 1 179 ? -4.391 -5.697 -6.839 1.00 98.50 179 VAL A C 1
ATOM 1239 O O . VAL A 1 179 ? -5.324 -5.676 -6.038 1.00 98.50 179 VAL A O 1
ATOM 1242 N N . ALA A 1 180 ? -3.257 -6.350 -6.612 1.00 96.62 180 ALA A N 1
ATOM 1243 C CA . ALA A 1 180 ? -2.935 -7.012 -5.357 1.00 96.62 180 ALA A CA 1
ATOM 1244 C C . ALA A 1 180 ? -1.682 -6.374 -4.753 1.00 96.62 180 ALA A C 1
ATOM 1246 O O . ALA A 1 180 ? -0.655 -6.242 -5.417 1.00 96.62 180 ALA A O 1
ATOM 1247 N N . ASN A 1 181 ? -1.762 -5.971 -3.489 1.00 91.94 181 ASN A N 1
ATOM 1248 C CA . ASN A 1 181 ? -0.608 -5.501 -2.739 1.00 91.94 181 ASN A CA 1
ATOM 1249 C C . ASN A 1 181 ? -0.495 -6.258 -1.418 1.00 91.94 181 ASN A C 1
ATOM 1251 O O . ASN A 1 181 ? -1.295 -6.066 -0.503 1.00 91.94 181 ASN A O 1
ATOM 1255 N N . ALA A 1 182 ? 0.533 -7.095 -1.327 1.00 81.75 182 ALA A N 1
ATOM 1256 C CA . ALA A 1 182 ? 0.974 -7.755 -0.105 1.00 81.75 182 ALA A CA 1
ATOM 1257 C C . ALA A 1 182 ? 2.271 -7.147 0.461 1.00 81.75 182 ALA A C 1
ATOM 1259 O O . ALA A 1 182 ? 2.621 -7.441 1.602 1.00 81.75 182 ALA A O 1
ATOM 1260 N N . GLY A 1 183 ? 2.970 -6.313 -0.319 1.00 73.94 183 GLY A N 1
ATOM 1261 C CA . GLY A 1 183 ? 4.189 -5.604 0.074 1.00 73.94 183 GLY A CA 1
ATOM 1262 C C . GLY A 1 183 ? 3.933 -4.177 0.564 1.00 73.94 183 GLY A C 1
ATOM 1263 O O . GLY A 1 183 ? 2.912 -3.877 1.186 1.00 73.94 183 GLY A O 1
ATOM 1264 N N . THR A 1 184 ? 4.881 -3.277 0.298 1.00 83.62 184 THR A N 1
ATOM 1265 C CA . THR A 1 184 ? 4.776 -1.854 0.670 1.00 83.62 184 THR A CA 1
ATOM 1266 C C . THR A 1 184 ? 4.715 -0.961 -0.562 1.00 83.62 184 THR A C 1
ATOM 1268 O O . THR A 1 184 ? 5.579 -1.042 -1.426 1.00 83.62 184 THR A O 1
ATOM 1271 N N . ILE A 1 185 ? 3.743 -0.052 -0.612 1.00 87.38 185 ILE A N 1
ATOM 1272 C CA . ILE A 1 185 ? 3.683 1.047 -1.580 1.00 87.38 185 ILE A CA 1
ATOM 1273 C C . ILE A 1 185 ? 3.733 2.356 -0.788 1.00 87.38 185 ILE A C 1
ATOM 1275 O O . ILE A 1 185 ? 2.814 2.668 -0.033 1.00 87.38 185 ILE A O 1
ATOM 1279 N N . ALA A 1 186 ? 4.827 3.101 -0.918 1.00 86.75 186 ALA A N 1
ATOM 1280 C CA . ALA A 1 186 ? 5.121 4.265 -0.092 1.00 86.75 186 ALA A CA 1
ATOM 1281 C C . ALA A 1 186 ? 5.451 5.498 -0.945 1.00 86.75 186 ALA A C 1
ATOM 1283 O O . ALA A 1 186 ? 6.493 5.551 -1.604 1.00 86.75 186 ALA A O 1
ATOM 1284 N N . ALA A 1 187 ? 4.577 6.506 -0.886 1.00 84.56 187 ALA A N 1
ATOM 1285 C CA . ALA A 1 187 ? 4.839 7.845 -1.402 1.00 84.56 187 ALA A CA 1
ATOM 1286 C C . ALA A 1 187 ? 5.466 8.717 -0.292 1.00 84.56 187 ALA A C 1
ATOM 1288 O O . ALA A 1 187 ? 4.794 9.141 0.643 1.00 84.56 187 ALA A O 1
ATOM 1289 N N . GLN A 1 188 ? 6.774 8.952 -0.363 1.00 80.81 188 GLN A N 1
ATOM 1290 C CA . GLN A 1 188 ? 7.590 9.497 0.730 1.00 80.81 188 GLN A CA 1
ATOM 1291 C C . GLN A 1 188 ? 7.556 11.027 0.847 1.00 80.81 188 GLN A C 1
ATOM 1293 O O . GLN A 1 188 ? 7.857 11.557 1.914 1.00 80.81 188 GLN A O 1
ATOM 1298 N N . ALA A 1 189 ? 7.200 11.739 -0.228 1.00 76.25 189 ALA A N 1
ATOM 1299 C CA . ALA A 1 189 ? 7.146 13.207 -0.232 1.00 76.25 189 ALA A CA 1
ATOM 1300 C C . ALA A 1 189 ? 5.849 13.790 -0.827 1.00 76.25 189 ALA A C 1
ATOM 1302 O O . ALA A 1 189 ? 5.616 14.998 -0.750 1.00 76.25 189 ALA A O 1
ATOM 1303 N N . GLY A 1 190 ? 4.991 12.957 -1.412 1.00 89.25 190 GLY A N 1
ATOM 1304 C CA . GLY A 1 190 ? 3.820 13.372 -2.169 1.00 89.25 190 GLY A CA 1
ATOM 1305 C C . GLY A 1 190 ? 2.689 12.354 -2.118 1.00 89.25 190 GLY A C 1
ATOM 1306 O O . GLY A 1 190 ? 2.564 11.576 -1.174 1.00 89.25 190 GLY A O 1
ATOM 1307 N N . ASP A 1 191 ? 1.828 12.414 -3.129 1.00 96.50 191 ASP A N 1
ATOM 1308 C CA . ASP A 1 191 ? 0.579 11.658 -3.149 1.00 96.50 191 ASP A CA 1
ATOM 1309 C C . ASP A 1 191 ? 0.760 10.255 -3.745 1.00 96.50 191 ASP A C 1
ATOM 1311 O O . ASP A 1 191 ? 1.632 10.018 -4.591 1.00 96.50 191 ASP A O 1
ATOM 1315 N N . LEU A 1 192 ? -0.124 9.351 -3.330 1.00 98.19 192 LEU A N 1
ATOM 1316 C CA . LEU A 1 192 ? -0.308 8.028 -3.914 1.00 98.19 192 LEU A CA 1
ATOM 1317 C C . LEU A 1 192 ? -1.688 7.972 -4.561 1.00 98.19 192 LEU A C 1
ATOM 1319 O O . LEU A 1 192 ? -2.702 8.215 -3.906 1.00 98.19 192 LEU A O 1
ATOM 1323 N N . THR A 1 193 ? -1.736 7.630 -5.844 1.00 98.81 193 THR A N 1
ATOM 1324 C CA . THR A 1 193 ? -2.997 7.448 -6.568 1.00 98.81 193 THR A CA 1
ATOM 1325 C C . THR A 1 193 ? -3.077 6.056 -7.175 1.00 98.81 193 THR A C 1
ATOM 1327 O O . THR A 1 193 ? -2.115 5.578 -7.773 1.00 98.81 193 THR A O 1
ATOM 1330 N N . LEU A 1 194 ? -4.225 5.399 -7.016 1.00 98.81 194 LEU A N 1
ATOM 1331 C CA . LEU A 1 194 ? -4.524 4.102 -7.611 1.00 98.81 194 LEU A CA 1
ATOM 1332 C C . LEU A 1 194 ? -5.892 4.164 -8.279 1.00 98.81 194 LEU A C 1
ATOM 1334 O O . LEU A 1 194 ? -6.898 4.418 -7.624 1.00 98.81 194 LEU A O 1
ATOM 1338 N N . THR A 1 195 ? -5.936 3.893 -9.577 1.00 98.62 195 THR A N 1
ATOM 1339 C CA . THR A 1 195 ? -7.180 3.694 -10.324 1.00 98.62 195 THR A CA 1
ATOM 1340 C C . THR A 1 195 ? -7.191 2.284 -10.890 1.00 98.62 195 THR A C 1
ATOM 1342 O O . THR A 1 195 ? -6.266 1.913 -11.603 1.00 98.62 195 THR A O 1
ATOM 1345 N N . SER A 1 196 ? -8.218 1.491 -10.595 1.00 97.44 196 SER A N 1
ATOM 1346 C CA . SER A 1 196 ? -8.363 0.124 -11.091 1.00 97.44 196 SER A CA 1
ATOM 1347 C C . SER A 1 196 ? -9.773 -0.134 -11.618 1.00 97.44 196 SER A C 1
ATOM 1349 O O . SER A 1 196 ? -10.768 0.140 -10.956 1.00 97.44 196 SER A O 1
ATOM 1351 N N . SER A 1 197 ? -9.872 -0.726 -12.806 1.00 96.69 197 SER A N 1
ATOM 1352 C CA . SER A 1 197 ? -11.134 -1.250 -13.349 1.00 96.69 197 SER A CA 1
ATOM 1353 C C . SER A 1 197 ? -11.515 -2.621 -12.767 1.00 96.69 197 SER A C 1
ATOM 1355 O O . SER A 1 197 ? -12.528 -3.204 -13.164 1.00 96.69 197 SER A O 1
ATOM 1357 N N . GLY A 1 198 ? -10.710 -3.153 -11.844 1.00 97.00 198 GLY A N 1
ATOM 1358 C CA . GLY A 1 198 ? -10.956 -4.383 -11.097 1.00 97.00 198 GLY A CA 1
ATOM 1359 C C . GLY A 1 198 ? -10.955 -4.161 -9.582 1.00 97.00 198 GLY A C 1
ATOM 1360 O O . GLY A 1 198 ? -11.075 -3.036 -9.092 1.00 97.00 198 GLY A O 1
ATOM 1361 N N . GLN A 1 199 ? -10.860 -5.256 -8.829 1.00 98.12 199 GLN A N 1
ATOM 1362 C CA . GLN A 1 199 ? -10.759 -5.221 -7.368 1.00 98.12 199 GLN A CA 1
ATOM 1363 C C . GLN A 1 199 ? -9.359 -4.780 -6.925 1.00 98.12 199 GLN A C 1
ATOM 1365 O O . GLN A 1 199 ? -8.367 -5.225 -7.494 1.00 98.12 199 GLN A O 1
ATOM 1370 N N . LEU A 1 200 ? -9.268 -3.960 -5.879 1.00 98.69 200 LEU A N 1
ATOM 1371 C CA . LEU A 1 200 ? -8.046 -3.800 -5.095 1.00 98.69 200 LEU A CA 1
ATOM 1372 C C . LEU A 1 200 ? -8.069 -4.781 -3.918 1.00 98.69 200 LEU A C 1
ATOM 1374 O O . LEU A 1 200 ? -8.963 -4.697 -3.078 1.00 98.69 200 LEU A O 1
ATOM 1378 N N . VAL A 1 201 ? -7.080 -5.666 -3.834 1.00 97.81 201 VAL A N 1
ATOM 1379 C CA . VAL A 1 201 ? -6.789 -6.486 -2.653 1.00 97.81 201 VAL A CA 1
ATOM 1380 C C . VAL A 1 201 ? -5.553 -5.910 -1.973 1.00 97.81 201 VAL A C 1
ATOM 1382 O O . VAL A 1 201 ? -4.447 -5.995 -2.500 1.00 97.81 201 VAL A O 1
ATOM 1385 N N . GLN A 1 202 ? -5.750 -5.300 -0.811 1.00 95.81 202 GLN A N 1
ATOM 1386 C CA . GLN A 1 202 ? -4.714 -4.645 -0.029 1.00 95.81 202 GLN A CA 1
ATOM 1387 C C . GLN A 1 202 ? -4.507 -5.388 1.293 1.00 95.81 202 GLN A C 1
ATOM 1389 O O . GLN A 1 202 ? -5.264 -5.212 2.246 1.00 95.81 202 GLN A O 1
ATOM 1394 N N . SER A 1 203 ? -3.474 -6.223 1.355 1.00 86.44 203 SER A N 1
ATOM 1395 C CA . SER A 1 203 ? -3.070 -6.949 2.565 1.00 86.44 203 SER A CA 1
ATOM 1396 C C . SER A 1 203 ? -1.741 -6.461 3.145 1.00 86.44 203 SER A C 1
ATOM 1398 O O . SER A 1 203 ? -1.408 -6.816 4.273 1.00 86.44 203 SER A O 1
ATOM 1400 N N . GLY A 1 204 ? -0.987 -5.670 2.377 1.00 78.00 204 GLY A N 1
ATOM 1401 C CA . GLY A 1 204 ? 0.254 -5.026 2.794 1.00 78.00 204 GLY A CA 1
ATOM 1402 C C . GLY A 1 204 ? 0.038 -3.592 3.283 1.00 78.00 204 GLY A C 1
ATOM 1403 O O . GLY A 1 204 ? -0.938 -3.285 3.968 1.00 78.00 204 GLY A O 1
ATOM 1404 N N . THR A 1 205 ? 0.939 -2.691 2.899 1.00 84.31 205 THR A N 1
ATOM 1405 C CA . THR A 1 205 ? 0.949 -1.292 3.353 1.00 84.31 205 THR A CA 1
ATOM 1406 C C . THR A 1 205 ? 0.884 -0.328 2.173 1.00 84.31 205 THR A C 1
ATOM 1408 O O . THR A 1 205 ? 1.614 -0.487 1.198 1.00 84.31 205 THR A O 1
ATOM 1411 N N . MET A 1 206 ? 0.011 0.674 2.262 1.00 91.19 206 MET A N 1
ATOM 1412 C CA . MET A 1 206 ? -0.065 1.825 1.364 1.00 91.19 206 MET A CA 1
ATOM 1413 C C . MET A 1 206 ? 0.025 3.087 2.212 1.00 91.19 206 MET A C 1
ATOM 1415 O O . MET A 1 206 ? -0.914 3.404 2.939 1.00 91.19 206 MET A O 1
ATOM 1419 N N . ASN A 1 207 ? 1.148 3.796 2.116 1.00 85.50 207 ASN A N 1
ATOM 1420 C CA . ASN A 1 207 ? 1.395 5.013 2.883 1.00 85.50 207 ASN A CA 1
ATOM 1421 C C . ASN A 1 207 ? 1.736 6.184 1.964 1.00 85.50 207 ASN A C 1
ATOM 1423 O O . ASN A 1 207 ? 2.438 6.014 0.966 1.00 85.50 207 ASN A O 1
ATOM 1427 N N . ALA A 1 208 ? 1.294 7.383 2.334 1.00 87.06 208 ALA A N 1
ATOM 1428 C CA . ALA A 1 208 ? 1.696 8.616 1.668 1.00 87.06 208 ALA A CA 1
ATOM 1429 C C . ALA A 1 208 ? 1.984 9.724 2.686 1.00 87.06 208 ALA A C 1
ATOM 1431 O O . ALA A 1 208 ? 1.201 9.935 3.611 1.00 87.06 208 ALA A O 1
ATOM 1432 N N . SER A 1 209 ? 3.072 10.474 2.495 1.00 86.88 209 SER A N 1
ATOM 1433 C CA . SER A 1 209 ? 3.269 11.753 3.192 1.00 86.88 209 SER A CA 1
ATOM 1434 C C . SER A 1 209 ? 2.304 12.833 2.677 1.00 86.88 209 SER A C 1
ATOM 1436 O O . SER A 1 209 ? 2.043 13.832 3.346 1.00 86.88 209 SER A O 1
ATOM 1438 N N . GLY A 1 210 ? 1.790 12.649 1.459 1.00 91.94 210 GLY A N 1
ATOM 1439 C CA . GLY A 1 210 ? 0.679 13.399 0.896 1.00 91.94 210 GLY A CA 1
ATOM 1440 C C . GLY A 1 210 ? -0.661 12.704 1.123 1.00 91.94 210 GLY A C 1
ATOM 1441 O O . GLY A 1 210 ? -0.908 12.081 2.158 1.00 91.94 210 GLY A O 1
ATOM 1442 N N . SER A 1 211 ? -1.548 12.854 0.143 1.00 98.00 211 SER A N 1
ATOM 1443 C CA . SER A 1 211 ? -2.865 12.217 0.152 1.00 98.00 211 SER A CA 1
ATOM 1444 C C . SER A 1 211 ? -2.827 10.850 -0.529 1.00 98.00 211 SER A C 1
ATOM 1446 O O . SER A 1 211 ? -2.014 10.614 -1.425 1.00 98.00 211 SER A O 1
ATOM 1448 N N . ILE A 1 212 ? -3.752 9.972 -0.148 1.00 98.50 212 ILE A N 1
ATOM 1449 C CA . ILE A 1 212 ? -4.034 8.724 -0.858 1.00 98.50 212 ILE A CA 1
ATOM 1450 C C . ILE A 1 212 ? -5.371 8.858 -1.585 1.00 98.50 212 ILE A C 1
ATOM 1452 O O . ILE A 1 212 ? -6.383 9.173 -0.967 1.00 98.50 212 ILE A O 1
ATOM 1456 N N . GLY A 1 213 ? -5.387 8.594 -2.890 1.00 98.88 213 GLY A N 1
ATOM 1457 C CA . GLY A 1 213 ? -6.607 8.513 -3.693 1.00 98.88 213 GLY A CA 1
ATOM 1458 C C . GLY A 1 213 ? -6.744 7.143 -4.343 1.00 98.88 213 GLY A C 1
ATOM 1459 O O . GLY A 1 213 ? -5.902 6.763 -5.152 1.00 98.88 213 GLY A O 1
ATOM 1460 N N . ILE A 1 214 ? -7.802 6.404 -4.018 1.00 98.94 214 ILE A N 1
ATOM 1461 C CA . ILE A 1 214 ? -8.072 5.072 -4.567 1.00 98.94 214 ILE A CA 1
ATOM 1462 C C . ILE A 1 214 ? -9.435 5.083 -5.254 1.00 98.94 214 ILE A C 1
ATOM 1464 O O . ILE A 1 214 ? -10.444 5.395 -4.628 1.00 98.94 214 ILE A O 1
ATOM 1468 N N . SER A 1 215 ? -9.474 4.694 -6.525 1.00 98.81 215 SER A N 1
ATOM 1469 C CA . SER A 1 215 ? -10.695 4.399 -7.271 1.00 98.81 215 SER A CA 1
ATOM 1470 C C . SER A 1 215 ? -10.623 2.969 -7.797 1.00 98.81 215 SER A C 1
ATOM 1472 O O . SER A 1 215 ? -9.700 2.633 -8.533 1.00 98.81 215 SER A O 1
ATOM 1474 N N . ALA A 1 216 ? -11.556 2.105 -7.403 1.00 98.56 216 ALA A N 1
ATOM 1475 C CA . ALA A 1 216 ? -11.558 0.701 -7.808 1.00 98.56 216 ALA A CA 1
ATOM 1476 C C . ALA A 1 216 ? -12.978 0.172 -8.048 1.00 98.56 216 ALA A C 1
ATOM 1478 O O . ALA A 1 216 ? -13.963 0.749 -7.581 1.00 98.56 216 ALA A O 1
ATOM 1479 N N . ALA A 1 217 ? -13.109 -0.970 -8.728 1.00 98.00 217 ALA A N 1
ATOM 1480 C CA . ALA A 1 217 ? -14.409 -1.629 -8.846 1.00 98.00 217 ALA A CA 1
ATOM 1481 C C . ALA A 1 217 ? -14.915 -2.100 -7.470 1.00 98.00 217 ALA A C 1
ATOM 1483 O O . ALA A 1 217 ? -16.089 -1.942 -7.140 1.00 98.00 217 ALA A O 1
ATOM 1484 N N . SER A 1 218 ? -14.015 -2.647 -6.653 1.00 98.56 218 SER A N 1
ATOM 1485 C CA . SER A 1 218 ? -14.216 -2.976 -5.237 1.00 98.56 218 SER A CA 1
ATOM 1486 C C . SER A 1 218 ? -12.879 -2.894 -4.499 1.00 98.56 218 SER A C 1
ATOM 1488 O O . SER A 1 218 ? -11.823 -2.940 -5.130 1.00 98.56 218 SER A O 1
ATOM 1490 N N . VAL A 1 219 ? -12.912 -2.763 -3.176 1.00 98.88 219 VAL A N 1
ATOM 1491 C CA . VAL A 1 219 ? -11.714 -2.677 -2.332 1.00 98.88 219 VAL A CA 1
ATOM 1492 C C . VAL A 1 219 ? -11.841 -3.672 -1.187 1.00 98.88 219 VAL A C 1
ATOM 1494 O O . VAL A 1 219 ? -12.826 -3.648 -0.456 1.00 98.88 219 VAL A O 1
ATOM 1497 N N . ALA A 1 220 ? -10.833 -4.520 -1.015 1.00 98.25 220 ALA A N 1
ATOM 1498 C CA . ALA A 1 220 ? -10.667 -5.384 0.140 1.00 98.25 220 ALA A CA 1
ATOM 1499 C C . ALA A 1 220 ? -9.366 -5.022 0.858 1.00 98.25 220 ALA A C 1
ATOM 1501 O O . ALA A 1 220 ? -8.284 -5.305 0.354 1.00 98.25 220 ALA A O 1
ATOM 1502 N N . ASN A 1 221 ? -9.478 -4.380 2.018 1.00 95.19 221 ASN A N 1
ATOM 1503 C CA . ASN A 1 221 ? -8.355 -3.985 2.855 1.00 95.19 221 ASN A CA 1
ATOM 1504 C C . ASN A 1 221 ? -8.283 -4.861 4.111 1.00 95.19 221 ASN A C 1
ATOM 1506 O O . ASN A 1 221 ? -9.166 -4.802 4.965 1.00 95.19 221 ASN A O 1
ATOM 1510 N N . SER A 1 222 ? -7.214 -5.637 4.243 1.00 86.88 222 SER A N 1
ATOM 1511 C CA . SER A 1 222 ? -6.834 -6.323 5.483 1.00 86.88 222 SER A CA 1
ATOM 1512 C C . SER A 1 222 ? -5.497 -5.833 6.043 1.00 86.88 222 SER A C 1
ATOM 1514 O O . SER A 1 222 ? -5.092 -6.283 7.110 1.00 86.88 222 SER A O 1
ATOM 1516 N N . GLY A 1 223 ? -4.807 -4.952 5.314 1.00 81.25 223 GLY A N 1
ATOM 1517 C CA . GLY A 1 223 ? -3.562 -4.312 5.723 1.00 81.25 223 GLY A CA 1
ATOM 1518 C C . GLY A 1 223 ? -3.778 -2.860 6.150 1.00 81.25 223 GLY A C 1
ATOM 1519 O O . GLY A 1 223 ? -4.784 -2.528 6.781 1.00 81.25 223 GLY A O 1
ATOM 1520 N N . THR A 1 224 ? -2.837 -1.989 5.788 1.00 85.88 224 THR A N 1
ATOM 1521 C CA . THR A 1 224 ? -2.865 -0.565 6.149 1.00 85.88 224 THR A CA 1
ATOM 1522 C C . THR A 1 224 ? -2.964 0.318 4.913 1.00 85.88 224 THR A C 1
ATOM 1524 O O . THR A 1 224 ? -2.194 0.167 3.962 1.00 85.88 224 THR A O 1
ATOM 1527 N N . ILE A 1 225 ? -3.880 1.282 4.954 1.00 92.12 225 ILE A N 1
ATOM 1528 C CA . ILE A 1 225 ? -3.946 2.433 4.053 1.00 92.12 225 ILE A CA 1
ATOM 1529 C C . ILE A 1 225 ? -3.916 3.687 4.930 1.00 92.12 225 ILE A C 1
ATOM 1531 O O . ILE A 1 225 ? -4.860 3.919 5.687 1.00 92.12 225 ILE A O 1
ATOM 1535 N N . PHE A 1 226 ? -2.842 4.475 4.847 1.00 90.94 226 PHE A N 1
ATOM 1536 C CA . PHE A 1 226 ? -2.657 5.665 5.680 1.00 90.94 226 PHE A CA 1
ATOM 1537 C C . PHE A 1 226 ? -2.037 6.846 4.919 1.00 90.94 226 PHE A C 1
ATOM 1539 O O . PHE A 1 226 ? -0.898 6.788 4.452 1.00 90.94 226 PHE A O 1
ATOM 1546 N N . GLY A 1 227 ? -2.776 7.952 4.828 1.00 88.31 227 GLY A N 1
ATOM 1547 C CA . GLY A 1 227 ? -2.273 9.232 4.323 1.00 88.31 227 GLY A CA 1
ATOM 1548 C C . GLY A 1 227 ? -1.964 10.204 5.463 1.00 88.31 227 GLY A C 1
ATOM 1549 O O . GLY A 1 227 ? -2.787 10.390 6.355 1.00 88.31 227 GLY A O 1
ATOM 1550 N N . GLN A 1 228 ? -0.815 10.886 5.423 1.00 88.38 228 GLN A N 1
ATOM 1551 C CA . GLN A 1 228 ? -0.533 12.008 6.339 1.00 88.38 228 GLN A CA 1
ATOM 1552 C C . GLN A 1 228 ? -1.354 13.264 5.993 1.00 88.38 228 GLN A C 1
ATOM 1554 O O . GLN A 1 228 ? -1.452 14.202 6.782 1.00 88.38 228 GLN A O 1
ATOM 1559 N N . ARG A 1 229 ? -1.964 13.302 4.805 1.00 94.38 229 ARG A N 1
ATOM 1560 C CA . ARG A 1 229 ? -3.036 14.247 4.476 1.00 94.38 229 ARG A CA 1
ATOM 1561 C C . ARG A 1 229 ? -4.365 13.508 4.430 1.00 94.38 229 ARG A C 1
ATOM 1563 O O . ARG A 1 229 ? -4.714 12.840 5.397 1.00 94.38 229 ARG A O 1
ATOM 1570 N N . ASN A 1 230 ? -5.099 13.633 3.331 1.00 97.88 230 ASN A N 1
ATOM 1571 C CA . ASN A 1 230 ? -6.398 13.004 3.170 1.00 97.88 230 ASN A CA 1
ATOM 1572 C C . ASN A 1 230 ? -6.257 11.589 2.605 1.00 97.88 230 ASN A C 1
ATOM 1574 O O . ASN A 1 230 ? -5.381 11.329 1.778 1.00 97.88 230 ASN A O 1
ATOM 1578 N N . THR A 1 231 ? -7.177 10.708 2.977 1.00 98.56 231 THR A N 1
ATOM 1579 C CA . THR A 1 231 ? -7.371 9.416 2.313 1.00 98.56 231 THR A CA 1
ATOM 1580 C C . THR A 1 231 ? -8.761 9.402 1.689 1.00 98.56 231 THR A C 1
ATOM 1582 O O . THR A 1 231 ? -9.760 9.560 2.387 1.00 98.56 231 THR A O 1
ATOM 1585 N N . THR A 1 232 ? -8.838 9.194 0.376 1.00 98.94 232 THR A N 1
ATOM 1586 C CA . THR A 1 232 ? -10.094 9.136 -0.378 1.00 98.94 232 THR A CA 1
ATOM 1587 C C . THR A 1 232 ? -10.230 7.784 -1.065 1.00 98.94 232 THR A C 1
ATOM 1589 O O . THR A 1 232 ? -9.401 7.425 -1.899 1.00 98.94 232 THR A O 1
ATOM 1592 N N . ILE A 1 233 ? -11.300 7.052 -0.751 1.00 98.88 233 ILE A N 1
ATOM 1593 C CA . ILE A 1 233 ? -11.645 5.763 -1.355 1.00 98.88 233 ILE A CA 1
ATOM 1594 C C . ILE A 1 233 ? -12.957 5.889 -2.131 1.00 98.88 233 ILE A C 1
ATOM 1596 O O . ILE A 1 233 ? -13.986 6.262 -1.573 1.00 98.88 233 ILE A O 1
ATOM 1600 N N . GLY A 1 234 ? -12.933 5.527 -3.409 1.00 98.81 234 GLY A N 1
ATOM 1601 C CA . GLY A 1 234 ? -14.108 5.355 -4.254 1.00 98.81 234 GLY A CA 1
ATOM 1602 C C . GLY A 1 234 ? -14.193 3.920 -4.763 1.00 98.81 234 GLY A C 1
ATOM 1603 O O . GLY A 1 234 ? -13.350 3.489 -5.547 1.00 98.81 234 GLY A O 1
ATOM 1604 N N . ALA A 1 235 ? -15.221 3.186 -4.351 1.00 98.56 235 ALA A N 1
ATOM 1605 C CA . ALA A 1 235 ? -15.513 1.846 -4.842 1.00 98.56 235 ALA A CA 1
ATOM 1606 C C . ALA A 1 235 ? -16.888 1.822 -5.517 1.00 98.56 235 ALA A C 1
ATOM 1608 O O . ALA A 1 235 ? -17.880 2.230 -4.924 1.00 98.56 235 ALA A O 1
ATOM 1609 N N . THR A 1 236 ? -17.000 1.320 -6.746 1.00 97.81 236 THR A N 1
ATOM 1610 C CA . THR A 1 236 ? -18.338 1.183 -7.363 1.00 97.81 236 THR A CA 1
ATOM 1611 C C . THR A 1 236 ? -19.168 0.070 -6.714 1.00 97.81 236 THR A C 1
ATOM 1613 O O . THR A 1 236 ? -20.393 0.140 -6.683 1.00 97.81 236 THR A O 1
ATOM 1616 N N . GLY A 1 237 ? -18.498 -0.964 -6.202 1.00 98.25 237 GLY A N 1
ATOM 1617 C CA . GLY A 1 237 ? -19.071 -2.101 -5.489 1.00 98.25 237 GLY A CA 1
ATOM 1618 C C . GLY A 1 237 ? -18.731 -2.058 -4.001 1.00 98.25 237 GLY A C 1
ATOM 1619 O O . GLY A 1 237 ? -18.868 -1.022 -3.355 1.00 98.25 237 GLY A O 1
ATOM 1620 N N . ALA A 1 238 ? -18.300 -3.189 -3.442 1.00 98.50 238 ALA A N 1
ATOM 1621 C CA . ALA A 1 238 ? -18.023 -3.302 -2.013 1.00 98.50 238 ALA A CA 1
ATOM 1622 C C . ALA A 1 238 ? -16.678 -2.673 -1.599 1.00 98.50 238 ALA A C 1
ATOM 1624 O O . ALA A 1 238 ? -15.673 -2.816 -2.298 1.00 98.50 238 ALA A O 1
ATOM 1625 N N . LEU A 1 239 ? -16.666 -2.051 -0.420 1.00 98.88 239 LEU A N 1
ATOM 1626 C CA . LEU A 1 239 ? -15.482 -1.750 0.383 1.00 98.88 239 LEU A CA 1
ATOM 1627 C C . LEU A 1 239 ? -15.512 -2.634 1.637 1.00 98.88 239 LEU A C 1
ATOM 1629 O O . LEU A 1 239 ? -16.363 -2.441 2.505 1.00 98.88 239 LEU A O 1
ATOM 1633 N N . THR A 1 240 ? -14.591 -3.590 1.745 1.00 98.19 240 THR A N 1
ATOM 1634 C CA . THR A 1 240 ? -14.398 -4.398 2.956 1.00 98.19 240 THR A CA 1
ATOM 1635 C C . THR A 1 240 ? -13.111 -3.987 3.660 1.00 98.19 240 THR A C 1
ATOM 1637 O O . THR A 1 240 ? -12.062 -3.939 3.021 1.00 98.19 240 THR A O 1
ATOM 1640 N N . ASN A 1 241 ? -13.171 -3.723 4.962 1.00 95.31 241 ASN A N 1
ATOM 1641 C CA . ASN A 1 241 ? -12.031 -3.293 5.765 1.00 95.31 241 ASN A CA 1
ATOM 1642 C C . ASN A 1 241 ? -11.930 -4.105 7.065 1.00 95.31 241 ASN A C 1
ATOM 1644 O O . ASN A 1 241 ? -12.726 -3.921 7.983 1.00 95.31 241 ASN A O 1
ATOM 1648 N N . SER A 1 242 ? -10.939 -4.985 7.166 1.00 87.12 242 SER A N 1
ATOM 1649 C CA . SER A 1 242 ? -10.601 -5.682 8.415 1.00 87.12 242 SER A CA 1
ATOM 1650 C C . SER A 1 242 ? -9.311 -5.169 9.059 1.00 87.12 242 SER A C 1
ATOM 1652 O O . SER A 1 242 ? -9.030 -5.550 10.190 1.00 87.12 242 SER A O 1
ATOM 1654 N N . GLY A 1 243 ? -8.544 -4.338 8.344 1.00 80.81 243 GLY A N 1
ATOM 1655 C CA . GLY A 1 243 ? -7.311 -3.705 8.816 1.00 80.81 243 GLY A CA 1
ATOM 1656 C C . GLY A 1 243 ? -7.496 -2.221 9.146 1.00 80.81 243 GLY A C 1
ATOM 1657 O O . GLY A 1 243 ? -8.512 -1.814 9.713 1.00 80.81 243 GLY A O 1
ATOM 1658 N N . THR A 1 244 ? -6.520 -1.403 8.761 1.00 85.69 244 THR A N 1
ATOM 1659 C CA . THR A 1 244 ? -6.523 0.046 8.989 1.00 85.69 244 THR A CA 1
ATOM 1660 C C . THR A 1 244 ? -6.789 0.796 7.695 1.00 85.69 244 THR A C 1
ATOM 1662 O O . THR A 1 244 ? -6.025 0.683 6.735 1.00 85.69 244 THR A O 1
ATOM 1665 N N . LEU A 1 245 ? -7.832 1.620 7.695 1.00 93.00 245 LEU A N 1
ATOM 1666 C CA . LEU A 1 245 ? -8.059 2.660 6.705 1.00 93.00 245 LEU A CA 1
ATOM 1667 C C . LEU A 1 245 ? -8.119 3.991 7.451 1.00 93.00 245 LEU A C 1
ATOM 1669 O O . LEU A 1 245 ? -9.068 4.242 8.195 1.00 93.00 245 LEU A O 1
ATOM 1673 N N . ALA A 1 246 ? -7.086 4.818 7.303 1.00 91.38 246 ALA A N 1
ATOM 1674 C CA . ALA A 1 246 ? -6.962 6.029 8.097 1.00 91.38 246 ALA A CA 1
ATOM 1675 C C . ALA A 1 246 ? -6.288 7.201 7.369 1.00 91.38 246 ALA A C 1
ATOM 1677 O O . ALA A 1 246 ? -5.704 7.064 6.289 1.00 91.38 246 ALA A O 1
ATOM 1678 N N . ALA A 1 247 ? -6.401 8.378 7.975 1.00 91.19 247 ALA A N 1
ATOM 1679 C CA . ALA A 1 247 ? -5.771 9.614 7.545 1.00 91.19 247 ALA A CA 1
ATOM 1680 C C . ALA A 1 247 ? -5.390 10.469 8.764 1.00 91.19 247 ALA A C 1
ATOM 1682 O O . ALA A 1 247 ? -6.123 10.490 9.756 1.00 91.19 247 ALA A O 1
ATOM 1683 N N . GLN A 1 248 ? -4.289 11.218 8.678 1.00 87.12 248 GLN A N 1
ATOM 1684 C CA . GLN A 1 248 ? -3.978 12.262 9.665 1.00 87.12 248 GLN A CA 1
ATOM 1685 C C . GLN A 1 248 ? -4.844 13.517 9.460 1.00 87.12 248 GLN A C 1
ATOM 1687 O O . GLN A 1 248 ? -4.992 14.311 10.382 1.00 87.12 248 GLN A O 1
ATOM 1692 N N . GLN A 1 249 ? -5.446 13.696 8.280 1.00 95.19 249 GLN A N 1
ATOM 1693 C CA . GLN A 1 249 ? -6.485 14.701 8.037 1.00 95.19 249 GLN A CA 1
ATOM 1694 C C . GLN A 1 249 ? -7.834 14.003 7.818 1.00 95.19 249 GLN A C 1
ATOM 1696 O O . GLN A 1 249 ? -8.285 13.267 8.696 1.00 95.19 249 GLN A O 1
ATOM 1701 N N . ASP A 1 250 ? -8.491 14.219 6.679 1.00 98.19 250 ASP A N 1
ATOM 1702 C CA . ASP A 1 250 ? -9.819 13.676 6.418 1.00 98.19 250 ASP A CA 1
ATOM 1703 C C . ASP A 1 250 ? -9.752 12.278 5.783 1.00 98.19 250 ASP A C 1
ATOM 1705 O O . ASP A 1 250 ? -8.948 12.015 4.884 1.00 98.19 250 ASP A O 1
ATOM 1709 N N . LEU A 1 251 ? -10.655 11.392 6.208 1.00 98.44 251 LEU A N 1
ATOM 1710 C CA . LEU A 1 251 ? -10.932 10.126 5.531 1.00 98.44 251 LEU A CA 1
ATOM 1711 C C . LEU A 1 251 ? -12.311 10.204 4.874 1.00 98.44 251 LEU A C 1
ATOM 1713 O O . LEU A 1 251 ? -13.327 10.335 5.557 1.00 98.44 251 LEU A O 1
ATOM 1717 N N . MET A 1 252 ? -12.349 10.073 3.548 1.00 98.88 252 MET A N 1
ATOM 1718 C CA . MET A 1 252 ? -13.580 9.976 2.768 1.00 98.88 252 MET A CA 1
ATOM 1719 C C . MET A 1 252 ? -13.666 8.619 2.071 1.00 98.88 252 MET A C 1
ATOM 1721 O O . MET A 1 252 ? -12.810 8.277 1.262 1.00 98.88 252 MET A O 1
ATOM 1725 N N . ALA A 1 253 ? -14.725 7.858 2.330 1.00 98.81 253 ALA A N 1
ATOM 1726 C CA . ALA A 1 253 ? -14.982 6.584 1.670 1.00 98.81 253 ALA A CA 1
ATOM 1727 C C . ALA A 1 253 ? -16.387 6.566 1.061 1.00 98.81 253 ALA A C 1
ATOM 1729 O O . ALA A 1 253 ? -17.376 6.764 1.760 1.00 98.81 253 ALA A O 1
ATOM 1730 N N . THR A 1 254 ? -16.479 6.315 -0.244 1.00 98.88 254 THR A N 1
ATOM 1731 C CA . THR A 1 254 ? -17.744 6.138 -0.968 1.00 98.88 254 THR A CA 1
ATOM 1732 C C . THR A 1 254 ? -17.769 4.761 -1.615 1.00 98.88 254 THR A C 1
ATOM 1734 O O . THR A 1 254 ? -16.855 4.428 -2.371 1.00 98.88 254 THR A O 1
ATOM 1737 N N . ALA A 1 255 ? -18.797 3.962 -1.328 1.00 98.81 255 ALA A N 1
ATOM 1738 C CA . ALA A 1 255 ? -18.928 2.612 -1.871 1.00 98.81 255 ALA A CA 1
ATOM 1739 C C . ALA A 1 255 ? -20.377 2.223 -2.202 1.00 98.81 255 ALA A C 1
ATOM 1741 O O . ALA A 1 255 ? -21.329 2.813 -1.694 1.00 98.81 255 ALA A O 1
ATOM 1742 N N . GLY A 1 256 ? -20.557 1.182 -3.016 1.00 98.50 256 GLY A N 1
ATOM 1743 C CA . GLY A 1 256 ? -21.856 0.528 -3.206 1.00 98.50 256 GLY A CA 1
ATOM 1744 C C . GLY A 1 256 ? -22.353 -0.161 -1.928 1.00 98.50 256 GLY A C 1
ATOM 1745 O O . GLY A 1 256 ? -23.531 -0.082 -1.590 1.00 98.50 256 GLY A O 1
ATOM 1746 N N . SER A 1 257 ? -21.440 -0.788 -1.186 1.00 98.69 257 SER A N 1
ATOM 1747 C CA . SER A 1 257 ? -21.658 -1.298 0.172 1.00 98.69 257 SER A CA 1
ATOM 1748 C C . SER A 1 257 ? -20.372 -1.185 0.983 1.00 98.69 257 SER A C 1
ATOM 1750 O O . SER A 1 257 ? -19.285 -1.305 0.416 1.00 98.69 257 SER A O 1
ATOM 1752 N N . VAL A 1 258 ? -20.469 -1.030 2.300 1.00 98.88 258 VAL A N 1
ATOM 1753 C CA . VAL A 1 258 ? -19.299 -0.990 3.190 1.00 98.88 258 VAL A CA 1
ATOM 1754 C C . VAL A 1 258 ? -19.451 -2.041 4.285 1.00 98.88 258 VAL A C 1
ATOM 1756 O O . VAL A 1 258 ? -20.517 -2.145 4.888 1.00 98.88 258 VAL A O 1
ATOM 1759 N N . ALA A 1 259 ? -18.387 -2.796 4.544 1.00 98.31 259 ALA A N 1
ATOM 1760 C CA . ALA A 1 259 ? -18.270 -3.702 5.681 1.00 98.31 259 ALA A CA 1
ATOM 1761 C C . ALA A 1 259 ? -16.908 -3.493 6.352 1.00 98.31 259 ALA A C 1
ATOM 1763 O O . ALA A 1 259 ? -15.876 -3.836 5.779 1.00 98.31 259 ALA A O 1
ATOM 1764 N N . SER A 1 260 ? -16.889 -2.917 7.550 1.00 95.81 260 SER A N 1
ATOM 1765 C CA . SER A 1 260 ? -15.663 -2.633 8.292 1.00 95.81 260 SER A CA 1
ATOM 1766 C C . SER A 1 260 ? -15.701 -3.239 9.688 1.00 95.81 260 SER A C 1
ATOM 1768 O O . SER A 1 260 ? -16.484 -2.810 10.532 1.00 95.81 260 SER A O 1
ATOM 1770 N N . THR A 1 261 ? -14.809 -4.194 9.944 1.00 88.75 261 THR A N 1
ATOM 1771 C CA . THR A 1 261 ? -14.507 -4.717 11.287 1.00 88.75 261 THR A CA 1
ATOM 1772 C C . THR A 1 261 ? -13.206 -4.139 11.848 1.00 88.75 261 THR A C 1
ATOM 1774 O O . THR A 1 261 ? -12.913 -4.330 13.025 1.00 88.75 261 THR A O 1
ATOM 1777 N N . GLY A 1 262 ? -12.415 -3.470 11.003 1.00 81.06 262 GLY A N 1
ATOM 1778 C CA . GLY A 1 262 ? -11.168 -2.802 11.365 1.00 81.06 262 GLY A CA 1
ATOM 1779 C C . GLY A 1 262 ? -11.353 -1.334 11.763 1.00 81.06 262 GLY A C 1
ATOM 1780 O O . GLY A 1 262 ? -12.448 -0.911 12.146 1.00 81.06 262 GLY A O 1
ATOM 1781 N N . LEU A 1 263 ? -10.275 -0.554 11.655 1.00 87.94 263 LEU A N 1
ATOM 1782 C CA . LEU A 1 263 ? -10.259 0.883 11.939 1.00 87.94 263 LEU A CA 1
ATOM 1783 C C . LEU A 1 263 ? -10.649 1.695 10.698 1.00 87.94 263 LEU A C 1
ATOM 1785 O O . LEU A 1 263 ? -10.043 1.538 9.636 1.00 87.94 263 LEU A O 1
ATOM 1789 N N . LEU A 1 264 ? -11.612 2.599 10.875 1.00 94.56 264 LEU A N 1
ATOM 1790 C CA . LEU A 1 264 ? -11.877 3.756 10.024 1.00 94.56 264 LEU A CA 1
ATOM 1791 C C . LEU A 1 264 ? -11.488 5.013 10.814 1.00 94.56 264 LEU A C 1
ATOM 1793 O O . LEU A 1 264 ? -12.174 5.379 11.768 1.00 94.56 264 LEU A O 1
ATOM 1797 N N . GLY A 1 265 ? -10.365 5.637 10.454 1.00 90.75 265 GLY A N 1
ATOM 1798 C CA . GLY A 1 265 ? -9.751 6.714 11.237 1.00 90.75 265 GLY A CA 1
ATOM 1799 C C . GLY A 1 265 ? -9.563 8.020 10.463 1.00 90.75 265 GLY A C 1
ATOM 1800 O O . GLY A 1 265 ? -9.040 8.016 9.354 1.00 90.75 265 GLY A O 1
ATOM 1801 N N . ALA A 1 266 ? -9.917 9.153 11.059 1.00 93.44 266 ALA A N 1
ATOM 1802 C CA . ALA A 1 266 ? -9.559 10.482 10.566 1.00 93.44 266 ALA A CA 1
ATOM 1803 C C . ALA A 1 266 ? -8.927 11.310 11.686 1.00 93.44 266 ALA A C 1
ATOM 1805 O O . ALA A 1 266 ? -9.290 11.175 12.854 1.00 93.44 266 ALA A O 1
ATOM 1806 N N . GLY A 1 267 ? -7.973 12.172 11.352 1.00 88.19 267 GLY A N 1
ATOM 1807 C CA . GLY A 1 267 ? -7.231 12.897 12.374 1.00 88.19 267 GLY A CA 1
ATOM 1808 C C . GLY A 1 267 ? -6.412 11.984 13.281 1.00 88.19 267 GLY A C 1
ATOM 1809 O O . GLY A 1 267 ? -6.294 12.278 14.465 1.00 88.19 267 GLY A O 1
ATOM 1810 N N . VAL A 1 268 ? -5.901 10.865 12.762 1.00 78.00 268 VAL A N 1
ATOM 1811 C CA . VAL A 1 268 ? -5.082 9.904 13.515 1.00 78.00 268 VAL A CA 1
ATOM 1812 C C . VAL A 1 268 ? -3.607 10.166 13.211 1.00 78.00 268 VAL A C 1
ATOM 1814 O O . VAL A 1 268 ? -3.196 10.182 12.051 1.00 78.00 268 VAL A O 1
ATOM 1817 N N . ASN A 1 269 ? -2.801 10.394 14.243 1.00 72.38 269 ASN A N 1
ATOM 1818 C CA . ASN A 1 269 ? -1.360 10.572 14.110 1.00 72.38 269 ASN A CA 1
ATOM 1819 C C . ASN A 1 269 ? -0.654 9.232 13.829 1.00 72.38 269 ASN A C 1
ATOM 1821 O O . ASN A 1 269 ? -1.201 8.171 14.129 1.00 72.38 269 ASN A O 1
ATOM 1825 N N . PRO A 1 270 ? 0.585 9.247 13.300 1.00 58.69 270 PRO A N 1
ATOM 1826 C CA . PRO A 1 270 ? 1.351 8.022 13.052 1.00 58.69 270 PRO A CA 1
ATOM 1827 C C . PRO A 1 270 ? 1.610 7.156 14.295 1.00 58.69 270 PRO A C 1
ATOM 1829 O O . PRO A 1 270 ? 1.844 5.959 14.158 1.00 58.69 270 PRO A O 1
ATOM 1832 N N . ASP A 1 271 ? 1.575 7.746 15.492 1.00 54.69 271 ASP A N 1
ATOM 1833 C CA . ASP A 1 271 ? 1.693 7.041 16.775 1.00 54.69 271 ASP A CA 1
ATOM 1834 C C . ASP A 1 271 ? 0.363 6.427 17.258 1.00 54.69 271 ASP A C 1
ATOM 1836 O O . ASP A 1 271 ? 0.323 5.779 18.299 1.00 54.69 271 ASP A O 1
ATOM 1840 N N . GLY A 1 272 ? -0.725 6.597 16.499 1.00 53.06 272 GLY A N 1
ATOM 1841 C CA . GLY A 1 272 ? -2.064 6.118 16.835 1.00 53.06 272 GLY A CA 1
ATOM 1842 C C . GLY A 1 272 ? -2.866 7.060 17.734 1.00 53.06 272 GLY A C 1
ATOM 1843 O O . GLY A 1 272 ? -4.055 6.818 17.931 1.00 53.06 272 GLY A O 1
ATOM 1844 N N . SER A 1 273 ? -2.268 8.142 18.244 1.00 63.66 273 SER A N 1
ATOM 1845 C CA . SER A 1 273 ? -2.995 9.172 18.994 1.00 63.66 273 SER A CA 1
ATOM 1846 C C . SER A 1 273 ? -3.927 9.970 18.082 1.00 63.66 273 SER A C 1
ATOM 1848 O O . SER A 1 273 ? -3.748 10.019 16.860 1.00 63.66 273 SER A O 1
ATOM 1850 N N . LEU A 1 274 ? -4.925 10.639 18.661 1.00 70.38 274 LEU A N 1
ATOM 1851 C CA . LEU A 1 274 ? -5.713 11.597 17.893 1.00 70.38 274 LEU A CA 1
ATOM 1852 C C . LEU A 1 274 ? -4.986 12.929 17.773 1.00 70.38 274 LEU A C 1
ATOM 1854 O O . LEU A 1 274 ? -4.566 13.544 18.750 1.00 70.38 274 LEU A O 1
ATOM 1858 N N . GLY A 1 275 ? -4.885 13.391 16.534 1.00 72.81 275 GLY A N 1
ATOM 1859 C CA . GLY A 1 275 ? -4.526 14.752 16.197 1.00 72.81 275 GLY A CA 1
ATOM 1860 C C . GLY A 1 275 ? -5.643 15.738 16.534 1.00 72.81 275 GLY A C 1
ATOM 1861 O O . GLY A 1 275 ? -6.686 15.401 17.091 1.00 72.81 275 GLY A O 1
ATOM 1862 N N . SER A 1 276 ? -5.424 16.998 16.171 1.00 76.50 276 SER A N 1
ATOM 1863 C CA . SER A 1 276 ? -6.334 18.099 16.504 1.00 76.50 276 SER A CA 1
ATOM 1864 C C . SER A 1 276 ? -7.451 18.332 15.486 1.00 76.50 276 SER A C 1
ATOM 1866 O O . SER A 1 276 ? -8.402 19.037 15.805 1.00 76.50 276 SER A O 1
ATOM 1868 N N . ASN A 1 277 ? -7.341 17.779 14.274 1.00 82.25 277 ASN A N 1
ATOM 1869 C CA . ASN A 1 277 ? -8.296 17.969 13.179 1.00 82.25 277 ASN A CA 1
ATOM 1870 C C . ASN A 1 277 ? -8.391 16.711 12.306 1.00 82.25 277 ASN A C 1
ATOM 1872 O O . ASN A 1 277 ? -7.410 15.981 12.189 1.00 82.25 277 ASN A O 1
ATOM 1876 N N . GLY A 1 278 ? -9.548 16.496 11.675 1.00 94.38 278 GLY A N 1
ATOM 1877 C CA . GLY A 1 278 ? -9.785 15.413 10.718 1.00 94.38 278 GLY A CA 1
ATOM 1878 C C . GLY A 1 278 ? -11.208 14.870 10.808 1.00 94.38 278 GLY A C 1
ATOM 1879 O O . GLY A 1 278 ? -11.680 14.530 11.891 1.00 94.38 278 GLY A O 1
ATOM 1880 N N . ASN A 1 279 ? -11.904 14.803 9.678 1.00 97.69 279 ASN A N 1
ATOM 1881 C CA . ASN A 1 279 ? -13.271 14.310 9.580 1.00 97.69 279 ASN A CA 1
ATOM 1882 C C . ASN A 1 279 ? -13.313 12.937 8.911 1.00 97.69 279 ASN A C 1
ATOM 1884 O O . ASN A 1 279 ? -12.675 12.703 7.885 1.00 97.69 279 ASN A O 1
ATOM 1888 N N . LEU A 1 280 ? -14.127 12.047 9.470 1.00 98.50 280 LEU A N 1
ATOM 1889 C CA . LEU A 1 280 ? -14.463 10.763 8.874 1.00 98.50 280 LEU A CA 1
ATOM 1890 C C . LEU A 1 280 ? -15.811 10.883 8.162 1.00 98.50 280 LEU A C 1
ATOM 1892 O O . LEU A 1 280 ? -16.827 11.148 8.802 1.00 98.50 280 LEU A O 1
ATOM 1896 N N . SER A 1 281 ? -15.835 10.654 6.852 1.00 98.81 281 SER A N 1
ATOM 1897 C CA . SER A 1 281 ? -17.058 10.589 6.051 1.00 98.81 281 SER A CA 1
ATOM 1898 C C . SER A 1 281 ? -17.130 9.267 5.299 1.00 98.81 281 SER A C 1
ATOM 1900 O O . SER A 1 281 ? -16.311 8.994 4.421 1.00 98.81 281 SER A O 1
ATOM 1902 N N . VAL A 1 282 ? -18.122 8.440 5.627 1.00 98.88 282 VAL A N 1
ATOM 1903 C CA . VAL A 1 282 ? -18.356 7.152 4.968 1.00 98.88 282 VAL A CA 1
ATOM 1904 C C . VAL A 1 282 ? -19.763 7.134 4.397 1.00 98.88 282 VAL A C 1
ATOM 1906 O O . VAL A 1 282 ? -20.749 7.236 5.125 1.00 98.88 282 VAL A O 1
ATOM 1909 N N . THR A 1 283 ? -19.848 6.994 3.079 1.00 98.81 283 THR A N 1
ATOM 1910 C CA . THR A 1 283 ? -21.096 6.974 2.318 1.00 98.81 283 THR A CA 1
ATOM 1911 C C . THR A 1 283 ? -21.239 5.637 1.602 1.00 98.81 283 THR A C 1
ATOM 1913 O O . THR A 1 283 ? -20.381 5.239 0.816 1.00 98.81 283 THR A O 1
ATOM 1916 N N . SER A 1 284 ? -22.345 4.947 1.853 1.00 98.38 284 SER A N 1
ATOM 1917 C CA . SER A 1 284 ? -22.719 3.705 1.184 1.00 98.38 284 SER A CA 1
ATOM 1918 C C . SER A 1 284 ? -24.008 3.894 0.390 1.00 98.38 284 SER A C 1
ATOM 1920 O O . SER A 1 284 ? -24.980 4.448 0.903 1.00 98.38 284 SER A O 1
ATOM 1922 N N . ALA A 1 285 ? -24.052 3.404 -0.850 1.00 98.25 285 ALA A N 1
ATOM 1923 C CA . ALA A 1 285 ? -25.299 3.333 -1.617 1.00 98.25 285 ALA A CA 1
ATOM 1924 C C . ALA A 1 285 ? -26.251 2.233 -1.103 1.00 98.25 285 ALA A C 1
ATOM 1926 O O . ALA A 1 285 ? -27.419 2.203 -1.485 1.00 98.25 285 ALA A O 1
ATOM 1927 N N . GLY A 1 286 ? -25.758 1.331 -0.250 1.00 97.88 286 GLY A N 1
ATOM 1928 C CA . GLY A 1 286 ? -26.493 0.217 0.339 1.00 97.88 286 GLY A CA 1
ATOM 1929 C C . GLY A 1 286 ? -26.272 0.131 1.848 1.00 97.88 286 GLY A C 1
ATOM 1930 O O . GLY A 1 286 ? -26.345 1.134 2.560 1.00 97.88 286 GLY A O 1
ATOM 1931 N N . LEU A 1 287 ? -26.016 -1.078 2.352 1.00 98.38 287 LEU A N 1
ATOM 1932 C CA . LEU A 1 287 ? -25.648 -1.291 3.754 1.00 98.38 287 LEU A CA 1
ATOM 1933 C C . LEU A 1 287 ? -24.266 -0.681 4.040 1.00 98.38 287 LEU A C 1
ATOM 1935 O O . LEU A 1 287 ? -23.320 -0.868 3.267 1.00 98.38 287 LEU A O 1
ATOM 1939 N N . LEU A 1 288 ? -24.153 0.032 5.156 1.00 98.81 288 LEU A N 1
ATOM 1940 C CA . LEU A 1 288 ? -22.888 0.396 5.790 1.00 98.81 288 LEU A CA 1
ATOM 1941 C C . LEU A 1 288 ? -22.815 -0.339 7.132 1.00 98.81 288 LEU A C 1
ATOM 1943 O O . LEU A 1 288 ? -23.459 0.055 8.101 1.00 98.81 288 LEU A O 1
ATOM 1947 N N . SER A 1 289 ? -22.055 -1.431 7.160 1.00 98.62 289 SER A N 1
ATOM 1948 C CA . SER A 1 289 ? -21.688 -2.148 8.380 1.00 98.62 289 SER A CA 1
ATOM 1949 C C . SER A 1 289 ? -20.306 -1.672 8.822 1.00 98.62 289 SER A C 1
ATOM 1951 O O . SER A 1 289 ? -19.346 -1.739 8.055 1.00 98.62 289 SER A O 1
ATOM 1953 N N . ALA A 1 290 ? -20.207 -1.130 10.029 1.00 97.06 290 ALA A N 1
ATOM 1954 C CA . ALA A 1 290 ? -19.000 -0.532 10.589 1.00 97.06 290 ALA A CA 1
ATOM 1955 C C . ALA A 1 290 ? -18.867 -0.920 12.071 1.00 97.06 290 ALA A C 1
ATOM 1957 O O . ALA A 1 290 ? -18.913 -0.075 12.964 1.00 97.06 290 ALA A O 1
ATOM 1958 N N . THR A 1 291 ? -18.741 -2.224 12.322 1.00 93.75 291 THR A N 1
ATOM 1959 C CA . THR A 1 291 ? -18.759 -2.860 13.652 1.00 93.75 291 THR A CA 1
ATOM 1960 C C . THR A 1 291 ? -17.405 -2.841 14.370 1.00 93.75 291 THR A C 1
ATOM 1962 O O . THR A 1 291 ? -17.280 -3.386 15.463 1.00 93.75 291 THR A O 1
ATOM 1965 N N . GLY A 1 292 ? -16.371 -2.280 13.737 1.00 86.62 292 GLY A N 1
ATOM 1966 C CA . GLY A 1 292 ? -15.036 -2.102 14.307 1.00 86.62 292 GLY A CA 1
ATOM 1967 C C . GLY A 1 292 ? -14.883 -0.790 15.080 1.00 86.62 292 GLY A C 1
ATOM 1968 O O . GLY A 1 292 ? -15.701 -0.442 15.935 1.00 86.62 292 GLY A O 1
ATOM 1969 N N . GLN A 1 293 ? -13.814 -0.057 14.766 1.00 86.50 293 GLN A N 1
ATOM 1970 C CA . GLN A 1 293 ? -13.524 1.255 15.345 1.00 86.50 293 GLN A CA 1
ATOM 1971 C C . GLN A 1 293 ? -13.749 2.350 14.305 1.00 86.50 293 GLN A C 1
ATOM 1973 O O . GLN A 1 293 ? -13.167 2.308 13.223 1.00 86.50 293 GLN A O 1
ATOM 1978 N N . ASN A 1 294 ? -14.556 3.348 14.647 1.00 93.06 294 ASN A N 1
ATOM 1979 C CA . ASN A 1 294 ? -14.828 4.507 13.803 1.00 93.06 294 ASN A CA 1
ATOM 1980 C C . ASN A 1 294 ? -14.437 5.755 14.587 1.00 93.06 294 ASN A C 1
ATOM 1982 O O . ASN A 1 294 ? -15.116 6.111 15.549 1.00 93.06 294 ASN A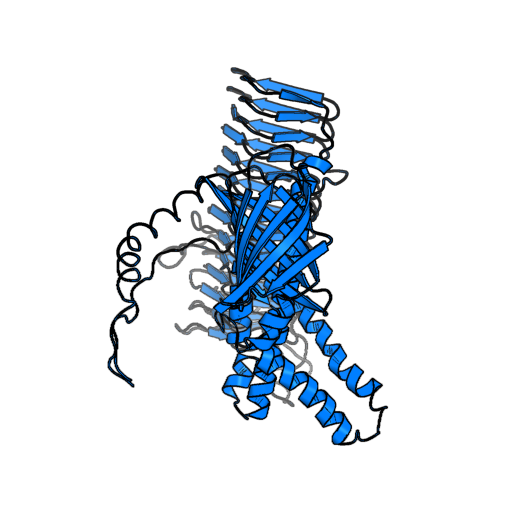 O 1
ATOM 1986 N N . VAL A 1 295 ? -13.333 6.400 14.225 1.00 88.94 295 VAL A N 1
ATOM 1987 C CA . VAL A 1 295 ? -12.758 7.469 15.047 1.00 88.94 295 VAL A CA 1
ATOM 1988 C C . VAL A 1 295 ? -12.416 8.678 14.192 1.00 88.94 295 VAL A C 1
ATOM 1990 O O . VAL A 1 295 ? -11.785 8.550 13.145 1.00 88.94 295 VAL A O 1
ATOM 1993 N N . ALA A 1 296 ? -12.808 9.862 14.655 1.00 91.69 296 ALA A N 1
ATOM 1994 C CA . ALA A 1 296 ? -12.334 11.126 14.113 1.00 91.69 296 ALA A CA 1
ATO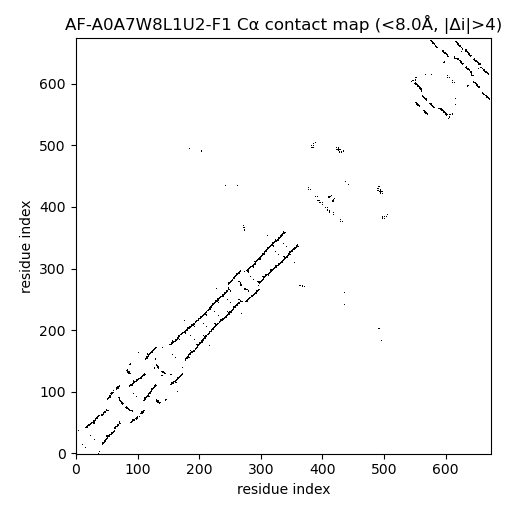M 1995 C C . ALA A 1 296 ? -12.041 12.127 15.233 1.00 91.69 296 ALA A C 1
ATOM 1997 O O . ALA A 1 296 ? -12.832 12.250 16.169 1.00 91.69 296 ALA A O 1
ATOM 1998 N N . SER A 1 297 ? -10.958 12.898 15.119 1.00 87.94 297 SER A N 1
ATOM 1999 C CA . SER A 1 297 ? -10.729 14.056 16.002 1.00 87.94 297 SER A CA 1
ATOM 2000 C C . SER A 1 297 ? -11.724 15.198 15.744 1.00 87.94 297 SER A C 1
ATOM 2002 O O . SER A 1 297 ? -12.014 15.993 16.635 1.00 87.94 297 SER A O 1
ATOM 2004 N N . GLY A 1 298 ? -12.293 15.257 14.537 1.00 93.50 298 GLY A N 1
ATOM 2005 C CA . GLY A 1 298 ? -13.361 16.162 14.130 1.00 93.50 298 GLY A CA 1
ATOM 2006 C C . GLY A 1 298 ? -14.731 15.486 14.130 1.00 93.50 298 GLY A C 1
ATOM 2007 O O . GLY A 1 298 ? -15.230 15.054 15.173 1.00 93.50 298 GLY A O 1
ATOM 2008 N N . ILE A 1 299 ? -15.390 15.496 12.973 1.00 95.94 299 ILE A N 1
ATOM 2009 C CA . ILE A 1 299 ? -16.746 14.977 12.770 1.00 95.94 299 ILE A CA 1
ATOM 2010 C C . ILE A 1 299 ? -16.673 13.544 12.246 1.00 95.94 299 ILE A C 1
ATOM 2012 O O . ILE A 1 299 ? -15.874 13.245 11.360 1.00 95.94 299 ILE A O 1
ATOM 2016 N N . VAL A 1 300 ? -17.567 12.681 12.726 1.00 98.12 300 VAL A N 1
ATOM 2017 C CA . VAL A 1 300 ? -17.855 11.390 12.086 1.00 98.12 300 VAL A CA 1
ATOM 2018 C C . VAL A 1 300 ? -19.222 11.470 11.411 1.00 98.12 300 VAL A C 1
ATOM 2020 O O . VAL A 1 300 ? -20.222 11.770 12.059 1.00 98.12 300 VAL A O 1
ATOM 2023 N N . THR A 1 301 ? -19.277 11.189 10.110 1.00 98.75 301 THR A N 1
ATOM 2024 C CA . THR A 1 301 ? -20.511 11.082 9.323 1.00 98.75 301 THR A CA 1
ATOM 2025 C C . THR A 1 301 ? -20.584 9.711 8.668 1.00 98.75 301 THR A C 1
ATOM 2027 O O . THR A 1 301 ? -19.758 9.383 7.817 1.00 98.75 301 THR A O 1
ATOM 2030 N N . LEU A 1 302 ? -21.588 8.922 9.044 1.00 98.75 302 LEU A N 1
ATOM 2031 C CA . LEU A 1 302 ? -21.863 7.607 8.471 1.00 98.75 302 LEU A CA 1
ATOM 2032 C C . LEU A 1 302 ? -23.243 7.628 7.817 1.00 98.75 302 LEU A C 1
ATOM 2034 O O . LEU A 1 302 ? -24.254 7.888 8.475 1.00 98.75 302 LEU A O 1
ATO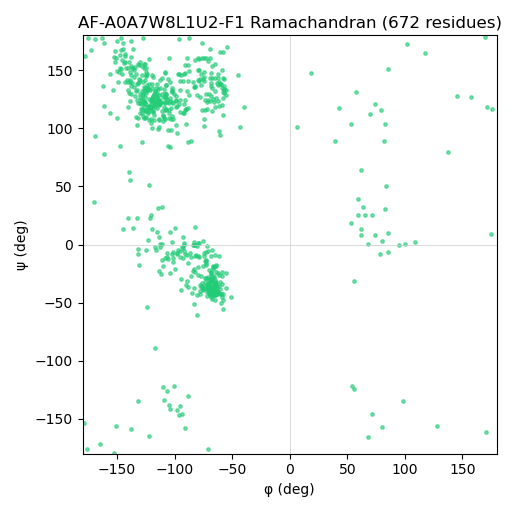M 2038 N N . TYR A 1 303 ? -23.276 7.370 6.515 1.00 98.56 303 TYR A N 1
ATOM 2039 C CA . TYR A 1 303 ? -24.471 7.469 5.689 1.00 98.56 303 TYR A CA 1
ATOM 2040 C C . TYR A 1 303 ? -24.655 6.200 4.859 1.00 98.56 303 TYR A C 1
ATOM 2042 O O . TYR A 1 303 ? -23.740 5.767 4.159 1.00 98.56 303 TYR A O 1
ATOM 2050 N N . GLY A 1 304 ? -25.851 5.619 4.901 1.00 98.38 304 GLY A N 1
ATOM 2051 C CA . GLY A 1 304 ? -26.205 4.445 4.107 1.00 98.38 304 GLY A CA 1
ATOM 2052 C C . GLY A 1 304 ? -27.711 4.253 3.988 1.00 98.38 304 GLY A C 1
ATOM 2053 O O . GLY A 1 304 ? -28.494 4.941 4.643 1.00 98.38 304 GLY A O 1
ATOM 2054 N N . VAL A 1 305 ? -28.137 3.283 3.177 1.00 98.25 305 VAL A N 1
ATOM 2055 C CA . VAL A 1 305 ? -29.546 2.846 3.154 1.00 98.25 305 VAL A CA 1
ATOM 2056 C C . VAL A 1 305 ? -29.916 2.217 4.494 1.00 98.25 305 VAL A C 1
ATOM 2058 O O . VAL A 1 305 ? -30.990 2.477 5.031 1.00 98.25 305 VAL A O 1
ATOM 2061 N N . SER A 1 306 ? -29.018 1.414 5.056 1.00 98.56 306 SER A N 1
ATOM 2062 C CA . SER A 1 306 ? -29.090 0.880 6.419 1.00 98.56 306 SER A CA 1
ATOM 2063 C C . SER A 1 306 ? -27.713 0.973 7.056 1.00 98.56 306 SER A C 1
ATOM 2065 O O . SER A 1 306 ? -26.706 0.920 6.345 1.00 98.56 306 SER A O 1
ATOM 2067 N N . LEU A 1 307 ? -27.681 1.102 8.378 1.00 98.75 307 LEU A N 1
ATOM 2068 C CA . LEU A 1 307 ? -26.449 1.186 9.153 1.00 98.75 307 LEU A CA 1
ATOM 2069 C C . LEU A 1 307 ? -26.406 0.056 10.183 1.00 98.75 307 LEU A C 1
ATOM 2071 O O . LEU A 1 307 ? -27.376 -0.155 10.909 1.00 98.75 307 LEU A O 1
ATOM 2075 N N . ASP A 1 308 ? -25.273 -0.629 10.275 1.00 98.56 308 ASP A N 1
ATOM 2076 C CA . ASP A 1 308 ? -25.003 -1.614 11.321 1.00 98.56 308 ASP A CA 1
ATOM 2077 C C . ASP A 1 308 ? -23.685 -1.284 12.024 1.00 98.56 308 ASP A C 1
ATOM 2079 O O . ASP A 1 308 ? -22.602 -1.412 11.459 1.00 98.56 308 ASP A O 1
ATOM 2083 N N . LEU A 1 309 ? -23.797 -0.827 13.264 1.00 97.81 309 LEU A N 1
ATOM 2084 C CA . LEU A 1 309 ? -22.698 -0.512 14.164 1.00 97.81 309 LEU A CA 1
ATOM 2085 C C . LEU A 1 309 ? -22.778 -1.359 15.439 1.00 97.81 309 LEU A C 1
ATOM 2087 O O . LEU A 1 309 ? -22.288 -0.945 16.489 1.00 97.81 309 LEU A O 1
ATOM 2091 N N . ALA A 1 310 ? -23.408 -2.536 15.389 1.00 93.75 310 ALA A N 1
ATOM 2092 C CA . ALA A 1 310 ? -23.473 -3.409 16.551 1.00 93.75 310 ALA A CA 1
ATOM 2093 C C . ALA A 1 310 ? -22.061 -3.745 17.065 1.00 93.75 310 ALA A C 1
ATOM 2095 O O . ALA A 1 310 ? -21.175 -4.121 16.297 1.00 93.75 310 ALA A O 1
ATOM 2096 N N . ASN A 1 311 ? -21.862 -3.632 18.379 1.00 91.31 311 ASN A N 1
ATOM 2097 C CA . ASN A 1 311 ? -20.585 -3.825 19.079 1.00 91.31 311 ASN A CA 1
ATOM 2098 C C . ASN A 1 311 ? -19.462 -2.846 18.674 1.00 91.31 311 ASN A C 1
ATOM 2100 O O . ASN A 1 311 ? -18.324 -3.017 19.111 1.00 91.31 311 ASN A O 1
ATOM 2104 N N . ALA A 1 312 ? -19.761 -1.825 17.865 1.00 91.19 312 ALA A N 1
ATOM 2105 C CA . ALA A 1 312 ? -18.768 -0.861 17.410 1.00 91.19 312 ALA A CA 1
ATOM 2106 C C . ALA A 1 312 ? -18.304 0.071 18.533 1.00 91.19 312 ALA A C 1
ATOM 2108 O O . ALA A 1 312 ? -19.033 0.358 19.487 1.00 91.19 312 ALA A O 1
ATOM 2109 N N . GLN A 1 313 ? -17.116 0.641 18.344 1.00 88.12 313 GLN A N 1
ATOM 2110 C CA . GLN A 1 313 ? -16.638 1.803 19.089 1.00 88.12 313 GLN A CA 1
ATOM 2111 C C . GLN A 1 313 ? -16.593 3.002 18.145 1.00 88.12 313 GLN A C 1
ATOM 2113 O O . GLN A 1 313 ? -15.779 3.036 17.223 1.00 88.12 313 GLN A O 1
ATOM 2118 N N . THR A 1 314 ? -17.481 3.974 18.352 1.00 91.62 314 THR A N 1
ATOM 2119 C CA . THR A 1 314 ? -17.601 5.144 17.474 1.00 91.62 314 THR A CA 1
ATOM 2120 C C . THR A 1 314 ? -17.374 6.432 18.248 1.00 91.62 314 THR A C 1
ATOM 2122 O O . THR A 1 314 ? -18.132 6.749 19.163 1.00 91.62 314 THR A O 1
ATOM 2125 N N . TRP A 1 315 ? -16.356 7.194 17.850 1.00 88.56 315 TRP A N 1
ATOM 2126 C CA . TRP A 1 315 ? -15.916 8.401 18.541 1.00 88.56 315 TRP A CA 1
ATOM 2127 C C . TRP A 1 315 ? -15.712 9.563 17.578 1.00 88.56 315 TRP A C 1
ATOM 2129 O O . TRP A 1 315 ? -14.917 9.481 16.644 1.00 88.56 315 TRP A O 1
ATOM 2139 N N . ALA A 1 316 ? -16.390 10.672 17.851 1.00 90.81 316 ALA A N 1
ATOM 2140 C CA . ALA A 1 316 ? -16.159 11.943 17.181 1.00 90.81 316 ALA A CA 1
ATOM 2141 C C . ALA A 1 316 ? -15.664 12.984 18.189 1.00 90.81 316 ALA A C 1
ATOM 2143 O O . ALA A 1 316 ? -16.327 13.244 19.191 1.00 90.81 316 ALA A O 1
ATOM 2144 N N . GLY A 1 317 ? -14.536 13.642 17.933 1.00 87.75 317 GLY A N 1
ATOM 2145 C CA . GLY A 1 317 ? -14.061 14.712 18.815 1.00 87.75 317 GLY A CA 1
ATOM 2146 C C . GLY A 1 317 ? -15.012 15.914 18.860 1.00 87.75 317 GLY A C 1
ATOM 2147 O O . GLY A 1 317 ? -15.071 16.619 19.864 1.00 87.75 317 GLY A O 1
ATOM 2148 N N . THR A 1 318 ? -15.832 16.108 17.821 1.00 91.75 318 THR A N 1
ATOM 2149 C CA . THR A 1 318 ? -16.855 17.165 17.765 1.00 91.75 318 THR A CA 1
ATOM 2150 C C . THR A 1 318 ? -18.268 16.591 17.674 1.00 91.75 318 THR A C 1
ATOM 2152 O O . THR A 1 318 ? -18.894 16.372 18.706 1.00 91.75 318 THR A O 1
ATOM 2155 N N . ALA A 1 319 ? -18.780 16.336 16.471 1.00 93.50 319 ALA A N 1
ATOM 2156 C CA . ALA A 1 319 ? -20.139 15.865 16.239 1.00 93.50 319 ALA A CA 1
ATOM 2157 C C . ALA A 1 319 ? -20.157 14.502 15.543 1.00 93.50 319 ALA A C 1
ATOM 2159 O O . ALA A 1 319 ? -19.323 14.208 14.688 1.00 93.50 319 ALA A O 1
ATOM 2160 N N . LEU A 1 320 ? -21.154 13.694 15.883 1.00 96.75 320 LEU A N 1
ATOM 2161 C CA . LEU A 1 320 ? -21.445 12.430 15.223 1.00 96.75 320 LEU A CA 1
ATOM 2162 C C . LEU A 1 320 ? -22.785 12.524 14.491 1.00 96.75 320 LEU A C 1
ATOM 2164 O O . LEU A 1 320 ? -23.799 12.880 15.093 1.00 96.75 320 LEU A O 1
ATOM 2168 N N . ALA A 1 321 ? -22.797 12.152 13.214 1.00 98.06 321 ALA A N 1
ATOM 2169 C CA . ALA A 1 321 ? -23.996 12.032 12.398 1.00 98.06 321 ALA A CA 1
ATOM 2170 C C . ALA A 1 321 ? -24.114 10.611 11.832 1.00 98.06 321 ALA A C 1
ATOM 2172 O O . ALA A 1 321 ? -23.294 10.178 11.023 1.00 98.06 321 ALA A O 1
ATOM 2173 N N . LEU A 1 322 ? -25.161 9.896 12.240 1.00 98.50 322 LEU A N 1
ATOM 2174 C CA . LEU A 1 322 ? -25.514 8.572 11.733 1.00 98.50 322 LEU A CA 1
ATOM 2175 C C . LEU A 1 322 ? -26.837 8.673 10.974 1.00 98.50 322 LEU A C 1
ATOM 2177 O O . LEU A 1 322 ? -27.843 9.087 11.549 1.00 98.50 322 LEU A O 1
ATOM 2181 N N . THR A 1 323 ? -26.848 8.321 9.690 1.00 98.44 323 THR A N 1
ATOM 2182 C CA . THR A 1 323 ? -28.050 8.394 8.847 1.00 98.44 323 THR A CA 1
ATOM 2183 C C . THR A 1 323 ? -28.288 7.090 8.085 1.00 98.44 323 THR A C 1
ATOM 2185 O O . THR A 1 323 ? -27.536 6.753 7.171 1.00 98.44 323 THR A O 1
ATOM 2188 N N . ALA A 1 324 ? -29.373 6.394 8.429 1.00 98.19 324 ALA A N 1
ATOM 2189 C CA . ALA A 1 324 ? -29.959 5.303 7.657 1.00 98.19 324 ALA A CA 1
ATOM 2190 C C . ALA A 1 324 ? -31.186 5.831 6.893 1.00 98.19 324 ALA A C 1
ATOM 2192 O O . ALA A 1 324 ? -32.219 6.134 7.491 1.00 98.19 324 ALA A O 1
ATOM 2193 N N . THR A 1 325 ? -31.072 5.980 5.573 1.00 97.06 325 THR A N 1
ATOM 2194 C CA . THR A 1 325 ? -32.074 6.701 4.766 1.00 97.06 325 THR A CA 1
ATOM 2195 C C . THR A 1 325 ? -33.297 5.894 4.368 1.00 97.06 325 THR A C 1
ATOM 2197 O O . THR A 1 325 ? -34.333 6.488 4.079 1.00 97.06 325 THR A O 1
ATOM 2200 N N . GLY A 1 326 ? -33.193 4.565 4.329 1.00 92.44 326 GLY A N 1
ATOM 2201 C CA . GLY A 1 326 ? -34.286 3.693 3.886 1.00 92.44 326 GLY A CA 1
ATOM 2202 C C . GLY A 1 326 ? -34.592 2.524 4.819 1.00 92.44 326 GLY A C 1
ATOM 2203 O O . GLY A 1 326 ? -35.668 1.944 4.718 1.00 92.44 326 GLY A O 1
ATOM 2204 N N . GLY A 1 327 ? -33.677 2.172 5.722 1.00 94.19 327 GLY A N 1
ATOM 2205 C CA . GLY A 1 327 ? -33.803 1.015 6.604 1.00 94.19 327 GLY A CA 1
ATOM 2206 C C . GLY A 1 327 ? -33.370 1.289 8.040 1.00 94.19 327 GLY A C 1
ATOM 2207 O O . GLY A 1 327 ? -33.383 2.429 8.508 1.00 94.19 327 GLY A O 1
ATOM 2208 N N . SER A 1 328 ? -33.045 0.214 8.754 1.00 97.81 328 SER A N 1
ATOM 2209 C CA . SER A 1 328 ? -32.736 0.258 10.185 1.00 97.81 328 SER A CA 1
ATOM 2210 C C . SER A 1 328 ? -31.318 0.757 10.472 1.00 97.81 328 SER A C 1
ATOM 2212 O O . SER A 1 328 ? -30.428 0.711 9.617 1.00 97.81 328 SER A O 1
ATOM 2214 N N . LEU A 1 329 ? -31.124 1.208 11.710 1.00 98.50 329 LEU A N 1
ATOM 2215 C CA . LEU A 1 329 ? -29.850 1.611 12.290 1.00 98.50 329 LEU A CA 1
ATOM 2216 C C . LEU A 1 329 ? -29.597 0.780 13.553 1.00 98.50 329 LEU A C 1
ATOM 2218 O O . LEU A 1 329 ? -30.338 0.897 14.531 1.00 98.50 329 LEU A O 1
ATOM 2222 N N . GLY A 1 330 ? -28.572 -0.070 13.521 1.00 97.81 330 GLY A N 1
ATOM 2223 C CA . GLY A 1 330 ? -28.165 -0.921 14.640 1.00 97.81 330 GLY A CA 1
ATOM 2224 C C . GLY A 1 330 ? -26.995 -0.333 15.428 1.00 97.81 330 GLY A C 1
ATOM 2225 O O . GLY A 1 330 ? -25.964 -0.009 14.854 1.00 97.81 330 GLY A O 1
ATOM 2226 N N . LEU A 1 331 ? -27.153 -0.228 16.744 1.00 97.00 331 LEU A N 1
ATOM 2227 C CA . LEU A 1 331 ? -26.170 0.193 17.752 1.00 97.00 331 LEU A CA 1
ATOM 2228 C C . LEU A 1 331 ? -26.167 -0.776 18.950 1.00 97.00 331 LEU A C 1
ATOM 2230 O O . LEU A 1 331 ? -25.781 -0.412 20.062 1.00 97.00 331 LEU A O 1
ATOM 2234 N N . ALA A 1 332 ? -26.623 -2.014 18.748 1.00 94.56 332 ALA A N 1
ATOM 2235 C CA . ALA A 1 332 ? -26.690 -3.008 19.811 1.00 94.56 332 ALA A CA 1
ATOM 2236 C C . ALA A 1 332 ? -25.298 -3.236 20.423 1.00 94.56 332 ALA A C 1
ATOM 2238 O O . ALA A 1 332 ? -24.339 -3.514 19.703 1.00 94.56 332 ALA A O 1
ATOM 2239 N N . ASN A 1 333 ? -25.178 -3.094 21.744 1.00 92.69 333 ASN A N 1
ATOM 2240 C CA . ASN A 1 333 ? -23.917 -3.161 22.499 1.00 92.69 333 ASN A CA 1
ATOM 2241 C C . ASN A 1 333 ? -22.801 -2.220 21.999 1.00 92.69 333 ASN A C 1
ATOM 2243 O O . ASN A 1 333 ? -21.628 -2.443 22.297 1.00 92.69 333 ASN A O 1
ATOM 2247 N N . ALA A 1 334 ? -23.134 -1.192 21.216 1.00 90.44 334 ALA A N 1
ATOM 2248 C CA . ALA A 1 334 ? -22.158 -0.233 20.719 1.00 90.44 334 ALA A CA 1
ATOM 2249 C C . ALA A 1 334 ? -21.785 0.788 21.801 1.00 90.44 334 ALA A C 1
ATOM 2251 O O . ALA A 1 334 ? -22.615 1.178 22.627 1.00 90.44 334 ALA A O 1
ATOM 2252 N N . THR A 1 335 ? -20.560 1.299 21.743 1.00 89.00 335 THR A N 1
ATOM 2253 C CA . THR A 1 335 ? -20.145 2.469 22.520 1.00 89.00 335 THR A CA 1
ATOM 2254 C C . THR A 1 335 ? -19.982 3.641 21.570 1.00 89.00 335 THR A C 1
ATOM 2256 O O . THR A 1 335 ? -19.130 3.619 20.682 1.00 89.00 335 THR A O 1
ATOM 2259 N N . THR A 1 336 ? -20.816 4.659 21.750 1.00 89.69 336 THR A N 1
ATOM 2260 C CA . THR A 1 336 ? -20.905 5.799 20.842 1.00 89.69 336 THR A CA 1
ATOM 2261 C C . THR A 1 336 ? -20.698 7.094 21.608 1.00 89.69 336 THR A C 1
ATOM 2263 O O . THR A 1 336 ? -21.379 7.341 22.601 1.00 89.69 336 THR A O 1
ATOM 2266 N N . GLY A 1 337 ? -19.820 7.970 21.130 1.00 86.81 337 GLY A N 1
ATOM 2267 C CA . GLY A 1 337 ? -19.690 9.287 21.735 1.00 86.81 337 GLY A CA 1
ATOM 2268 C C . GLY A 1 337 ? -19.225 10.391 20.815 1.00 86.81 337 GLY A C 1
ATOM 2269 O O . GLY A 1 337 ? -18.583 10.171 19.788 1.00 86.81 337 GLY A O 1
ATOM 2270 N N . ALA A 1 338 ? -19.575 11.603 21.229 1.00 89.62 338 ALA A N 1
ATOM 2271 C CA . ALA A 1 338 ? -19.199 12.832 20.559 1.00 89.62 338 ALA A CA 1
ATOM 2272 C C . ALA A 1 338 ? -18.896 13.939 21.576 1.00 89.62 338 ALA A C 1
ATOM 2274 O O . ALA A 1 338 ? -19.425 13.932 22.693 1.00 89.62 338 ALA A O 1
ATOM 2275 N N . GLY A 1 339 ? -18.035 14.886 21.207 1.00 87.00 339 GLY A N 1
ATOM 2276 C CA . GLY A 1 339 ? -17.673 16.007 22.077 1.00 87.00 339 GLY A CA 1
ATOM 2277 C C . GLY A 1 339 ? -18.814 17.008 22.286 1.00 87.00 339 GLY A C 1
ATOM 2278 O O . GLY A 1 339 ? -18.934 17.589 23.368 1.00 87.00 339 GLY A O 1
ATOM 2279 N N . THR A 1 340 ? -19.666 17.198 21.273 1.00 89.56 340 THR A N 1
ATOM 2280 C CA . THR A 1 340 ? -20.735 18.207 21.264 1.00 89.56 340 THR A CA 1
ATOM 2281 C C . THR A 1 340 ? -22.120 17.618 21.019 1.00 89.56 340 THR A C 1
ATOM 2283 O O . THR A 1 340 ? -23.027 17.874 21.811 1.00 89.56 340 THR A O 1
ATOM 2286 N N . SER A 1 341 ? -22.317 16.846 19.948 1.00 91.88 341 SER A N 1
ATOM 2287 C CA . SER A 1 341 ? -23.638 16.327 19.582 1.00 91.88 341 SER A CA 1
ATOM 2288 C C . SER A 1 341 ? -23.584 14.971 18.890 1.00 91.88 341 SER A C 1
ATOM 2290 O O . SER A 1 341 ? -22.653 14.649 18.155 1.00 91.88 341 SER A O 1
ATOM 2292 N N . ILE A 1 342 ? -24.634 14.184 19.112 1.00 94.50 342 ILE A N 1
ATOM 2293 C CA . ILE A 1 342 ? -24.887 12.922 18.422 1.00 94.50 342 ILE A CA 1
ATOM 2294 C C . ILE A 1 342 ? -26.247 13.058 17.746 1.00 94.50 342 ILE A C 1
ATOM 2296 O O . ILE A 1 342 ? -27.257 13.271 18.415 1.00 94.50 342 ILE A O 1
ATOM 2300 N N . THR A 1 343 ? -26.268 12.961 16.420 1.00 95.38 343 THR A N 1
ATOM 2301 C CA . THR A 1 343 ? -27.488 12.966 15.609 1.00 95.38 343 THR A CA 1
ATOM 2302 C C . THR A 1 343 ? -27.662 11.596 14.979 1.00 95.38 343 THR A C 1
ATOM 2304 O O . THR A 1 343 ? -26.797 11.136 14.237 1.00 95.38 343 THR A O 1
ATOM 2307 N N . VAL A 1 344 ? -28.793 10.956 15.265 1.00 96.12 344 VAL A N 1
ATOM 2308 C CA . VAL A 1 344 ? -29.141 9.634 14.741 1.00 96.12 344 VAL A CA 1
ATOM 2309 C C . VAL A 1 344 ? -30.452 9.755 13.981 1.00 96.12 344 VAL A C 1
ATOM 2311 O O . VAL A 1 344 ? -31.475 10.115 14.559 1.00 96.12 344 VAL A O 1
ATOM 2314 N N . ASN A 1 345 ? -30.417 9.468 12.684 1.00 96.12 345 ASN A N 1
ATOM 2315 C CA . ASN A 1 345 ? -31.587 9.439 11.821 1.00 96.12 345 ASN A CA 1
ATOM 2316 C C . ASN A 1 345 ? -31.736 8.035 11.232 1.00 96.12 345 ASN A C 1
ATOM 2318 O O . ASN A 1 345 ? -30.848 7.561 10.525 1.00 96.12 345 ASN A O 1
ATOM 2322 N N . ALA A 1 346 ? -32.848 7.375 11.536 1.00 96.19 346 ALA A N 1
ATOM 2323 C CA . ALA A 1 346 ? -33.195 6.076 10.986 1.00 96.19 346 ALA A CA 1
ATOM 2324 C C . ALA A 1 346 ? -34.595 6.156 10.380 1.00 96.19 346 ALA A C 1
ATOM 2326 O O . ALA A 1 346 ? -35.551 6.494 11.076 1.00 96.19 346 ALA A O 1
ATOM 2327 N N . ALA A 1 347 ? -34.713 5.837 9.092 1.00 95.75 347 ALA A N 1
ATOM 2328 C CA . ALA A 1 347 ? -36.015 5.696 8.445 1.00 95.75 347 ALA A CA 1
ATOM 2329 C C . ALA A 1 347 ? -36.777 4.460 8.960 1.00 95.75 347 ALA A C 1
ATOM 2331 O O . ALA A 1 347 ? -38.005 4.475 9.032 1.00 95.75 347 ALA A O 1
ATOM 2332 N N . GLY A 1 348 ? -36.044 3.392 9.300 1.00 95.50 348 GLY A N 1
ATOM 2333 C CA . GLY A 1 348 ? -36.564 2.175 9.921 1.00 95.50 348 GLY A CA 1
ATOM 2334 C C . GLY A 1 348 ? -36.383 2.149 11.442 1.00 95.50 348 GLY A C 1
ATOM 2335 O O . GLY A 1 348 ? -36.519 3.158 12.130 1.00 95.50 348 GLY A O 1
ATOM 2336 N N . THR A 1 349 ? -36.071 0.970 11.982 1.00 96.56 349 THR A N 1
ATOM 2337 C CA . THR A 1 349 ? -35.876 0.786 13.427 1.00 96.56 349 THR A CA 1
ATOM 2338 C C . THR A 1 349 ? -34.516 1.315 13.868 1.00 96.56 349 THR A C 1
ATOM 2340 O O . THR A 1 349 ? -33.506 1.033 13.227 1.00 96.56 349 THR A O 1
ATOM 2343 N N . LEU A 1 350 ? -34.481 2.011 15.002 1.00 97.00 350 LEU A N 1
ATOM 2344 C CA . LEU A 1 350 ? -33.262 2.258 15.764 1.00 97.00 350 LEU A CA 1
ATOM 2345 C C . LEU A 1 350 ? -33.141 1.202 16.870 1.00 97.00 350 LEU A C 1
ATOM 2347 O O . LEU A 1 350 ? -33.956 1.197 17.793 1.00 97.00 350 LEU A O 1
ATOM 2351 N N . ASP A 1 351 ? -32.139 0.329 16.793 1.00 97.00 351 ASP A N 1
ATOM 2352 C CA . ASP A 1 351 ? -31.821 -0.622 17.863 1.00 97.00 351 ASP A CA 1
ATOM 2353 C C . ASP A 1 351 ? -30.593 -0.143 18.638 1.00 97.00 351 ASP A C 1
ATOM 2355 O O . ASP A 1 351 ? -29.479 -0.208 18.136 1.00 97.00 351 ASP A O 1
ATOM 2359 N N . ASN A 1 352 ? -30.793 0.330 19.866 1.00 93.75 352 ASN A N 1
ATOM 2360 C CA . ASN A 1 352 ? -29.715 0.685 20.794 1.00 93.75 352 ASN A CA 1
ATOM 2361 C C . ASN A 1 352 ? -29.718 -0.240 22.027 1.00 93.75 352 ASN A C 1
ATOM 2363 O O . ASN A 1 352 ? -29.419 0.185 23.144 1.00 93.75 352 ASN A O 1
ATOM 2367 N N . SER A 1 353 ? -30.135 -1.498 21.870 1.00 93.88 353 SER A N 1
ATOM 2368 C CA . SER A 1 353 ? -30.166 -2.463 22.971 1.00 93.88 353 SER A CA 1
ATOM 2369 C C . SER A 1 353 ? -28.756 -2.697 23.531 1.00 93.88 353 SER A C 1
ATOM 2371 O O . SER A 1 353 ? -27.833 -3.076 22.820 1.00 93.88 353 SER A O 1
ATOM 2373 N N . GLY A 1 354 ? -28.548 -2.391 24.815 1.00 90.38 354 GLY A N 1
ATOM 2374 C CA . GLY A 1 354 ? -27.223 -2.477 25.451 1.00 90.38 354 GLY A CA 1
ATOM 2375 C C . GLY A 1 354 ? -26.187 -1.457 24.954 1.00 90.38 354 GLY A C 1
ATOM 2376 O O . GLY A 1 354 ? -25.060 -1.466 25.442 1.00 90.38 354 GLY A O 1
ATOM 2377 N N . GLY A 1 355 ? -26.546 -0.579 24.012 1.00 86.31 355 GLY A N 1
ATOM 2378 C CA . GLY A 1 355 ? -25.670 0.469 23.497 1.00 86.31 355 GLY A CA 1
ATOM 2379 C C . GLY A 1 355 ? -25.591 1.674 24.434 1.00 86.31 355 GLY A C 1
ATOM 2380 O O . GLY A 1 355 ? -26.544 2.000 25.150 1.00 86.31 355 GLY A O 1
ATOM 2381 N N . THR A 1 356 ? -24.451 2.361 24.427 1.00 88.88 356 THR A N 1
ATOM 2382 C CA . THR A 1 356 ? -24.192 3.533 25.270 1.00 88.88 356 THR A CA 1
ATOM 2383 C C . THR A 1 356 ? -23.898 4.772 24.434 1.00 88.88 356 THR A C 1
ATOM 2385 O O . THR A 1 356 ? -23.159 4.719 23.451 1.00 88.88 356 THR A O 1
ATOM 2388 N N . PHE A 1 357 ? -24.465 5.902 24.865 1.00 85.25 357 PHE A N 1
ATOM 2389 C CA . PHE A 1 357 ? -24.107 7.230 24.380 1.00 85.25 357 PHE A CA 1
ATOM 2390 C C . PHE A 1 357 ? -23.353 7.971 25.480 1.00 85.25 357 PHE A C 1
ATOM 2392 O O . PHE A 1 357 ? -23.890 8.159 26.575 1.00 85.25 357 PHE A O 1
ATOM 2399 N N . SER A 1 358 ? -22.125 8.398 25.209 1.00 73.88 358 SER A N 1
ATOM 2400 C CA . SER A 1 358 ? -21.308 9.145 26.164 1.00 73.88 358 SER A CA 1
ATOM 2401 C C . SER A 1 358 ? -20.727 10.418 25.552 1.00 73.88 358 SER A C 1
ATOM 2403 O O . SER A 1 358 ? -20.570 10.557 24.338 1.00 73.88 358 SER A O 1
ATOM 2405 N N . LYS A 1 359 ? -20.393 11.381 26.418 1.00 65.62 359 LYS A N 1
ATOM 2406 C CA . LYS A 1 359 ? -19.434 12.426 26.053 1.00 65.62 359 LYS A CA 1
ATOM 2407 C C . LYS A 1 359 ? -18.083 11.742 25.835 1.00 65.62 359 LYS A C 1
ATOM 2409 O O . LYS A 1 359 ? -17.793 10.794 26.563 1.00 65.62 359 LYS A O 1
ATOM 2414 N N . THR A 1 360 ? -17.297 12.197 24.858 1.00 54.78 360 THR A N 1
ATOM 2415 C CA . THR A 1 360 ? -15.964 11.640 24.557 1.00 54.78 360 THR A CA 1
ATOM 2416 C C . THR A 1 360 ? -15.206 11.294 25.848 1.00 54.78 360 THR A C 1
ATOM 2418 O O . THR A 1 360 ? -14.960 12.206 26.647 1.00 54.78 360 THR A O 1
ATOM 2421 N N . PRO A 1 361 ? -14.845 10.016 26.082 1.00 52.66 361 PRO A N 1
ATOM 2422 C CA . PRO A 1 361 ? -13.800 9.651 27.030 1.00 52.66 361 PRO A CA 1
ATOM 2423 C C . PRO A 1 361 ? -12.514 10.404 26.681 1.00 52.66 361 PRO A C 1
ATOM 2425 O O . PRO A 1 361 ? -12.423 10.996 25.603 1.00 52.66 361 PRO A O 1
ATOM 2428 N N . ASP A 1 362 ? -11.499 10.357 27.544 1.00 53.94 362 ASP A N 1
ATOM 2429 C CA . ASP A 1 362 ? -10.154 10.694 27.081 1.00 53.94 362 ASP A CA 1
ATOM 2430 C C . ASP A 1 362 ? -9.779 9.688 25.985 1.00 53.94 362 ASP A C 1
ATOM 2432 O O . ASP A 1 362 ? -9.449 8.533 26.247 1.00 53.94 362 ASP A O 1
ATOM 2436 N N . VAL A 1 363 ? -9.961 10.087 24.727 1.00 49.91 363 VAL A N 1
ATOM 2437 C CA . VAL A 1 363 ? -9.771 9.203 23.574 1.00 49.91 363 VAL A CA 1
ATOM 2438 C C . VAL A 1 363 ? -8.292 8.826 23.444 1.00 49.91 363 VAL A C 1
ATOM 2440 O O . VAL A 1 363 ? -7.973 7.781 22.875 1.00 49.91 363 VAL A O 1
ATOM 2443 N N . ASN A 1 364 ? -7.401 9.611 24.065 1.00 43.56 364 ASN A N 1
ATOM 2444 C CA . ASN A 1 364 ? -6.001 9.255 24.209 1.00 43.56 364 ASN A CA 1
ATOM 2445 C C . ASN A 1 364 ? -5.832 8.023 25.104 1.00 43.56 364 ASN A C 1
ATOM 2447 O O . ASN A 1 364 ? -5.029 7.179 24.760 1.00 43.56 364 ASN A O 1
ATOM 2451 N N . ASP A 1 365 ? -6.611 7.811 26.168 1.00 41.00 365 ASP A N 1
ATOM 2452 C CA . ASP A 1 365 ? -6.442 6.625 27.031 1.00 41.00 365 ASP A CA 1
ATOM 2453 C C . ASP A 1 365 ? -6.812 5.303 26.332 1.00 41.00 365 ASP A C 1
ATOM 2455 O O . ASP A 1 365 ? -6.216 4.258 26.609 1.00 41.00 365 ASP A O 1
ATOM 2459 N N . ILE A 1 366 ? -7.772 5.332 25.400 1.00 47.56 366 ILE A N 1
ATOM 2460 C CA . ILE A 1 366 ? -8.205 4.144 24.639 1.00 47.56 366 ILE A CA 1
ATOM 2461 C C . ILE A 1 366 ? -7.208 3.819 23.513 1.00 47.56 366 ILE A C 1
ATOM 2463 O O . ILE A 1 366 ? -6.959 2.645 23.236 1.00 47.56 366 ILE A O 1
ATOM 2467 N N . LEU A 1 367 ? -6.609 4.841 22.891 1.00 49.34 367 LEU A N 1
ATOM 2468 C CA . LEU A 1 367 ? -5.642 4.683 21.797 1.00 49.34 367 LEU A CA 1
ATOM 2469 C C . LEU A 1 367 ? -4.189 4.546 22.285 1.00 49.34 367 LEU A C 1
ATOM 2471 O O . LEU A 1 367 ? -3.421 3.797 21.686 1.00 49.34 367 LEU A O 1
ATOM 2475 N N . ASN A 1 368 ? -3.815 5.163 23.409 1.00 43.44 368 ASN A N 1
ATOM 2476 C CA . ASN A 1 368 ? -2.478 5.058 24.008 1.00 43.44 368 ASN A CA 1
ATOM 2477 C C . ASN A 1 368 ? -2.179 3.629 24.478 1.00 43.44 368 ASN A C 1
ATOM 2479 O O . ASN A 1 368 ? -1.049 3.173 24.351 1.00 43.44 368 ASN A O 1
ATOM 2483 N N . GLN A 1 369 ? -3.192 2.859 24.895 1.00 39.97 369 GLN A N 1
ATOM 2484 C CA . GLN A 1 369 ? -3.021 1.424 25.167 1.00 39.97 369 GLN A CA 1
ATOM 2485 C C . GLN A 1 369 ? -2.592 0.623 23.917 1.00 39.97 369 GLN A C 1
ATOM 2487 O O . GLN A 1 369 ? -1.930 -0.411 24.042 1.00 39.97 369 GLN A O 1
ATOM 2492 N N . GLN A 1 370 ? -2.915 1.097 22.706 1.00 36.03 370 GLN A N 1
ATOM 2493 C CA . GLN A 1 370 ? -2.397 0.548 21.445 1.00 36.03 370 GLN A CA 1
ATOM 2494 C C . GLN A 1 370 ? -1.070 1.197 21.018 1.00 36.03 370 GLN A C 1
ATOM 2496 O O . GLN A 1 370 ? -0.197 0.481 20.529 1.00 36.03 370 GLN A O 1
ATOM 2501 N N . ALA A 1 371 ? -0.880 2.501 21.245 1.00 35.78 371 ALA A N 1
ATOM 2502 C CA . ALA A 1 371 ? 0.368 3.217 20.961 1.00 35.78 371 ALA A CA 1
ATOM 2503 C C . ALA A 1 371 ? 1.556 2.669 21.768 1.00 35.78 371 ALA A C 1
ATOM 2505 O O . ALA A 1 371 ? 2.618 2.430 21.201 1.00 35.78 371 ALA A O 1
ATOM 2506 N N . ASP A 1 372 ? 1.357 2.351 23.049 1.00 35.16 372 ASP A N 1
ATOM 2507 C CA . ASP A 1 372 ? 2.374 1.736 23.911 1.00 35.16 372 ASP A CA 1
ATOM 2508 C C . ASP A 1 372 ? 2.761 0.331 23.421 1.00 35.16 372 ASP A C 1
ATOM 2510 O O . ASP A 1 372 ? 3.924 -0.072 23.484 1.00 35.16 372 ASP A O 1
ATOM 2514 N N . THR A 1 373 ? 1.800 -0.400 22.849 1.00 38.03 373 THR A N 1
ATOM 2515 C CA . THR A 1 373 ? 2.037 -1.716 22.236 1.00 38.03 373 THR A CA 1
ATOM 2516 C C . THR A 1 373 ? 2.809 -1.582 20.914 1.00 38.03 373 THR A C 1
ATOM 2518 O O . THR A 1 373 ? 3.699 -2.385 20.630 1.00 38.03 373 THR A O 1
ATOM 2521 N N . MET A 1 374 ? 2.534 -0.541 20.119 1.00 36.91 374 MET A N 1
ATOM 2522 C CA . MET A 1 374 ? 3.271 -0.238 18.885 1.00 36.91 374 MET A CA 1
ATOM 2523 C C . MET A 1 374 ? 4.685 0.289 19.158 1.00 36.91 374 MET A C 1
ATOM 2525 O O . MET A 1 374 ? 5.626 -0.135 18.489 1.00 36.91 374 MET A O 1
ATOM 2529 N N . ALA A 1 375 ? 4.865 1.147 20.163 1.00 36.88 375 ALA A N 1
ATOM 2530 C CA . ALA A 1 375 ? 6.170 1.635 20.603 1.00 36.88 375 ALA A CA 1
ATOM 2531 C C . ALA A 1 375 ? 7.043 0.486 21.137 1.00 36.88 375 ALA A C 1
ATOM 2533 O O . ALA A 1 375 ? 8.223 0.390 20.797 1.00 36.88 375 ALA A O 1
ATOM 2534 N N . ALA A 1 376 ? 6.451 -0.449 21.888 1.00 34.41 376 ALA A N 1
ATOM 2535 C CA . ALA A 1 376 ? 7.125 -1.668 22.330 1.00 34.41 376 ALA A CA 1
ATOM 2536 C C . ALA A 1 376 ? 7.502 -2.596 21.158 1.00 34.41 376 ALA A C 1
ATOM 2538 O O . ALA A 1 376 ? 8.605 -3.145 21.139 1.00 34.41 376 ALA A O 1
ATOM 2539 N N . ALA A 1 377 ? 6.637 -2.742 20.148 1.00 39.56 377 ALA A N 1
ATOM 2540 C CA . ALA A 1 377 ? 6.933 -3.530 18.949 1.00 39.56 377 ALA A CA 1
ATOM 2541 C C . ALA A 1 377 ? 8.029 -2.898 18.071 1.00 39.56 377 ALA A C 1
ATOM 2543 O O . ALA A 1 377 ? 8.872 -3.612 17.528 1.00 39.56 377 ALA A O 1
ATOM 2544 N N . GLN A 1 378 ? 8.063 -1.566 17.967 1.00 37.47 378 GLN A N 1
ATOM 2545 C CA . GLN A 1 378 ? 9.122 -0.827 17.275 1.00 37.47 378 GLN A CA 1
ATOM 2546 C C . GLN A 1 378 ? 10.463 -0.936 18.014 1.00 37.47 378 GLN A C 1
ATOM 2548 O O . GLN A 1 378 ? 11.484 -1.201 17.378 1.00 37.47 378 GLN A O 1
ATOM 2553 N N . ALA A 1 379 ? 10.464 -0.833 19.347 1.00 37.41 379 ALA A N 1
ATOM 2554 C CA . ALA A 1 379 ? 11.656 -1.042 20.170 1.00 37.41 379 ALA A CA 1
ATOM 2555 C C . ALA A 1 379 ? 12.189 -2.485 20.063 1.00 37.41 379 ALA A C 1
ATOM 2557 O O . ALA A 1 379 ? 13.391 -2.697 19.906 1.00 37.41 379 ALA A O 1
ATOM 2558 N N . ALA A 1 380 ? 11.307 -3.489 20.061 1.00 36.47 380 ALA A N 1
ATOM 2559 C CA . ALA A 1 380 ? 11.689 -4.885 19.839 1.00 36.47 380 ALA A CA 1
ATOM 2560 C C . ALA A 1 380 ? 12.226 -5.122 18.412 1.00 36.47 380 ALA A C 1
ATOM 2562 O O . ALA A 1 380 ? 13.230 -5.812 18.231 1.00 36.47 380 ALA A O 1
ATOM 2563 N N . GLY A 1 381 ? 11.611 -4.502 17.398 1.00 39.84 381 GLY A N 1
ATOM 2564 C CA . GLY A 1 381 ? 12.079 -4.550 16.011 1.00 39.84 381 GLY A CA 1
ATOM 2565 C C . GLY A 1 381 ? 13.439 -3.884 15.802 1.00 39.84 381 GLY A C 1
ATOM 2566 O O . GLY A 1 381 ? 14.237 -4.356 14.992 1.00 39.84 381 GLY A O 1
ATOM 2567 N N . GLN A 1 382 ? 13.739 -2.826 16.556 1.00 40.41 382 GLN A N 1
ATOM 2568 C CA . GLN A 1 382 ? 15.053 -2.186 16.571 1.00 40.41 382 GLN A CA 1
ATOM 2569 C C . GLN A 1 382 ? 16.123 -3.129 17.135 1.00 40.41 382 GLN A C 1
ATOM 2571 O O . GLN A 1 382 ? 17.171 -3.302 16.515 1.00 40.41 382 GLN A O 1
ATOM 2576 N N . VAL A 1 383 ? 15.853 -3.781 18.268 1.00 38.34 383 VAL A N 1
ATOM 2577 C CA . VAL A 1 383 ? 16.800 -4.710 18.907 1.00 38.34 383 VAL A CA 1
ATOM 2578 C C . VAL A 1 383 ? 17.079 -5.927 18.017 1.00 38.34 383 VAL A C 1
ATOM 2580 O O . VAL A 1 383 ? 18.233 -6.316 17.851 1.00 38.34 383 VAL A O 1
ATOM 2583 N N . VAL A 1 384 ? 16.048 -6.494 17.382 1.00 40.88 384 VAL A N 1
ATOM 2584 C CA . VAL A 1 384 ? 16.201 -7.639 16.468 1.00 40.88 384 VAL A CA 1
ATOM 2585 C C . VAL A 1 384 ? 16.972 -7.256 15.201 1.00 40.88 384 VAL A C 1
ATOM 2587 O O . VAL A 1 384 ? 17.876 -7.987 14.797 1.00 40.88 384 VAL A O 1
ATOM 2590 N N . ALA A 1 385 ? 16.688 -6.097 14.596 1.00 44.09 385 ALA A N 1
ATOM 2591 C CA . ALA A 1 385 ? 17.420 -5.625 13.419 1.00 44.09 385 ALA A CA 1
ATOM 2592 C C . ALA A 1 385 ? 18.900 -5.338 13.728 1.00 44.09 385 ALA A C 1
ATOM 2594 O O . ALA A 1 385 ? 19.773 -5.737 12.956 1.00 44.09 385 ALA A O 1
ATOM 2595 N N . GLN A 1 386 ? 19.190 -4.707 14.871 1.00 43.03 386 GLN A N 1
ATOM 2596 C CA . GLN A 1 386 ? 20.560 -4.443 15.322 1.00 43.03 386 GLN A CA 1
ATOM 2597 C C . GLN A 1 386 ? 21.316 -5.742 15.645 1.00 43.03 386 GLN A C 1
ATOM 2599 O O . GLN A 1 386 ? 22.487 -5.872 15.291 1.00 43.03 386 GLN A O 1
ATOM 2604 N N . GLY A 1 387 ? 20.642 -6.730 16.245 1.00 41.56 387 GLY A N 1
ATOM 2605 C CA . GLY A 1 387 ? 21.213 -8.052 16.514 1.00 41.56 387 GLY A CA 1
ATOM 2606 C C . GLY A 1 387 ? 21.547 -8.839 15.243 1.00 41.56 387 GLY A C 1
ATOM 2607 O O . GLY A 1 387 ? 22.633 -9.406 15.142 1.00 41.56 387 GLY A O 1
ATOM 2608 N N . ILE A 1 388 ? 20.659 -8.832 14.242 1.00 44.19 388 ILE A N 1
ATOM 2609 C CA . ILE A 1 388 ? 20.916 -9.488 12.948 1.00 44.19 388 ILE A CA 1
ATOM 2610 C C . ILE A 1 388 ? 22.058 -8.795 12.199 1.00 44.19 388 ILE A C 1
ATOM 2612 O O . ILE A 1 388 ? 22.920 -9.479 11.652 1.00 44.19 388 ILE A O 1
ATOM 2616 N N . GLY A 1 389 ? 22.102 -7.458 12.211 1.00 45.06 389 GLY A N 1
ATOM 2617 C CA . GLY A 1 389 ? 23.199 -6.694 11.613 1.00 45.06 389 GLY A CA 1
ATOM 2618 C C . GLY A 1 389 ? 24.552 -7.044 12.235 1.00 45.06 389 GLY A C 1
ATOM 2619 O O . GLY A 1 389 ? 25.503 -7.327 11.516 1.00 45.06 389 GLY A O 1
ATOM 2620 N N . ALA A 1 390 ? 24.621 -7.124 13.567 1.00 43.66 390 ALA A N 1
ATOM 2621 C CA . ALA A 1 390 ? 25.837 -7.520 14.276 1.00 43.66 390 ALA A CA 1
ATOM 2622 C C . ALA A 1 390 ? 26.267 -8.970 13.979 1.00 43.66 390 ALA A C 1
ATOM 2624 O O . ALA A 1 390 ? 27.458 -9.241 13.838 1.00 43.66 390 ALA A O 1
ATOM 2625 N N . TYR A 1 391 ? 25.312 -9.897 13.851 1.00 42.00 391 TYR A N 1
ATOM 2626 C CA . TYR A 1 391 ? 25.589 -11.294 13.503 1.00 42.00 391 TYR A CA 1
ATOM 2627 C C . TYR A 1 391 ? 26.084 -11.455 12.060 1.00 42.00 391 TYR A C 1
ATOM 2629 O O . TYR A 1 391 ? 27.038 -12.189 11.805 1.00 42.00 391 TYR A O 1
ATOM 2637 N N . ALA A 1 392 ? 25.457 -10.758 11.112 1.00 44.91 392 ALA A N 1
ATOM 2638 C CA . ALA A 1 392 ? 25.868 -10.799 9.716 1.00 44.91 392 ALA A CA 1
ATOM 2639 C C . ALA A 1 392 ? 27.273 -10.214 9.523 1.00 44.91 392 ALA A C 1
ATOM 2641 O O . ALA A 1 392 ? 28.091 -10.816 8.832 1.00 44.91 392 ALA A O 1
ATOM 2642 N N . GLU A 1 393 ? 27.582 -9.118 10.220 1.00 48.12 393 GLU A N 1
ATOM 2643 C CA . GLU A 1 393 ? 28.919 -8.522 10.225 1.00 48.12 393 GLU A CA 1
ATOM 2644 C C . GLU A 1 393 ? 29.977 -9.511 10.742 1.00 48.12 393 GLU A C 1
ATOM 2646 O O . GLU A 1 393 ? 31.036 -9.675 10.141 1.00 48.12 393 GLU A O 1
ATOM 2651 N N . SER A 1 394 ? 29.668 -10.259 11.808 1.00 44.75 394 SER A N 1
ATOM 2652 C CA . SER A 1 394 ? 30.596 -11.261 12.350 1.00 44.75 394 SER A CA 1
ATOM 2653 C C . SER A 1 394 ? 30.860 -12.407 11.366 1.00 44.75 394 SER A C 1
ATOM 2655 O O . SER A 1 394 ? 31.961 -12.963 11.333 1.00 44.75 394 SER A O 1
ATOM 2657 N N . LYS A 1 395 ? 29.854 -12.799 10.576 1.00 52.56 395 LYS A N 1
ATOM 2658 C CA . LYS A 1 395 ? 29.989 -13.853 9.564 1.00 52.56 395 LYS A CA 1
ATOM 2659 C C . LYS A 1 395 ? 30.751 -13.377 8.333 1.00 52.56 395 LYS A C 1
ATOM 2661 O O . LYS A 1 395 ? 31.567 -14.140 7.818 1.00 52.56 395 LYS A O 1
ATOM 2666 N N . LEU A 1 396 ? 30.546 -12.127 7.924 1.00 53.22 396 LEU A N 1
ATOM 2667 C CA . LEU A 1 396 ? 31.319 -11.475 6.872 1.00 53.22 396 LEU A CA 1
ATOM 2668 C C . LEU A 1 396 ? 32.808 -11.420 7.242 1.00 53.22 396 LEU A C 1
ATOM 2670 O O . LEU A 1 396 ? 33.652 -11.885 6.479 1.00 53.22 396 LEU A O 1
ATOM 2674 N N . GLU A 1 397 ? 33.137 -10.948 8.447 1.00 56.88 397 GLU A N 1
ATOM 2675 C CA . GLU A 1 397 ? 34.523 -10.882 8.930 1.00 56.88 397 GLU A CA 1
ATOM 2676 C C . GLU A 1 397 ? 35.187 -12.270 9.026 1.00 56.88 397 GLU A C 1
ATOM 2678 O O . GLU A 1 397 ? 36.383 -12.421 8.756 1.00 56.88 397 GLU A O 1
ATOM 2683 N N . ALA A 1 398 ? 34.429 -13.305 9.404 1.00 50.12 398 ALA A N 1
ATOM 2684 C CA . ALA A 1 398 ? 34.925 -14.680 9.447 1.00 50.12 398 ALA A CA 1
ATOM 2685 C C . ALA A 1 398 ? 35.207 -15.239 8.042 1.00 50.12 398 ALA A C 1
ATOM 2687 O O . ALA A 1 398 ? 36.227 -15.901 7.845 1.00 50.12 398 ALA A O 1
ATOM 2688 N N . ALA A 1 399 ? 34.344 -14.942 7.066 1.00 52.06 399 ALA A N 1
ATOM 2689 C CA . ALA A 1 399 ? 34.539 -15.346 5.677 1.00 52.06 399 ALA A CA 1
ATOM 2690 C C . ALA A 1 399 ? 35.767 -14.660 5.051 1.00 52.06 399 ALA A C 1
ATOM 2692 O O . ALA A 1 399 ? 36.593 -15.343 4.445 1.00 52.06 399 ALA A O 1
ATOM 2693 N N . GLN A 1 400 ? 35.971 -13.365 5.331 1.00 66.75 400 GLN A N 1
ATOM 2694 C CA . GLN A 1 400 ? 37.161 -12.604 4.917 1.00 66.75 400 GLN A CA 1
ATOM 2695 C C . GLN A 1 400 ? 38.462 -13.195 5.467 1.00 66.75 400 GLN A C 1
ATOM 2697 O O . GLN A 1 400 ? 39.457 -13.319 4.754 1.00 66.75 400 GLN A O 1
ATOM 2702 N N . LYS A 1 401 ? 38.468 -13.608 6.741 1.00 68.81 401 LYS A N 1
ATOM 2703 C CA . LYS A 1 401 ? 39.637 -14.262 7.357 1.00 68.81 401 LYS A CA 1
ATOM 2704 C C . LYS A 1 401 ? 39.904 -15.655 6.785 1.00 68.81 401 LYS A C 1
ATOM 2706 O O . LYS A 1 401 ? 41.055 -16.087 6.773 1.00 68.81 401 LYS A O 1
ATOM 2711 N N . ALA A 1 402 ? 38.866 -16.350 6.326 1.00 59.75 402 ALA A N 1
ATOM 2712 C CA . ALA A 1 402 ? 38.971 -17.667 5.703 1.00 59.75 402 ALA A CA 1
ATOM 2713 C C . ALA A 1 402 ? 39.276 -17.611 4.192 1.00 59.75 402 ALA A C 1
ATOM 2715 O O . ALA A 1 402 ? 39.591 -18.647 3.606 1.00 59.75 402 ALA A O 1
ATOM 2716 N N . GLY A 1 403 ? 39.194 -16.431 3.563 1.00 77.25 403 GLY A N 1
ATOM 2717 C CA . GLY A 1 403 ? 39.280 -16.273 2.109 1.00 77.25 403 GLY A CA 1
ATOM 2718 C C . GLY A 1 403 ? 38.109 -16.924 1.361 1.00 77.25 403 GLY A C 1
ATOM 2719 O O . GLY A 1 403 ? 38.267 -17.338 0.210 1.00 77.25 403 GLY A O 1
ATOM 2720 N N . ASP A 1 404 ? 36.957 -17.072 2.020 1.00 71.12 404 ASP A N 1
ATOM 2721 C CA . ASP A 1 404 ? 35.749 -17.670 1.452 1.00 71.12 404 ASP A CA 1
ATOM 2722 C C . ASP A 1 404 ? 34.906 -16.602 0.748 1.00 71.12 404 ASP A C 1
ATOM 2724 O O . ASP A 1 404 ? 33.988 -16.021 1.324 1.00 71.12 404 ASP A O 1
ATOM 2728 N N . ALA A 1 405 ? 35.190 -16.384 -0.536 1.00 64.62 405 ALA A N 1
ATOM 2729 C CA . ALA A 1 405 ? 34.482 -15.401 -1.352 1.00 64.62 405 ALA A CA 1
ATOM 2730 C C . ALA A 1 405 ? 32.959 -15.646 -1.446 1.00 64.62 405 ALA A C 1
ATOM 2732 O O . ALA A 1 405 ? 32.200 -14.699 -1.652 1.00 64.62 405 ALA A O 1
ATOM 2733 N N . ALA A 1 406 ? 32.494 -16.896 -1.302 1.00 51.69 406 ALA A N 1
ATOM 2734 C CA . ALA A 1 406 ? 31.065 -17.213 -1.323 1.00 51.69 406 ALA A CA 1
ATOM 2735 C C . ALA A 1 406 ? 30.398 -16.861 0.014 1.00 51.69 406 ALA A C 1
ATOM 2737 O O . ALA A 1 406 ? 29.296 -16.314 0.029 1.00 51.69 406 ALA A O 1
ATOM 2738 N N . GLY A 1 407 ? 31.083 -17.130 1.127 1.00 49.53 407 GLY A N 1
ATOM 2739 C CA . GLY A 1 407 ? 30.678 -16.688 2.457 1.00 49.53 407 GLY A CA 1
ATOM 2740 C C . GLY A 1 407 ? 30.672 -15.166 2.584 1.00 49.53 407 GLY A C 1
ATOM 2741 O O . GLY A 1 407 ? 29.718 -14.612 3.123 1.00 49.53 407 GLY A O 1
ATOM 2742 N N . GLU A 1 408 ? 31.678 -14.488 2.028 1.00 59.56 408 GLU A N 1
ATOM 2743 C CA . GLU A 1 408 ? 31.736 -13.026 1.993 1.00 59.56 408 GLU A CA 1
ATOM 2744 C C . GLU A 1 408 ? 30.506 -12.469 1.276 1.00 59.56 408 GLU A C 1
ATOM 2746 O O . GLU A 1 408 ? 29.723 -11.757 1.892 1.00 59.56 408 GLU A O 1
ATOM 2751 N N . ALA A 1 409 ? 30.244 -12.899 0.038 1.00 55.91 409 ALA A N 1
ATOM 2752 C CA . ALA A 1 409 ? 29.082 -12.446 -0.730 1.00 55.91 409 ALA A CA 1
ATOM 2753 C C . ALA A 1 409 ? 27.727 -12.771 -0.065 1.00 55.91 409 ALA A C 1
ATOM 2755 O O . ALA A 1 409 ? 26.768 -12.019 -0.222 1.00 55.91 409 ALA A O 1
ATOM 2756 N N . ALA A 1 410 ? 27.624 -13.879 0.676 1.00 44.88 410 ALA A N 1
ATOM 2757 C CA . ALA A 1 410 ? 26.380 -14.285 1.330 1.00 44.88 410 ALA A CA 1
ATOM 2758 C C . ALA A 1 410 ? 26.060 -13.484 2.607 1.00 44.88 410 ALA A C 1
ATOM 2760 O O . ALA A 1 410 ? 24.886 -13.376 2.978 1.00 44.88 410 ALA A O 1
ATOM 2761 N N . TRP A 1 411 ? 27.082 -12.954 3.285 1.00 55.84 411 TRP A N 1
ATOM 2762 C CA . TRP A 1 411 ? 26.964 -12.230 4.558 1.00 55.84 411 TRP A CA 1
ATOM 2763 C C . TRP A 1 411 ? 27.207 -10.721 4.444 1.00 55.84 411 TRP A C 1
ATOM 2765 O O . TRP A 1 411 ? 26.877 -9.986 5.380 1.00 55.84 411 TRP A O 1
ATOM 2775 N N . ASP A 1 412 ? 27.724 -10.267 3.300 1.00 68.31 412 ASP A N 1
ATOM 2776 C CA . ASP A 1 412 ? 27.874 -8.853 2.963 1.00 68.31 412 ASP A CA 1
ATOM 2777 C C . ASP A 1 412 ? 26.526 -8.110 2.992 1.00 68.31 412 ASP A C 1
ATOM 2779 O O . ASP A 1 412 ? 25.439 -8.702 3.042 1.00 68.31 412 ASP A O 1
ATOM 2783 N N . GLU A 1 413 ? 26.579 -6.783 2.994 1.00 58.62 413 GLU A N 1
ATOM 2784 C CA . GLU A 1 413 ? 25.389 -5.946 2.871 1.00 58.62 413 GLU A CA 1
ATOM 2785 C C . GLU A 1 413 ? 24.637 -6.269 1.565 1.00 58.62 413 GLU A C 1
ATOM 2787 O O . GLU A 1 413 ? 25.115 -6.019 0.463 1.00 58.62 413 GLU A O 1
ATOM 2792 N N . GLY A 1 414 ? 23.441 -6.861 1.695 1.00 47.19 414 GLY A N 1
ATOM 2793 C CA . GLY A 1 414 ? 22.632 -7.336 0.563 1.00 47.19 414 GLY A CA 1
ATOM 2794 C C . GLY A 1 414 ? 22.810 -8.817 0.207 1.00 47.19 414 GLY A C 1
ATOM 2795 O O . GLY A 1 414 ? 22.124 -9.295 -0.692 1.00 47.19 414 GLY A O 1
ATOM 2796 N N . GLY A 1 415 ? 23.667 -9.554 0.921 1.00 47.19 415 GLY A N 1
ATOM 2797 C CA . GLY A 1 415 ? 23.843 -10.995 0.751 1.00 47.19 415 GLY A CA 1
ATOM 2798 C C . GLY A 1 415 ? 22.631 -11.822 1.204 1.00 47.19 415 GLY A C 1
ATOM 2799 O O . GLY A 1 415 ? 21.931 -11.473 2.163 1.00 47.19 415 GLY A O 1
ATOM 2800 N N . ASP A 1 416 ? 22.400 -12.950 0.527 1.00 41.56 416 ASP A N 1
ATOM 2801 C CA . ASP A 1 416 ? 21.206 -13.794 0.690 1.00 41.56 416 ASP A CA 1
ATOM 2802 C C . ASP A 1 416 ? 20.969 -14.252 2.143 1.00 41.56 416 ASP A C 1
ATOM 2804 O O . ASP A 1 416 ? 19.827 -14.290 2.609 1.00 41.56 416 ASP A O 1
ATOM 2808 N N . ASN A 1 417 ? 22.031 -14.553 2.901 1.00 43.31 417 ASN A N 1
ATOM 2809 C CA . ASN A 1 417 ? 21.905 -15.049 4.277 1.00 43.31 417 ASN A CA 1
ATOM 2810 C C . ASN A 1 417 ? 21.537 -13.933 5.263 1.00 43.31 417 ASN A C 1
ATOM 2812 O O . ASN A 1 417 ? 20.714 -14.137 6.161 1.00 43.31 417 ASN A O 1
ATOM 2816 N N . ARG A 1 418 ? 22.115 -12.737 5.086 1.00 48.94 418 ARG A N 1
ATOM 2817 C CA . ARG A 1 418 ? 21.768 -11.545 5.875 1.00 48.94 418 ARG A CA 1
ATOM 2818 C C . ARG A 1 418 ? 20.325 -11.123 5.598 1.00 48.94 418 ARG A C 1
ATOM 2820 O O . ARG A 1 418 ? 19.571 -10.859 6.536 1.00 48.94 418 ARG A O 1
ATOM 2827 N N . ALA A 1 419 ? 19.917 -11.131 4.330 1.00 41.94 419 ALA A N 1
ATOM 2828 C CA . ALA A 1 419 ? 18.551 -10.823 3.916 1.00 41.94 419 ALA A CA 1
ATOM 2829 C C . ALA A 1 419 ? 17.528 -11.823 4.490 1.00 41.94 419 ALA A C 1
ATOM 2831 O O . ALA A 1 419 ? 16.490 -11.415 5.016 1.00 41.94 419 ALA A O 1
ATOM 2832 N N . LEU A 1 420 ? 17.844 -13.123 4.472 1.00 40.00 420 LEU A N 1
ATOM 2833 C CA . LEU A 1 420 ? 16.991 -14.176 5.029 1.00 40.00 420 LEU A CA 1
ATOM 2834 C C . LEU A 1 420 ? 16.778 -14.026 6.542 1.00 40.00 420 LEU A C 1
ATOM 2836 O O . LEU A 1 420 ? 15.661 -14.203 7.028 1.00 40.00 420 LEU A O 1
ATOM 2840 N N . LEU A 1 421 ? 17.822 -13.673 7.296 1.00 42.50 421 LEU A N 1
ATOM 2841 C CA . LEU A 1 421 ? 17.697 -13.441 8.737 1.00 42.50 421 LEU A CA 1
ATOM 2842 C C . LEU A 1 421 ? 16.850 -12.212 9.048 1.00 42.50 421 LEU A C 1
ATOM 2844 O O . LEU A 1 421 ? 16.016 -12.270 9.949 1.00 42.50 421 LEU A O 1
ATOM 2848 N N . HIS A 1 422 ? 17.001 -11.128 8.287 1.00 46.28 422 HIS A N 1
ATOM 2849 C CA . HIS A 1 422 ? 16.134 -9.958 8.422 1.00 46.28 422 HIS A CA 1
ATOM 2850 C C . HIS A 1 422 ? 14.671 -10.276 8.080 1.00 46.28 422 HIS A C 1
ATOM 2852 O O . HIS A 1 422 ? 13.772 -9.803 8.780 1.00 46.28 422 HIS A O 1
ATOM 2858 N N . ALA A 1 423 ? 14.421 -11.145 7.095 1.00 40.41 423 ALA A N 1
ATOM 2859 C CA . ALA A 1 423 ? 13.082 -11.654 6.801 1.00 40.41 423 ALA A CA 1
ATOM 2860 C C . ALA A 1 423 ? 12.514 -12.508 7.955 1.00 40.41 423 ALA A C 1
ATOM 2862 O O . ALA A 1 423 ? 11.358 -12.333 8.342 1.00 40.41 423 ALA A O 1
ATOM 2863 N N . ALA A 1 424 ? 13.328 -13.381 8.557 1.00 39.06 424 ALA A N 1
ATOM 2864 C CA . ALA A 1 424 ? 12.932 -14.212 9.697 1.00 39.06 424 ALA A CA 1
ATOM 2865 C C . ALA A 1 424 ? 12.677 -13.389 10.978 1.00 39.06 424 ALA A C 1
ATOM 2867 O O . ALA A 1 424 ? 11.665 -13.585 11.652 1.00 39.06 424 ALA A O 1
ATOM 2868 N N . GLY A 1 425 ? 13.547 -12.423 11.291 1.00 41.09 425 GLY A N 1
ATOM 2869 C CA . GLY A 1 425 ? 13.377 -11.502 12.420 1.00 41.09 425 GLY A CA 1
ATOM 2870 C C . GLY A 1 425 ? 12.139 -10.623 12.270 1.00 41.09 425 GLY A C 1
ATOM 2871 O O . GLY A 1 425 ? 11.398 -10.409 13.229 1.00 41.09 425 GLY A O 1
ATOM 2872 N N . GLY A 1 426 ? 11.841 -10.197 11.044 1.00 40.53 426 GLY A N 1
ATOM 2873 C CA . GLY A 1 426 ? 10.617 -9.469 10.760 1.00 40.53 426 GLY A CA 1
ATOM 2874 C C . GLY A 1 426 ? 9.343 -10.314 10.827 1.00 40.53 426 GLY A C 1
ATOM 2875 O O . GLY A 1 426 ? 8.293 -9.798 11.204 1.00 40.53 426 GLY A O 1
ATOM 2876 N N . ALA A 1 427 ? 9.404 -11.620 10.565 1.00 37.03 427 ALA A N 1
ATOM 2877 C CA . ALA A 1 427 ? 8.266 -12.508 10.809 1.00 37.03 427 ALA A CA 1
ATOM 2878 C C . ALA A 1 427 ? 7.942 -12.634 12.313 1.00 37.03 427 ALA A C 1
ATOM 2880 O O . ALA A 1 427 ? 6.772 -12.650 12.692 1.00 37.03 427 ALA A O 1
ATOM 2881 N N . LEU A 1 428 ? 8.965 -12.642 13.178 1.00 36.28 428 LEU A N 1
ATOM 2882 C CA . LEU A 1 428 ? 8.812 -12.734 14.635 1.00 36.28 428 LEU A CA 1
ATOM 2883 C C . LEU A 1 428 ? 8.164 -11.479 15.242 1.00 36.28 428 LEU A C 1
ATOM 2885 O O . LEU A 1 428 ? 7.222 -11.580 16.026 1.00 36.28 428 LEU A O 1
ATOM 2889 N N . ILE A 1 429 ? 8.629 -10.291 14.848 1.00 40.16 429 ILE A N 1
ATOM 2890 C CA . ILE A 1 429 ? 8.065 -9.016 15.324 1.00 40.16 429 ILE A CA 1
ATOM 2891 C C . ILE A 1 429 ? 6.643 -8.807 14.766 1.00 40.16 429 ILE A C 1
ATOM 2893 O O . ILE A 1 429 ? 5.811 -8.138 15.380 1.00 40.16 429 ILE A O 1
ATOM 2897 N N . GLY A 1 430 ? 6.329 -9.436 13.628 1.00 34.06 430 GLY A N 1
ATOM 2898 C CA . GLY A 1 430 ? 5.054 -9.300 12.925 1.00 34.06 430 GLY A CA 1
ATOM 2899 C C . GLY A 1 430 ? 3.903 -9.909 13.704 1.00 34.06 430 GLY A C 1
ATOM 2900 O O . GLY A 1 430 ? 2.783 -9.404 13.673 1.00 34.06 430 GLY A O 1
ATOM 2901 N N . GLY A 1 431 ? 4.213 -10.944 14.487 1.00 32.44 431 GLY A N 1
ATOM 2902 C CA . GLY A 1 431 ? 3.283 -11.557 15.427 1.00 32.44 431 GLY A CA 1
ATOM 2903 C C . GLY A 1 431 ? 3.011 -10.729 16.686 1.00 32.44 431 GLY A C 1
ATOM 2904 O O . GLY A 1 431 ? 2.046 -11.021 17.385 1.00 32.44 431 GLY A O 1
ATOM 2905 N N . LEU A 1 432 ? 3.821 -9.705 16.983 1.00 33.56 432 LEU A N 1
ATOM 2906 C CA . LEU A 1 432 ? 3.731 -8.916 18.220 1.00 33.56 432 LEU A CA 1
ATOM 2907 C C . LEU A 1 432 ? 3.261 -7.468 17.995 1.00 33.56 432 LEU A C 1
ATOM 2909 O O . LEU A 1 432 ? 2.693 -6.873 18.906 1.00 33.56 432 LEU A O 1
ATOM 2913 N N . GLY A 1 433 ? 3.470 -6.906 16.798 1.00 32.31 433 GLY A N 1
ATOM 2914 C CA . GLY A 1 433 ? 3.217 -5.488 16.493 1.00 32.31 433 GLY A CA 1
ATOM 2915 C C . GLY A 1 433 ? 2.095 -5.182 15.496 1.00 32.31 433 GLY A C 1
ATOM 2916 O O . GLY A 1 433 ? 1.955 -4.034 15.084 1.00 32.31 433 GLY A O 1
ATOM 2917 N N . GLY A 1 434 ? 1.320 -6.173 15.051 1.00 31.91 434 GLY A N 1
ATOM 2918 C CA . GLY A 1 434 ? 0.279 -5.993 14.032 1.00 31.91 434 GLY A CA 1
ATOM 2919 C C . GLY A 1 434 ? -1.139 -6.002 14.598 1.00 31.91 434 GLY A C 1
ATOM 2920 O O . GLY A 1 434 ? -1.631 -7.040 15.038 1.00 31.91 434 GLY A O 1
ATOM 2921 N N . GLY A 1 435 ? -1.826 -4.861 14.535 1.00 30.25 435 GLY A N 1
ATOM 2922 C CA . GLY A 1 435 ? -3.269 -4.783 14.748 1.00 30.25 435 GLY A CA 1
ATOM 2923 C C . GLY A 1 435 ? -4.054 -5.630 13.734 1.00 30.25 435 GLY A C 1
ATOM 2924 O O . GLY A 1 435 ? -3.746 -5.648 12.546 1.00 30.25 435 GLY A O 1
ATOM 2925 N N . SER A 1 436 ? -5.075 -6.322 14.254 1.00 31.61 436 SER A N 1
ATOM 2926 C CA . SER A 1 436 ? -6.199 -6.979 13.559 1.00 31.61 436 SER A CA 1
ATOM 2927 C C . SER A 1 436 ? -5.900 -8.116 12.564 1.00 31.61 436 SER A C 1
ATOM 2929 O O . SER A 1 436 ? -6.300 -8.074 11.406 1.00 31.61 436 SER A O 1
ATOM 2931 N N . ALA A 1 437 ? -5.342 -9.216 13.079 1.00 24.42 437 ALA A N 1
ATOM 2932 C CA . ALA A 1 437 ? -5.659 -10.577 12.607 1.00 24.42 437 ALA A CA 1
ATOM 2933 C C . ALA A 1 437 ? -5.865 -11.601 13.749 1.00 24.42 437 ALA A C 1
ATOM 2935 O O . ALA A 1 437 ? -5.883 -12.800 13.498 1.00 24.42 437 ALA A O 1
ATOM 2936 N N . PHE A 1 438 ? -6.035 -11.156 15.006 1.00 28.66 438 PHE A N 1
ATOM 2937 C CA . PHE A 1 438 ? -6.246 -12.054 16.159 1.00 28.66 438 PHE A CA 1
ATOM 2938 C C . PHE A 1 438 ? -7.285 -11.566 17.185 1.00 28.66 438 PHE A C 1
ATOM 2940 O O . PHE A 1 438 ? -7.320 -12.031 18.323 1.00 28.66 438 PHE A O 1
ATOM 2947 N N . GLY A 1 439 ? -8.205 -10.696 16.767 1.00 28.44 439 GLY A N 1
ATOM 2948 C CA . GLY A 1 439 ? -9.509 -10.574 17.417 1.00 28.44 439 GLY A CA 1
ATOM 2949 C C . GLY A 1 439 ? -10.460 -11.602 16.805 1.00 28.44 439 GLY A C 1
ATOM 2950 O O . GLY A 1 439 ? -11.120 -11.289 15.827 1.00 28.44 439 GLY A O 1
ATOM 2951 N N . ALA A 1 440 ? -10.491 -12.812 17.371 1.00 25.66 440 ALA A N 1
ATOM 2952 C CA . ALA A 1 440 ? -11.224 -14.003 16.910 1.00 25.66 440 ALA A CA 1
ATOM 2953 C C . ALA A 1 440 ? -10.631 -14.716 15.670 1.00 25.66 440 ALA A C 1
ATOM 2955 O O . ALA A 1 440 ? -10.563 -14.178 14.577 1.00 25.66 440 ALA A O 1
ATOM 2956 N N . ILE A 1 441 ? -10.281 -15.998 15.850 1.00 25.72 441 ILE A N 1
ATOM 2957 C CA . ILE A 1 441 ? -9.676 -16.931 14.868 1.00 25.72 441 ILE A CA 1
ATOM 2958 C C . ILE A 1 441 ? -8.141 -16.827 14.732 1.00 25.72 441 ILE A C 1
ATOM 2960 O O . ILE A 1 441 ? -7.557 -16.835 13.659 1.00 25.72 441 ILE A O 1
ATOM 2964 N N . GLY A 1 442 ? -7.477 -16.878 15.888 1.00 26.52 442 GLY A N 1
ATOM 2965 C CA . GLY A 1 442 ? -6.252 -17.671 16.087 1.00 26.52 442 GLY A CA 1
ATOM 2966 C C . GLY A 1 442 ? -6.419 -18.872 17.003 1.00 26.52 442 GLY A C 1
ATOM 2967 O O . GLY A 1 442 ? -5.469 -19.593 17.279 1.00 26.52 442 GLY A O 1
ATOM 2968 N N . GLY A 1 443 ? -7.635 -19.070 17.508 1.00 27.16 443 GLY A N 1
ATOM 2969 C CA . GLY A 1 443 ? -7.977 -20.106 18.477 1.00 27.16 443 GLY A CA 1
ATOM 2970 C C . GLY A 1 443 ? -8.232 -21.489 17.875 1.00 27.16 443 GLY A C 1
ATOM 2971 O O . GLY A 1 443 ? -8.808 -22.322 18.559 1.00 27.16 443 GLY A O 1
ATOM 2972 N N . ALA A 1 444 ? -7.849 -21.763 16.623 1.00 27.14 444 ALA A N 1
ATOM 2973 C CA . ALA A 1 444 ? -8.125 -23.064 15.997 1.00 27.14 444 ALA A CA 1
ATOM 2974 C C . ALA A 1 444 ? -7.042 -23.586 15.030 1.00 27.14 444 ALA A C 1
ATOM 2976 O O . ALA A 1 444 ? -7.284 -24.568 14.337 1.00 27.14 444 ALA A O 1
ATOM 2977 N N . ALA A 1 445 ? -5.834 -23.009 15.022 1.00 28.30 445 ALA A N 1
ATOM 2978 C CA . ALA A 1 445 ? -4.673 -23.580 14.317 1.00 28.30 445 ALA A CA 1
ATOM 2979 C C . ALA A 1 445 ? -3.530 -24.012 15.261 1.00 28.30 445 ALA A C 1
ATOM 2981 O O . ALA A 1 445 ? -2.456 -24.384 14.806 1.00 28.30 445 ALA A O 1
ATOM 2982 N N . GLY A 1 446 ? -3.777 -24.033 16.577 1.00 27.52 446 GLY A N 1
ATOM 2983 C CA . GLY A 1 446 ? -2.957 -24.751 17.567 1.00 27.52 446 GLY A CA 1
ATOM 2984 C C . GLY A 1 446 ? -3.576 -26.078 18.031 1.00 27.52 446 GLY A C 1
ATOM 2985 O O . GLY A 1 446 ? -2.924 -26.866 18.707 1.00 27.52 446 GLY A O 1
ATOM 2986 N N . ALA A 1 447 ? -4.825 -26.359 17.645 1.00 28.25 447 ALA A N 1
ATOM 2987 C CA . ALA A 1 447 ? -5.547 -27.577 18.028 1.00 28.25 447 ALA A CA 1
ATOM 2988 C C . ALA A 1 447 ? -5.408 -28.734 17.014 1.00 28.25 447 ALA A C 1
ATOM 2990 O O . ALA A 1 447 ? -6.030 -29.777 17.185 1.00 28.25 447 ALA A O 1
ATOM 2991 N N . ALA A 1 448 ? -4.575 -28.586 15.979 1.00 28.14 448 ALA A N 1
ATOM 2992 C CA . ALA A 1 448 ? -4.306 -29.635 14.988 1.00 28.14 448 ALA A CA 1
ATOM 2993 C C . ALA A 1 448 ? -2.826 -30.061 14.916 1.00 28.14 448 ALA A C 1
ATOM 2995 O O . ALA A 1 448 ? -2.436 -30.778 14.000 1.00 28.14 448 ALA A O 1
ATOM 2996 N N . LEU A 1 449 ? -2.011 -29.669 15.902 1.00 27.95 449 LEU A N 1
ATOM 2997 C CA . LEU A 1 449 ? -0.657 -30.207 16.111 1.00 27.95 449 LEU A CA 1
ATOM 2998 C C . LEU A 1 449 ? -0.500 -30.946 17.452 1.00 27.95 449 LEU A C 1
ATOM 3000 O O . LEU A 1 449 ? 0.534 -31.558 17.702 1.00 27.95 449 LEU A O 1
ATOM 3004 N N . SER A 1 450 ? -1.545 -30.991 18.283 1.00 29.50 450 SER A N 1
ATOM 3005 C CA . SER A 1 450 ? -1.551 -31.734 19.551 1.00 29.50 450 SER A CA 1
ATOM 3006 C C . SER A 1 450 ? -2.100 -33.164 19.445 1.00 29.50 450 SER A C 1
ATOM 3008 O O . SER A 1 450 ? -1.888 -33.961 20.354 1.00 29.50 450 SER A O 1
ATOM 3010 N N . SER A 1 451 ? -2.729 -33.560 18.333 1.00 29.38 451 SER A N 1
ATOM 3011 C CA . SER A 1 451 ? -3.317 -34.906 18.196 1.00 29.38 451 SER A CA 1
ATOM 3012 C C . SER A 1 451 ? -2.389 -35.964 17.583 1.00 29.38 451 SER A C 1
ATOM 3014 O O . SER A 1 451 ? -2.783 -37.123 17.470 1.00 29.38 451 SER A O 1
ATOM 3016 N N . LYS A 1 452 ? -1.135 -35.617 17.250 1.00 28.47 452 LYS A N 1
ATOM 3017 C CA . LYS A 1 452 ? -0.117 -36.588 16.789 1.00 28.47 452 LYS A CA 1
ATOM 3018 C C . LYS A 1 452 ? 1.175 -36.623 17.618 1.00 28.47 452 LYS A C 1
ATOM 3020 O O . LYS A 1 452 ? 2.069 -37.399 17.305 1.00 28.47 452 LYS A O 1
ATOM 3025 N N . LEU A 1 453 ? 1.242 -35.853 18.707 1.00 30.14 453 LEU A N 1
ATOM 3026 C CA . LEU A 1 453 ? 2.350 -35.858 19.678 1.00 30.14 453 LEU A CA 1
ATOM 3027 C C . LEU A 1 453 ? 1.956 -36.406 21.060 1.00 30.14 453 LEU A C 1
ATOM 3029 O O . LEU A 1 453 ? 2.809 -36.565 21.927 1.00 30.14 453 LEU A O 1
ATOM 3033 N N . ALA A 1 454 ? 0.699 -36.818 21.236 1.00 28.17 454 ALA A N 1
ATOM 3034 C CA . ALA A 1 454 ? 0.242 -37.533 22.430 1.00 28.17 454 ALA A CA 1
ATOM 3035 C C . ALA A 1 454 ? 0.732 -38.999 22.506 1.00 28.17 454 ALA A C 1
ATOM 3037 O O . ALA A 1 454 ? 0.533 -39.657 23.518 1.00 28.17 454 ALA A O 1
ATOM 3038 N N . GLY A 1 455 ? 1.392 -39.520 21.462 1.00 31.80 455 GLY A N 1
ATOM 3039 C CA . GLY A 1 455 ? 1.936 -40.886 21.439 1.00 31.80 455 GLY A CA 1
ATOM 3040 C C . GLY A 1 455 ? 3.428 -41.011 21.773 1.00 31.80 455 GLY A C 1
ATOM 3041 O O . GLY A 1 455 ? 3.911 -42.129 21.912 1.00 31.80 455 GLY A O 1
ATOM 3042 N N . GLN A 1 456 ? 4.173 -39.903 21.890 1.00 27.94 456 GLN A N 1
ATOM 3043 C CA . GLN A 1 456 ? 5.640 -39.931 22.058 1.00 27.94 456 GLN A CA 1
ATOM 3044 C C . GLN A 1 456 ? 6.142 -39.450 23.429 1.00 27.94 456 GLN A C 1
ATOM 3046 O O . GLN A 1 456 ? 7.335 -39.548 23.701 1.00 27.94 456 GLN A O 1
ATOM 3051 N N . LEU A 1 457 ? 5.254 -39.009 24.328 1.00 27.08 457 LEU A N 1
ATOM 3052 C CA . LEU A 1 457 ? 5.606 -38.753 25.734 1.00 27.08 457 LEU A CA 1
ATOM 3053 C C . LEU A 1 457 ? 5.404 -39.967 26.661 1.00 27.08 457 LEU A C 1
ATOM 3055 O O . LEU A 1 457 ? 5.893 -39.959 27.787 1.00 27.08 457 LEU A O 1
ATOM 3059 N N . GLU A 1 458 ? 4.787 -41.049 26.182 1.00 29.83 458 GLU A N 1
ATOM 3060 C CA . GLU A 1 458 ? 4.627 -42.299 26.945 1.00 29.83 458 GLU A CA 1
ATOM 3061 C C . GLU A 1 458 ? 5.913 -43.167 26.928 1.00 29.83 458 GLU A C 1
ATOM 3063 O O . GLU A 1 458 ? 6.113 -44.009 27.803 1.00 29.83 458 GLU A O 1
ATOM 3068 N N . SER A 1 459 ? 6.838 -42.952 25.977 1.00 29.53 459 SER A N 1
ATOM 3069 C CA . SER A 1 459 ? 8.074 -43.751 25.839 1.00 29.53 459 SER A CA 1
ATOM 3070 C C . SER A 1 459 ? 9.324 -43.136 26.475 1.00 29.53 459 SER A C 1
ATOM 3072 O O . SER A 1 459 ? 10.358 -43.794 26.515 1.00 29.53 459 SER A O 1
ATOM 3074 N N . LEU A 1 460 ? 9.254 -41.912 27.008 1.00 28.52 460 LEU A N 1
ATOM 3075 C CA . LEU A 1 460 ? 10.366 -41.297 27.753 1.00 28.52 460 LEU A CA 1
ATOM 3076 C C . LEU A 1 460 ? 10.240 -41.499 29.277 1.00 28.52 460 LEU A C 1
ATOM 3078 O O . LEU A 1 460 ? 11.192 -41.288 30.021 1.00 28.52 460 LEU A O 1
ATOM 3082 N N . SER A 1 461 ? 9.080 -41.977 29.740 1.00 26.88 461 SER A N 1
ATOM 3083 C CA . SER A 1 461 ? 8.826 -42.350 31.138 1.00 26.88 461 SER A CA 1
ATOM 3084 C C . SER A 1 461 ? 9.329 -43.759 31.503 1.00 26.88 461 SER A C 1
ATOM 3086 O O . SER A 1 461 ? 9.333 -44.113 32.682 1.00 26.88 461 SER A O 1
ATOM 3088 N N . LYS A 1 462 ? 9.746 -44.585 30.536 1.00 27.66 462 LYS A N 1
ATOM 3089 C CA . LYS A 1 462 ? 10.237 -45.953 30.775 1.00 27.66 462 LYS A CA 1
ATOM 3090 C C . LYS A 1 462 ? 11.591 -46.148 30.106 1.00 27.66 462 LYS A C 1
ATOM 3092 O O . LYS A 1 462 ? 11.664 -46.587 28.967 1.00 27.66 462 LYS A O 1
ATOM 3097 N N . GLY A 1 463 ? 12.660 -45.814 30.819 1.00 26.55 463 GLY A N 1
ATOM 3098 C CA . GLY A 1 463 ? 14.012 -46.009 30.295 1.00 26.55 463 GLY A CA 1
ATOM 3099 C C . GLY A 1 463 ? 15.157 -45.474 31.146 1.00 26.55 463 GLY A C 1
ATOM 3100 O O . GLY A 1 463 ? 16.289 -45.488 30.688 1.00 26.55 463 GLY A O 1
ATOM 3101 N N . VAL A 1 464 ? 14.916 -45.036 32.386 1.00 28.95 464 VAL A N 1
ATOM 3102 C CA . VAL A 1 464 ? 15.962 -45.135 33.409 1.00 28.95 464 VAL A CA 1
ATOM 3103 C C . VAL A 1 464 ? 16.027 -46.608 33.799 1.00 28.95 464 VAL A C 1
ATOM 3105 O O . VAL A 1 464 ? 15.153 -47.100 34.509 1.00 28.95 464 VAL A O 1
ATOM 3108 N N . GLY A 1 465 ? 17.035 -47.311 33.284 1.00 24.20 465 GLY A N 1
ATOM 3109 C CA . GLY A 1 465 ? 17.387 -48.658 33.724 1.00 24.20 465 GLY A CA 1
ATOM 3110 C C . GLY A 1 465 ? 17.719 -49.622 32.592 1.00 24.20 465 GLY A C 1
ATOM 3111 O O . GLY A 1 465 ? 16.884 -50.449 32.249 1.00 24.20 465 GLY A O 1
ATOM 3112 N N . ALA A 1 466 ? 18.935 -49.533 32.054 1.00 23.16 466 ALA A N 1
ATOM 3113 C CA . ALA A 1 466 ? 19.864 -50.662 31.919 1.00 23.16 466 ALA A CA 1
ATOM 3114 C C . ALA A 1 466 ? 21.071 -50.239 31.068 1.00 23.16 466 ALA A C 1
ATOM 3116 O O . ALA A 1 466 ? 20.923 -49.833 29.926 1.00 23.16 466 ALA A O 1
ATOM 3117 N N . GLU A 1 467 ? 22.234 -50.303 31.708 1.00 24.47 467 GLU A N 1
ATOM 3118 C CA . GLU A 1 467 ? 23.575 -50.616 31.207 1.00 24.47 467 GLU A CA 1
ATOM 3119 C C . GLU A 1 467 ? 23.953 -50.542 29.709 1.00 24.47 467 GLU A C 1
ATOM 3121 O O . GLU A 1 467 ? 23.250 -50.999 28.816 1.00 24.47 467 GLU A O 1
ATOM 3126 N N . THR A 1 468 ? 25.233 -50.186 29.527 1.00 25.94 468 THR A N 1
ATOM 3127 C CA . THR A 1 468 ? 26.135 -50.421 28.377 1.00 25.94 468 THR A CA 1
ATOM 3128 C C . THR A 1 468 ? 26.006 -49.438 27.202 1.00 25.94 468 THR A C 1
ATOM 3130 O O . THR A 1 468 ? 24.989 -49.336 26.539 1.00 25.94 468 THR A O 1
ATOM 3133 N N . SER A 1 469 ? 26.946 -48.497 27.062 1.00 27.62 469 SER A N 1
ATOM 3134 C CA . SER A 1 469 ? 28.216 -48.624 26.313 1.00 27.62 469 SER A CA 1
ATOM 3135 C C . SER A 1 469 ? 28.054 -48.398 24.801 1.00 27.62 469 SER A C 1
ATOM 3137 O O . SER A 1 469 ? 27.901 -49.344 24.048 1.00 27.62 469 SER A O 1
ATOM 3139 N N . SER A 1 470 ? 28.186 -47.124 24.405 1.00 29.53 470 SER A N 1
ATOM 3140 C CA . SER A 1 470 ? 28.591 -46.581 23.091 1.00 29.53 470 SER A CA 1
ATOM 3141 C C . SER A 1 470 ? 28.027 -47.206 21.806 1.00 29.53 470 SER A C 1
ATOM 3143 O O . SER A 1 470 ? 28.483 -48.262 21.385 1.00 29.53 470 SER A O 1
ATOM 3145 N N . GLU A 1 471 ? 27.278 -46.410 21.035 1.00 23.27 471 GLU A N 1
ATOM 3146 C CA . GLU A 1 471 ? 27.143 -46.590 19.582 1.00 23.27 471 GLU A CA 1
ATOM 3147 C C . GLU A 1 471 ? 27.333 -45.261 18.833 1.00 23.27 471 GLU A C 1
ATOM 3149 O O . GLU A 1 471 ? 26.478 -44.378 18.781 1.00 23.27 471 GLU A O 1
ATOM 3154 N N . LEU A 1 472 ? 28.527 -45.148 18.256 1.00 23.67 472 LEU A N 1
ATOM 3155 C CA . LEU A 1 472 ? 28.870 -44.297 17.131 1.00 23.67 472 LEU A CA 1
ATOM 3156 C C . LEU A 1 472 ? 28.170 -44.871 15.888 1.00 23.67 472 LEU A C 1
ATOM 3158 O O . LEU A 1 472 ? 28.422 -46.015 15.533 1.00 23.67 472 LEU A O 1
ATOM 3162 N N . LEU A 1 473 ? 27.355 -44.050 15.223 1.00 28.77 473 LEU A N 1
ATOM 3163 C CA . LEU A 1 473 ? 26.803 -44.259 13.877 1.00 28.77 473 LEU A CA 1
ATOM 3164 C C . LEU A 1 473 ? 26.064 -45.588 13.599 1.00 28.77 473 LEU A C 1
ATOM 3166 O O . LEU A 1 473 ? 26.645 -46.589 13.190 1.00 28.77 473 LEU A O 1
ATOM 3170 N N . GLY A 1 474 ? 24.737 -45.495 13.565 1.00 19.62 474 GLY A N 1
ATOM 3171 C CA . GLY A 1 474 ? 23.884 -46.339 12.728 1.00 19.62 474 GLY A CA 1
ATOM 3172 C C . GLY A 1 474 ? 22.418 -46.030 13.022 1.00 19.62 474 GLY A C 1
ATOM 3173 O O . GLY A 1 474 ? 21.967 -46.211 14.137 1.00 19.62 474 GLY A O 1
ATOM 3174 N N . ASN A 1 475 ? 21.581 -45.530 12.125 1.00 23.11 475 ASN A N 1
ATOM 3175 C CA . ASN A 1 475 ? 21.677 -45.293 10.696 1.00 23.11 475 ASN A CA 1
ATOM 3176 C C . ASN A 1 475 ? 20.552 -44.291 10.360 1.00 23.11 475 ASN A C 1
ATOM 3178 O O . ASN A 1 475 ? 19.470 -44.352 10.933 1.00 23.11 475 ASN A O 1
ATOM 3182 N N . LEU A 1 476 ? 20.850 -43.291 9.535 1.00 21.30 476 LEU A N 1
ATOM 3183 C CA . LEU A 1 476 ? 20.336 -43.174 8.166 1.00 21.30 476 LEU A CA 1
ATOM 3184 C C . LEU A 1 476 ? 18.832 -42.862 8.057 1.00 21.30 476 LEU A C 1
ATOM 3186 O O . LEU A 1 476 ? 17.980 -43.705 8.297 1.00 21.30 476 LEU A O 1
ATOM 3190 N N . ALA A 1 477 ? 18.557 -41.651 7.570 1.00 27.44 477 ALA A N 1
ATOM 3191 C CA . ALA A 1 477 ? 17.447 -41.323 6.677 1.00 27.44 477 ALA A CA 1
ATOM 3192 C C . ALA A 1 477 ? 16.092 -42.015 6.942 1.00 27.44 477 ALA A C 1
ATOM 3194 O O . ALA A 1 477 ? 15.737 -43.004 6.309 1.00 27.44 477 ALA A O 1
ATOM 3195 N N . ALA A 1 478 ? 15.286 -41.371 7.782 1.00 22.02 478 ALA A N 1
ATOM 3196 C CA . ALA A 1 478 ? 13.823 -41.382 7.737 1.00 22.02 478 ALA A CA 1
ATOM 3197 C C . ALA A 1 478 ? 13.360 -40.162 8.559 1.00 22.02 478 ALA A C 1
ATOM 3199 O O . ALA A 1 478 ? 13.130 -40.257 9.755 1.00 22.02 478 ALA A O 1
ATOM 3200 N N . ASN A 1 479 ? 13.412 -38.930 8.047 1.00 22.97 479 ASN A N 1
ATOM 3201 C CA . ASN A 1 479 ? 12.488 -38.431 7.035 1.00 22.97 479 ASN A CA 1
ATOM 3202 C C . ASN A 1 479 ? 13.118 -37.281 6.234 1.00 22.97 479 ASN A C 1
ATOM 3204 O O . ASN A 1 479 ? 13.344 -36.186 6.747 1.00 22.97 479 ASN A O 1
ATOM 3208 N N . VAL A 1 480 ? 13.361 -37.548 4.953 1.00 21.64 480 VAL A N 1
ATOM 3209 C CA . VAL A 1 480 ? 13.480 -36.535 3.902 1.00 21.64 480 VAL A CA 1
ATOM 3210 C C . VAL A 1 480 ? 12.133 -35.821 3.773 1.00 21.64 480 VAL A C 1
ATOM 3212 O O . VAL A 1 480 ? 11.091 -36.467 3.844 1.00 21.64 480 VAL A O 1
ATOM 3215 N N . ALA A 1 481 ? 12.185 -34.501 3.601 1.00 29.53 481 ALA A N 1
ATOM 3216 C CA . ALA A 1 481 ? 11.143 -33.628 3.062 1.00 29.53 481 ALA A CA 1
ATOM 3217 C C . ALA A 1 481 ? 9.767 -34.273 2.772 1.00 29.53 481 ALA A C 1
ATOM 3219 O O . ALA A 1 481 ? 9.568 -34.859 1.713 1.00 29.53 481 ALA A O 1
ATOM 3220 N N . ALA A 1 482 ? 8.801 -34.072 3.672 1.00 21.20 482 ALA A N 1
ATOM 3221 C CA . ALA A 1 482 ? 7.372 -33.996 3.353 1.00 21.20 482 ALA A CA 1
ATOM 3222 C C . ALA A 1 482 ? 6.600 -33.500 4.584 1.00 21.20 482 ALA A C 1
ATOM 3224 O O . ALA A 1 482 ? 6.220 -34.267 5.466 1.00 21.20 482 ALA A O 1
ATOM 3225 N N . GLY A 1 483 ? 6.394 -32.187 4.631 1.00 24.69 483 GLY A N 1
ATOM 3226 C CA . GLY A 1 483 ? 5.579 -31.495 5.627 1.00 24.69 483 GLY A CA 1
ATOM 3227 C C . GLY A 1 483 ? 5.344 -30.034 5.250 1.00 24.69 483 GLY A C 1
ATOM 3228 O O . GLY A 1 483 ? 5.356 -29.166 6.110 1.00 24.69 483 GLY A O 1
ATOM 3229 N N . VAL A 1 484 ? 5.186 -29.756 3.953 1.00 26.69 484 VAL A N 1
ATOM 3230 C CA . VAL A 1 484 ? 4.556 -28.523 3.472 1.00 26.69 484 VAL A CA 1
ATOM 3231 C C . VAL A 1 484 ? 3.082 -28.586 3.878 1.00 26.69 484 VAL A C 1
ATOM 3233 O O . VAL A 1 484 ? 2.389 -29.475 3.392 1.00 26.69 484 VAL A O 1
ATOM 3236 N N . ALA A 1 485 ? 2.643 -27.686 4.767 1.00 20.09 485 ALA A N 1
ATOM 3237 C CA . ALA A 1 485 ? 1.281 -27.128 4.923 1.00 20.09 485 ALA A CA 1
ATOM 3238 C C . ALA A 1 485 ? 1.112 -26.600 6.367 1.00 20.09 485 ALA A C 1
ATOM 3240 O O . ALA A 1 485 ? 1.333 -27.352 7.305 1.00 20.09 485 ALA A O 1
ATOM 3241 N N . GLY A 1 486 ? 0.703 -25.368 6.672 1.00 23.75 486 GLY A N 1
ATOM 3242 C CA . GLY A 1 486 ? 0.415 -24.172 5.883 1.00 23.75 486 GLY A CA 1
ATOM 3243 C C . GLY A 1 486 ? 1.071 -22.962 6.571 1.00 23.75 486 GLY A C 1
ATOM 3244 O O . GLY A 1 486 ? 1.473 -23.044 7.725 1.00 23.75 486 GLY A O 1
ATOM 3245 N N . VAL A 1 487 ? 1.434 -21.912 5.834 1.00 28.69 487 VAL A N 1
ATOM 3246 C CA . VAL A 1 487 ? 0.565 -20.768 5.488 1.00 28.69 487 VAL A CA 1
ATOM 3247 C C . VAL A 1 487 ? 0.011 -20.078 6.739 1.00 28.69 487 VAL A C 1
ATOM 3249 O O . VAL A 1 487 ? -0.590 -20.734 7.580 1.00 28.69 487 VAL A O 1
ATOM 3252 N N . LEU A 1 488 ? 0.140 -18.742 6.750 1.00 25.27 488 LEU A N 1
ATOM 3253 C CA . LEU A 1 488 ? -0.292 -17.777 7.775 1.00 25.27 488 LEU A CA 1
ATOM 3254 C C . LEU A 1 488 ? 0.695 -17.728 8.957 1.00 25.27 488 LEU A C 1
ATOM 3256 O O . LEU A 1 488 ? 0.874 -18.708 9.654 1.00 25.27 488 LEU A O 1
ATOM 3260 N N . VAL A 1 489 ? 1.411 -16.647 9.267 1.00 25.48 489 VAL A N 1
ATOM 3261 C CA . VAL A 1 489 ? 1.037 -15.231 9.302 1.00 25.48 489 VAL A CA 1
ATOM 3262 C C . VAL A 1 489 ? 2.343 -14.427 9.251 1.00 25.48 489 VAL A C 1
ATOM 3264 O O . VAL A 1 489 ? 3.177 -14.564 10.137 1.00 25.48 489 VAL A O 1
ATOM 3267 N N . GLY A 1 490 ? 2.543 -13.599 8.229 1.00 26.44 490 GLY A N 1
ATOM 3268 C CA . GLY A 1 490 ? 3.699 -12.698 8.128 1.00 26.44 490 GLY A CA 1
ATOM 3269 C C . GLY A 1 490 ? 3.255 -11.245 7.993 1.00 26.44 490 GLY A C 1
ATOM 3270 O O . GLY A 1 490 ? 3.618 -10.567 7.041 1.00 26.44 490 GLY A O 1
ATOM 3271 N N . GLY A 1 491 ? 2.381 -10.779 8.880 1.00 27.75 491 GLY A N 1
ATOM 3272 C CA . GLY A 1 491 ? 1.930 -9.388 8.882 1.00 27.75 491 GLY A CA 1
ATOM 3273 C C . GLY A 1 491 ? 2.995 -8.433 9.427 1.00 27.75 491 GLY A C 1
ATOM 3274 O O . GLY A 1 491 ? 3.736 -8.779 10.337 1.00 27.75 491 GLY A O 1
ATOM 3275 N N . THR A 1 492 ? 3.052 -7.242 8.834 1.00 28.64 492 THR A N 1
ATOM 3276 C CA . THR A 1 492 ? 3.589 -5.954 9.329 1.00 28.64 492 THR A CA 1
ATOM 3277 C C . THR A 1 492 ? 5.035 -5.807 9.823 1.00 28.64 492 THR A C 1
ATOM 3279 O O . THR A 1 492 ? 5.582 -4.733 9.582 1.00 28.64 492 THR A O 1
ATOM 3282 N N . ALA A 1 493 ? 5.722 -6.784 10.423 1.00 33.00 493 ALA A N 1
ATOM 3283 C CA . ALA A 1 493 ? 7.081 -6.507 10.930 1.00 33.00 493 ALA A CA 1
ATOM 3284 C C . ALA A 1 493 ? 8.256 -7.001 10.085 1.00 33.00 493 ALA A C 1
ATOM 3286 O O . ALA A 1 493 ? 9.387 -6.575 10.328 1.00 33.00 493 ALA A O 1
ATOM 3287 N N . GLY A 1 494 ? 7.999 -7.758 9.014 1.00 30.50 494 GLY A N 1
ATOM 3288 C CA . GLY A 1 494 ? 8.945 -7.910 7.897 1.00 30.50 494 GLY A CA 1
ATOM 3289 C C . GLY A 1 494 ? 9.419 -6.550 7.374 1.00 30.50 494 GLY A C 1
ATOM 3290 O O . GLY A 1 494 ? 10.615 -6.304 7.235 1.00 30.50 494 GLY A O 1
ATOM 3291 N N . ALA A 1 495 ? 8.469 -5.628 7.192 1.00 30.86 495 ALA A N 1
ATOM 3292 C CA . ALA A 1 495 ? 8.706 -4.296 6.643 1.00 30.86 495 ALA A CA 1
ATOM 3293 C C . ALA A 1 495 ? 9.344 -3.316 7.649 1.00 30.86 495 ALA A C 1
ATOM 3295 O O . ALA A 1 495 ? 10.217 -2.536 7.270 1.00 30.86 495 ALA A O 1
ATOM 3296 N N . ALA A 1 496 ? 8.971 -3.382 8.935 1.00 30.50 496 ALA A N 1
ATOM 3297 C CA . ALA A 1 496 ? 9.619 -2.587 9.987 1.00 30.50 496 ALA A CA 1
ATOM 3298 C C . ALA A 1 496 ? 11.088 -2.997 10.183 1.00 30.50 496 ALA A C 1
ATOM 3300 O O . ALA A 1 496 ? 11.949 -2.154 10.422 1.00 30.50 496 ALA A O 1
ATOM 3301 N N . THR A 1 497 ? 11.391 -4.287 10.010 1.00 33.16 497 THR A N 1
ATOM 3302 C CA . THR A 1 497 ? 12.760 -4.794 10.126 1.00 33.16 497 THR A CA 1
ATOM 3303 C C . THR A 1 497 ? 13.602 -4.350 8.932 1.00 33.16 497 THR A C 1
ATOM 3305 O O . THR A 1 497 ? 14.683 -3.828 9.164 1.00 33.16 497 THR A O 1
ATOM 3308 N N . ALA A 1 498 ? 13.088 -4.430 7.694 1.00 30.17 498 ALA A N 1
ATOM 3309 C CA . ALA A 1 498 ? 13.751 -3.919 6.483 1.00 30.17 498 ALA A CA 1
ATOM 3310 C C . ALA A 1 498 ? 14.080 -2.410 6.553 1.00 30.17 498 ALA A C 1
ATOM 3312 O O . ALA A 1 498 ? 15.190 -2.005 6.221 1.00 30.17 498 ALA A O 1
ATOM 3313 N N . SER A 1 499 ? 13.155 -1.585 7.063 1.00 29.69 499 SER A N 1
ATOM 3314 C CA . SER A 1 499 ? 13.391 -0.150 7.302 1.00 29.69 499 SER A CA 1
ATOM 3315 C C . SER A 1 499 ? 14.447 0.108 8.384 1.00 29.69 499 SER A C 1
ATOM 3317 O O . SER A 1 499 ? 15.222 1.057 8.282 1.00 29.69 499 SER A O 1
ATOM 3319 N N . ASN A 1 500 ? 14.488 -0.727 9.424 1.00 32.81 500 ASN A N 1
ATOM 3320 C CA . ASN A 1 500 ? 15.485 -0.639 10.489 1.00 32.81 500 ASN A CA 1
ATOM 3321 C C . ASN A 1 500 ? 16.871 -1.130 10.025 1.00 32.81 500 ASN A C 1
ATOM 3323 O O . ASN A 1 500 ? 17.879 -0.618 10.505 1.00 32.81 500 ASN A O 1
ATOM 3327 N N . VAL A 1 501 ? 16.945 -2.066 9.068 1.00 35.91 501 VAL A N 1
ATOM 3328 C CA . VAL A 1 501 ? 18.215 -2.496 8.448 1.00 35.91 501 VAL A CA 1
ATOM 3329 C C . VAL A 1 501 ? 18.932 -1.309 7.811 1.00 35.91 501 VAL A C 1
ATOM 3331 O O . VAL A 1 501 ? 20.113 -1.099 8.073 1.00 35.91 501 VAL A O 1
ATOM 3334 N N . GLU A 1 502 ? 18.208 -0.498 7.039 1.00 33.22 502 GLU A N 1
ATOM 3335 C CA . GLU A 1 502 ? 18.762 0.655 6.319 1.00 33.22 502 GLU A CA 1
ATOM 3336 C C . GLU A 1 502 ? 19.172 1.795 7.278 1.00 33.22 502 GLU A C 1
ATOM 3338 O O . GLU A 1 502 ? 20.252 2.371 7.153 1.00 33.22 502 GLU A O 1
ATOM 3343 N N . LEU A 1 503 ? 18.352 2.086 8.298 1.00 32.41 503 LEU A N 1
ATOM 3344 C CA . LEU A 1 503 ? 18.594 3.172 9.263 1.00 32.41 503 LEU A CA 1
ATOM 3345 C C . LEU A 1 503 ? 19.716 2.874 10.275 1.00 32.41 503 LEU A C 1
ATOM 3347 O O . LEU A 1 503 ? 20.416 3.797 10.699 1.00 32.41 503 LEU A O 1
ATOM 3351 N N . TYR A 1 504 ? 19.909 1.610 10.671 1.00 40.47 504 TYR A N 1
ATOM 3352 C CA . TYR A 1 504 ? 20.905 1.235 11.684 1.00 40.47 504 TYR A CA 1
ATOM 3353 C C . TYR A 1 504 ? 22.220 0.690 11.102 1.00 40.47 504 TYR A C 1
ATOM 3355 O O . TYR A 1 504 ? 23.243 0.821 11.778 1.00 40.47 504 TYR A O 1
ATOM 3363 N N . ASN A 1 505 ? 22.254 0.190 9.856 1.00 37.69 505 ASN A N 1
ATOM 3364 C CA . ASN A 1 505 ? 23.522 -0.126 9.175 1.00 37.69 505 ASN A CA 1
ATOM 3365 C C . ASN A 1 505 ? 24.290 1.140 8.768 1.00 37.69 505 ASN A C 1
ATOM 3367 O O . ASN A 1 505 ? 25.509 1.183 8.914 1.00 37.69 505 ASN A O 1
ATOM 3371 N N . GLN A 1 506 ? 23.611 2.227 8.373 1.00 35.12 506 GLN A N 1
ATOM 3372 C CA . GLN A 1 506 ? 24.305 3.475 8.016 1.00 35.12 506 GLN A CA 1
ATOM 3373 C C . GLN A 1 506 ? 25.086 4.098 9.192 1.00 35.12 506 GLN A C 1
ATOM 3375 O O . GLN A 1 506 ? 26.087 4.788 8.978 1.00 35.12 506 GLN A O 1
ATOM 3380 N N . MET A 1 507 ? 24.712 3.817 10.450 1.00 32.38 507 MET A N 1
ATOM 3381 C CA . MET A 1 507 ? 25.478 4.285 11.615 1.00 32.38 507 MET A CA 1
ATOM 3382 C C . MET A 1 507 ? 26.810 3.538 11.822 1.00 32.38 507 MET A C 1
ATOM 3384 O O . MET A 1 507 ? 27.706 4.084 12.474 1.00 32.38 507 MET A O 1
ATOM 3388 N N . LEU A 1 508 ? 27.008 2.355 11.221 1.00 40.78 508 LEU A N 1
ATOM 3389 C CA . LEU A 1 508 ? 28.285 1.629 11.268 1.00 40.78 508 LEU A CA 1
ATOM 3390 C C . LEU A 1 508 ? 29.381 2.261 10.400 1.00 40.78 508 LEU A C 1
ATOM 3392 O O . LEU A 1 508 ? 30.561 2.015 10.649 1.00 40.78 508 LEU A O 1
ATOM 3396 N N . HIS A 1 509 ? 29.058 3.161 9.467 1.00 39.91 509 HIS A N 1
ATOM 3397 C CA . HIS A 1 509 ? 30.079 3.906 8.722 1.00 39.91 509 HIS A CA 1
ATOM 3398 C C . HIS A 1 509 ? 30.823 4.965 9.559 1.00 39.91 509 HIS A C 1
ATOM 3400 O O . HIS A 1 509 ? 31.847 5.480 9.110 1.00 39.91 509 HIS A O 1
ATOM 3406 N N . ARG A 1 510 ? 30.431 5.203 10.825 1.00 36.09 510 ARG A N 1
ATOM 3407 C CA . ARG A 1 510 ? 31.303 5.880 11.810 1.00 36.09 510 ARG A CA 1
ATOM 3408 C C . ARG A 1 510 ? 32.436 4.998 12.351 1.00 36.09 510 ARG A C 1
ATOM 3410 O O . ARG A 1 510 ? 33.343 5.530 12.989 1.00 36.09 510 ARG A O 1
ATOM 3417 N N . LYS A 1 511 ? 32.462 3.682 12.084 1.00 38.81 511 LYS A N 1
ATOM 3418 C CA . LYS A 1 511 ? 33.574 2.805 12.513 1.00 38.81 511 LYS A CA 1
ATOM 3419 C C . LYS A 1 511 ? 34.903 3.145 11.831 1.00 38.81 511 LYS A C 1
ATOM 3421 O O . LYS A 1 511 ? 35.947 2.981 12.458 1.00 38.81 511 LYS A O 1
ATOM 3426 N N . LYS A 1 512 ? 34.888 3.683 10.602 1.00 35.41 512 LYS A N 1
ATOM 3427 C CA . LYS A 1 512 ? 36.116 4.180 9.949 1.00 35.41 512 LYS A CA 1
ATOM 3428 C C . LYS A 1 512 ? 36.716 5.399 10.657 1.00 35.41 512 LYS A C 1
ATOM 3430 O O . LYS A 1 512 ? 37.904 5.656 10.491 1.00 35.41 512 LYS A O 1
ATOM 3435 N N . ASP A 1 513 ? 35.931 6.100 11.473 1.00 38.22 513 ASP A N 1
ATOM 3436 C CA . ASP A 1 513 ? 36.374 7.307 12.168 1.00 38.22 513 ASP A CA 1
ATOM 3437 C C . ASP A 1 513 ? 36.895 7.024 13.590 1.00 38.22 513 ASP A C 1
ATOM 3439 O O . ASP A 1 513 ? 37.836 7.669 14.037 1.00 38.22 513 ASP A O 1
ATOM 3443 N N . LEU A 1 514 ? 36.396 5.989 14.284 1.00 35.28 514 LEU A N 1
ATOM 3444 C CA . LEU A 1 514 ? 36.912 5.626 15.618 1.00 35.28 514 LEU A CA 1
ATOM 3445 C C . LEU A 1 514 ? 38.346 5.069 15.588 1.00 35.28 514 LEU A C 1
ATOM 3447 O O . LEU A 1 514 ? 39.134 5.351 16.487 1.00 35.28 514 LEU A O 1
ATOM 3451 N N . VAL A 1 515 ? 38.711 4.317 14.543 1.00 36.91 515 VAL A N 1
ATOM 3452 C CA . VAL A 1 515 ? 40.099 3.855 14.339 1.00 36.91 515 VAL A CA 1
ATOM 3453 C C . VAL A 1 515 ? 41.036 5.049 14.086 1.00 36.91 515 VAL A C 1
ATOM 3455 O O . VAL A 1 515 ? 42.173 5.044 14.555 1.00 36.91 515 VAL A O 1
ATOM 3458 N N . SER A 1 516 ? 40.532 6.104 13.427 1.00 38.00 516 SER A N 1
ATOM 3459 C CA . SER A 1 516 ? 41.255 7.362 13.172 1.00 38.00 516 SER A CA 1
ATOM 3460 C C . SER A 1 516 ? 41.410 8.231 14.435 1.00 38.00 516 SER A C 1
ATOM 3462 O O . SER A 1 516 ? 42.400 8.951 14.579 1.00 38.00 516 SER A O 1
ATOM 3464 N N . GLN A 1 517 ? 40.461 8.125 15.375 1.00 38.41 517 GLN A N 1
ATOM 3465 C CA . GLN A 1 517 ? 40.458 8.863 16.643 1.00 38.41 517 GLN A CA 1
ATOM 3466 C C . GLN A 1 517 ? 41.376 8.258 17.716 1.00 38.41 517 GLN A C 1
ATOM 3468 O O . GLN A 1 517 ? 41.847 8.994 18.582 1.00 38.41 517 GLN A O 1
ATOM 3473 N N . VAL A 1 518 ? 41.649 6.947 17.676 1.00 40.12 518 VAL A N 1
ATOM 3474 C CA . VAL A 1 518 ? 42.497 6.262 18.676 1.00 40.12 518 VAL A CA 1
ATOM 3475 C C . VAL A 1 518 ? 43.958 6.168 18.228 1.00 40.12 518 VAL A C 1
ATOM 3477 O O . VAL A 1 518 ? 44.867 6.383 19.029 1.00 40.12 518 VAL A O 1
ATOM 3480 N N . CYS A 1 519 ? 44.205 5.904 16.945 1.00 44.16 519 CYS A N 1
ATOM 3481 C CA . CYS A 1 519 ? 45.539 5.919 16.351 1.00 44.16 519 CYS A CA 1
ATOM 3482 C C . CYS A 1 519 ? 45.629 7.201 15.509 1.00 44.16 519 CYS A C 1
ATOM 3484 O O . CYS A 1 519 ? 45.287 7.181 14.329 1.00 44.16 519 CYS A O 1
ATOM 3486 N N . GLY A 1 520 ? 45.979 8.336 16.132 1.00 35.69 520 GLY A N 1
ATOM 3487 C CA . GLY A 1 520 ? 45.924 9.659 15.494 1.00 35.69 520 GLY A CA 1
ATOM 3488 C C . GLY A 1 520 ? 46.495 9.682 14.069 1.00 35.69 520 GLY A C 1
ATOM 3489 O O . GLY A 1 520 ? 47.444 8.957 13.765 1.00 35.69 520 GLY A O 1
ATOM 3490 N N . ALA A 1 521 ? 45.899 10.510 13.202 1.00 38.38 521 ALA A N 1
ATOM 3491 C CA . ALA A 1 521 ? 46.162 10.557 11.763 1.00 38.38 521 ALA A CA 1
ATOM 3492 C C . ALA A 1 521 ? 47.665 10.483 11.419 1.00 38.38 521 ALA A C 1
ATOM 3494 O O . ALA A 1 521 ? 48.392 11.472 11.510 1.00 38.38 521 ALA A O 1
ATOM 3495 N N . GLY A 1 522 ? 48.115 9.290 11.012 1.00 43.69 522 GLY A N 1
ATOM 3496 C CA . GLY A 1 522 ? 49.479 9.032 10.544 1.00 43.69 522 GLY A CA 1
ATOM 3497 C C . GLY A 1 522 ? 50.393 8.203 11.457 1.00 43.69 522 GLY A C 1
ATOM 3498 O O . GLY A 1 522 ? 51.536 7.981 11.067 1.00 43.69 522 GLY A O 1
ATOM 3499 N N . ALA A 1 523 ? 49.948 7.704 12.617 1.00 36.91 523 ALA A N 1
ATOM 3500 C CA . ALA A 1 523 ? 50.761 6.805 13.450 1.00 36.91 523 ALA A CA 1
ATOM 3501 C C . ALA A 1 523 ? 50.369 5.322 13.279 1.00 36.91 523 ALA A C 1
ATOM 3503 O O . ALA A 1 523 ? 49.200 4.962 13.412 1.00 36.91 523 ALA A O 1
ATOM 3504 N N . GLN A 1 524 ? 51.353 4.447 13.021 1.00 36.59 524 GLN A N 1
ATOM 3505 C CA . GLN A 1 524 ? 51.156 2.992 13.034 1.00 36.59 524 GLN A CA 1
ATOM 3506 C C . GLN A 1 524 ? 50.804 2.532 14.454 1.00 36.59 524 GLN A C 1
ATOM 3508 O O . GLN A 1 524 ? 51.596 2.694 15.383 1.00 36.59 524 GLN A O 1
ATOM 3513 N N . CYS A 1 525 ? 49.612 1.961 14.622 1.00 38.31 525 CYS A N 1
ATOM 3514 C CA . CYS A 1 525 ? 49.217 1.319 15.871 1.00 38.31 525 CYS A CA 1
ATOM 3515 C C . CYS A 1 525 ? 50.058 0.046 16.083 1.00 38.31 525 CYS A C 1
ATOM 3517 O O . CYS A 1 525 ? 50.294 -0.700 15.135 1.00 38.31 525 CYS A O 1
ATOM 3519 N N . SER A 1 526 ? 50.552 -0.192 17.302 1.00 45.00 526 SER A N 1
ATOM 3520 C CA . SER A 1 526 ? 51.353 -1.387 17.594 1.00 45.00 526 SER A CA 1
ATOM 3521 C C . SER A 1 526 ? 50.497 -2.656 17.503 1.00 45.00 526 SER A C 1
ATOM 3523 O O . SER A 1 526 ? 49.336 -2.659 17.923 1.00 45.00 526 SER A O 1
ATOM 3525 N N . ASP A 1 527 ? 51.078 -3.754 17.007 1.00 37.88 527 ASP A N 1
ATOM 3526 C CA . ASP A 1 527 ? 50.393 -5.048 16.829 1.00 37.88 527 ASP A CA 1
ATOM 3527 C C . ASP A 1 527 ? 49.752 -5.579 18.124 1.00 37.88 527 ASP A C 1
ATOM 3529 O O . ASP A 1 527 ? 48.777 -6.325 18.084 1.00 37.88 527 ASP A O 1
ATOM 3533 N N . ALA A 1 528 ? 50.252 -5.160 19.291 1.00 37.28 528 ALA A N 1
ATOM 3534 C CA . ALA A 1 528 ? 49.680 -5.498 20.592 1.00 37.28 528 ALA A CA 1
ATOM 3535 C C . ALA A 1 528 ? 48.324 -4.811 20.850 1.00 37.28 528 ALA A C 1
ATOM 3537 O O . ALA A 1 528 ? 47.415 -5.437 21.392 1.00 37.28 528 ALA A O 1
ATOM 3538 N N . THR A 1 529 ? 48.155 -3.554 20.427 1.00 35.38 529 THR A N 1
ATOM 3539 C CA . THR A 1 529 ? 46.900 -2.797 20.582 1.00 35.38 529 THR A CA 1
ATOM 3540 C C . THR A 1 529 ? 45.851 -3.260 19.569 1.00 35.38 529 THR A C 1
ATOM 3542 O O . THR A 1 529 ? 44.673 -3.367 19.903 1.00 35.38 529 THR A O 1
ATOM 3545 N N . LEU A 1 530 ? 46.281 -3.615 18.352 1.00 33.72 530 LEU A N 1
ATOM 3546 C CA . LEU A 1 530 ? 45.417 -4.168 17.306 1.00 33.72 530 LEU A CA 1
ATOM 3547 C C . LEU A 1 530 ? 44.925 -5.585 17.661 1.00 33.72 530 LEU A C 1
ATOM 3549 O O . LEU A 1 530 ? 43.734 -5.872 17.547 1.00 33.72 530 LEU A O 1
ATOM 3553 N N . ASN A 1 531 ? 45.806 -6.446 18.185 1.00 33.97 531 ASN A N 1
ATOM 3554 C CA . ASN A 1 531 ? 45.432 -7.791 18.630 1.00 33.97 531 ASN A CA 1
ATOM 3555 C C . ASN A 1 531 ? 44.555 -7.792 19.892 1.00 33.97 531 ASN A C 1
ATOM 3557 O O . ASN A 1 531 ? 43.698 -8.661 20.013 1.00 33.97 531 ASN A O 1
ATOM 3561 N N . ALA A 1 532 ? 44.695 -6.817 20.797 1.00 33.47 532 ALA A N 1
ATOM 3562 C CA . ALA A 1 532 ? 43.824 -6.701 21.971 1.00 33.47 532 ALA A CA 1
ATOM 3563 C C . ALA A 1 532 ? 42.368 -6.352 21.597 1.00 33.47 532 ALA A C 1
ATOM 3565 O O . ALA A 1 532 ? 41.434 -6.888 22.192 1.00 33.47 532 ALA A O 1
ATOM 3566 N N . VAL A 1 533 ? 42.162 -5.514 20.574 1.00 31.16 533 VAL A N 1
ATOM 3567 C CA . VAL A 1 533 ? 40.822 -5.155 20.066 1.00 31.16 533 VAL A CA 1
ATOM 3568 C C . VAL A 1 533 ? 40.198 -6.306 19.262 1.00 31.16 533 VAL A C 1
ATOM 3570 O O . VAL A 1 533 ? 39.009 -6.583 19.412 1.00 31.16 533 VAL A O 1
ATOM 3573 N N . ILE A 1 534 ? 41.000 -7.036 18.476 1.00 32.12 534 ILE A N 1
ATOM 3574 C CA . ILE A 1 534 ? 40.557 -8.206 17.694 1.00 32.12 534 ILE A CA 1
ATOM 3575 C C . ILE A 1 534 ? 40.241 -9.410 18.598 1.00 32.12 534 ILE A C 1
ATOM 3577 O O . ILE A 1 534 ? 39.256 -10.107 18.358 1.00 32.12 534 ILE A O 1
ATOM 3581 N N . GLN A 1 535 ? 41.017 -9.647 19.663 1.00 30.92 535 GLN A N 1
ATOM 3582 C CA . GLN A 1 535 ? 40.727 -10.715 20.631 1.00 30.92 535 GLN A CA 1
ATOM 3583 C C . GLN A 1 535 ? 39.499 -10.401 21.500 1.00 30.92 535 GLN A C 1
ATOM 3585 O O . GLN A 1 535 ? 38.721 -11.308 21.789 1.00 30.92 535 GLN A O 1
ATOM 3590 N N . ALA A 1 536 ? 39.260 -9.128 21.840 1.00 29.17 536 ALA A N 1
ATOM 3591 C CA . ALA A 1 536 ? 38.048 -8.710 22.548 1.00 29.17 536 ALA A CA 1
ATOM 3592 C C . ALA A 1 536 ? 36.766 -8.843 21.696 1.00 29.17 536 ALA A C 1
ATOM 3594 O O . ALA A 1 536 ? 35.680 -9.018 22.243 1.00 29.17 536 ALA A O 1
ATOM 3595 N N . GLN A 1 537 ? 36.872 -8.790 20.362 1.00 27.94 537 GLN A N 1
ATOM 3596 C CA . GLN A 1 537 ? 35.742 -8.993 19.444 1.00 27.94 537 GLN A CA 1
ATOM 3597 C C . GLN A 1 537 ? 35.555 -10.465 19.034 1.00 27.94 537 GLN A C 1
ATOM 3599 O O . GLN A 1 537 ? 34.419 -10.921 18.935 1.00 27.94 537 GLN A O 1
ATOM 3604 N N . GLY A 1 538 ? 36.639 -11.238 18.891 1.00 28.52 538 GLY A N 1
ATOM 3605 C CA . GLY A 1 538 ? 36.584 -12.678 18.599 1.00 28.52 538 GLY A CA 1
ATOM 3606 C C . GLY A 1 538 ? 35.968 -13.513 19.727 1.00 28.52 538 GLY A C 1
ATOM 3607 O O . GLY A 1 538 ? 35.131 -14.371 19.462 1.00 28.52 538 GLY A O 1
ATOM 3608 N N . ALA A 1 539 ? 36.276 -13.196 20.990 1.00 29.16 539 ALA A N 1
ATOM 3609 C CA . ALA A 1 539 ? 35.680 -13.880 22.143 1.00 29.16 539 ALA A CA 1
ATOM 3610 C C . ALA A 1 539 ? 34.160 -13.636 22.279 1.00 29.16 539 ALA A C 1
ATOM 3612 O O . ALA A 1 539 ? 33.440 -14.490 22.787 1.00 29.16 539 ALA A O 1
ATOM 3613 N N . ASN A 1 540 ? 33.655 -12.502 21.778 1.00 28.19 540 ASN A N 1
ATOM 3614 C CA . ASN A 1 540 ? 32.224 -12.171 21.784 1.00 28.19 540 ASN A CA 1
ATOM 3615 C C . ASN A 1 540 ? 31.453 -12.788 20.599 1.00 28.19 540 ASN A C 1
ATOM 3617 O O . ASN A 1 540 ? 30.242 -12.979 20.696 1.00 28.19 540 ASN A O 1
ATOM 3621 N N . ALA A 1 541 ? 32.131 -13.122 19.496 1.00 28.19 541 ALA A N 1
ATOM 3622 C CA . ALA A 1 541 ? 31.527 -13.789 18.340 1.00 28.19 541 ALA A CA 1
ATOM 3623 C C . ALA A 1 541 ? 31.436 -15.315 18.532 1.00 28.19 541 ALA A C 1
ATOM 3625 O O . ALA A 1 541 ? 30.411 -15.913 18.196 1.00 28.19 541 ALA A O 1
ATOM 3626 N N . ASP A 1 542 ? 32.440 -15.934 19.163 1.00 28.78 542 ASP A N 1
ATOM 3627 C CA . ASP A 1 542 ? 32.360 -17.339 19.587 1.00 28.78 542 ASP A CA 1
ATOM 3628 C C . ASP A 1 542 ? 31.322 -17.528 20.711 1.00 28.78 542 ASP A C 1
ATOM 3630 O O . ASP A 1 542 ? 30.641 -18.555 20.746 1.00 28.78 542 ASP A O 1
ATOM 3634 N N . ALA A 1 543 ? 31.071 -16.486 21.524 1.00 30.28 543 ALA A N 1
ATOM 3635 C CA . ALA A 1 543 ? 29.995 -16.433 22.523 1.00 30.28 543 ALA A CA 1
ATOM 3636 C C . ALA A 1 543 ? 28.559 -16.478 21.931 1.00 30.28 543 ALA A C 1
ATOM 3638 O O . ALA A 1 543 ? 27.606 -16.835 22.630 1.00 30.28 543 ALA A O 1
ATOM 3639 N N . ALA A 1 544 ? 28.384 -16.181 20.639 1.00 29.78 544 ALA A N 1
ATOM 3640 C CA . ALA A 1 544 ? 27.073 -16.088 19.989 1.00 29.78 544 ALA A CA 1
ATOM 3641 C C . ALA A 1 544 ? 26.686 -17.323 19.147 1.00 29.78 544 ALA A C 1
ATOM 3643 O O . ALA A 1 544 ? 25.519 -17.483 18.794 1.00 29.78 544 ALA A O 1
ATOM 3644 N N . ALA A 1 545 ? 27.629 -18.214 18.822 1.00 28.47 545 ALA A N 1
ATOM 3645 C CA . ALA A 1 545 ? 27.373 -19.357 17.936 1.00 28.47 545 ALA A CA 1
ATOM 3646 C C . ALA A 1 545 ? 27.025 -20.677 18.664 1.00 28.47 545 ALA A C 1
ATOM 3648 O O . ALA A 1 545 ? 26.678 -21.655 18.004 1.00 28.47 545 ALA A O 1
ATOM 3649 N N . GLY A 1 546 ? 27.086 -20.715 20.002 1.00 31.05 546 GLY A N 1
ATOM 3650 C CA . GLY A 1 546 ? 26.901 -21.933 20.805 1.00 31.05 546 GLY A CA 1
ATOM 3651 C C . GLY A 1 546 ? 25.514 -22.189 21.427 1.00 31.05 546 GLY A C 1
ATOM 3652 O O . GLY A 1 546 ? 25.327 -23.264 21.988 1.00 31.05 546 GLY A O 1
ATOM 3653 N N . SER A 1 547 ? 24.535 -21.271 21.380 1.00 34.75 547 SER A N 1
ATOM 3654 C CA . SER A 1 547 ? 23.398 -21.310 22.334 1.00 34.75 547 SER A CA 1
ATOM 3655 C C . SER A 1 547 ? 21.990 -21.017 21.777 1.00 34.75 547 SER A C 1
ATOM 3657 O O . SER A 1 547 ? 21.241 -20.213 22.326 1.00 34.75 547 SER A O 1
ATOM 3659 N N . LEU A 1 548 ? 21.531 -21.752 20.755 1.00 40.59 548 LEU A N 1
ATOM 3660 C CA . LEU A 1 548 ? 20.070 -21.875 20.539 1.00 40.59 548 LEU A CA 1
ATOM 3661 C C . LEU A 1 548 ? 19.397 -22.816 21.562 1.00 40.59 548 LEU A C 1
ATOM 3663 O O . LEU A 1 548 ? 18.170 -22.897 21.611 1.00 40.59 548 LEU A O 1
ATOM 3667 N N . GLN A 1 549 ? 20.176 -23.510 22.398 1.00 48.12 549 GLN A N 1
ATOM 3668 C CA . GLN A 1 549 ? 19.654 -24.252 23.544 1.00 48.12 549 GLN A CA 1
ATOM 3669 C C . GLN A 1 549 ? 19.459 -23.310 24.742 1.00 48.12 549 GLN A C 1
ATOM 3671 O O . GLN A 1 549 ? 20.344 -22.495 25.006 1.00 48.12 549 GLN A O 1
ATOM 3676 N N . PRO A 1 550 ? 18.325 -23.399 25.462 1.00 44.62 550 PRO A N 1
ATOM 3677 C CA . PRO A 1 550 ? 18.133 -22.645 26.695 1.00 44.62 550 PRO A CA 1
ATOM 3678 C C . PRO A 1 550 ? 19.213 -23.021 27.711 1.00 44.62 550 PRO A C 1
ATOM 3680 O O . PRO A 1 550 ? 19.550 -24.196 27.864 1.00 44.62 550 PRO A O 1
ATOM 3683 N N . ASN A 1 551 ? 19.748 -22.027 28.416 1.00 71.00 551 ASN A N 1
ATOM 3684 C CA . ASN A 1 551 ? 20.781 -22.246 29.425 1.00 71.00 551 ASN A CA 1
ATOM 3685 C C . ASN A 1 551 ? 20.174 -22.816 30.720 1.00 71.00 551 ASN A C 1
ATOM 3687 O O . ASN A 1 551 ? 20.804 -23.618 31.407 1.00 71.00 551 ASN A O 1
ATOM 3691 N N . TYR A 1 552 ? 18.940 -22.428 31.056 1.00 56.50 552 TYR A N 1
ATOM 3692 C CA . TYR A 1 552 ? 18.246 -22.868 32.267 1.00 56.50 552 TYR A CA 1
ATOM 3693 C C . TYR A 1 552 ? 16.729 -22.978 32.058 1.00 56.50 552 TYR A C 1
ATOM 3695 O O . TYR A 1 552 ? 16.174 -22.4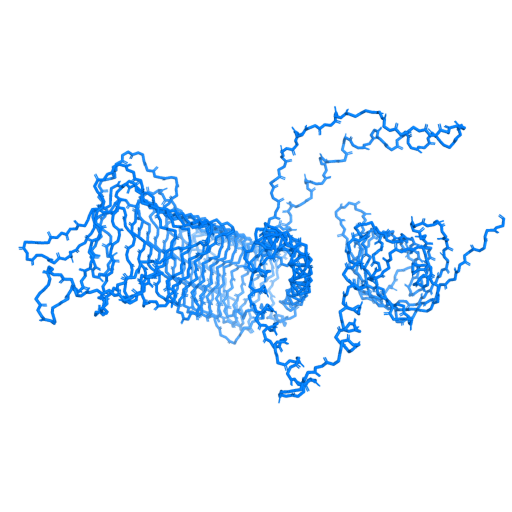37 31.103 1.00 56.50 552 TYR A O 1
ATOM 3703 N N . ALA A 1 553 ? 16.047 -23.680 32.960 1.00 54.28 553 ALA A N 1
ATOM 3704 C CA . ALA A 1 553 ? 14.588 -23.703 33.049 1.00 54.28 553 ALA A CA 1
ATOM 3705 C C . ALA A 1 553 ? 14.144 -23.300 34.456 1.00 54.28 553 ALA A C 1
ATOM 3707 O O . ALA A 1 553 ? 14.846 -23.598 35.425 1.00 54.28 553 ALA A O 1
ATOM 3708 N N . THR A 1 554 ? 12.983 -22.658 34.584 1.00 64.06 554 THR A N 1
ATOM 3709 C CA . THR A 1 554 ? 12.427 -22.278 35.888 1.00 64.06 554 THR A CA 1
ATOM 3710 C C . THR A 1 554 ? 11.006 -22.775 36.088 1.00 64.06 554 THR A C 1
ATOM 3712 O O . THR A 1 554 ? 10.242 -22.943 35.138 1.00 64.06 554 THR A O 1
ATOM 3715 N N . ALA A 1 555 ? 10.662 -22.988 37.352 1.00 54.12 555 ALA A N 1
ATOM 3716 C CA . ALA A 1 555 ? 9.308 -23.124 37.846 1.00 54.12 555 ALA A CA 1
ATOM 3717 C C . ALA A 1 555 ? 9.135 -22.156 39.023 1.00 54.12 555 ALA A C 1
ATOM 3719 O O . ALA A 1 555 ? 9.807 -22.289 40.047 1.00 54.12 555 ALA A O 1
ATOM 3720 N N . ASN A 1 556 ? 8.247 -21.180 38.884 1.00 63.84 556 ASN A N 1
ATOM 3721 C CA . ASN A 1 556 ? 7.969 -20.180 39.908 1.00 63.84 556 ASN A CA 1
ATOM 3722 C C . ASN A 1 556 ? 6.596 -20.426 40.519 1.00 63.84 556 ASN A C 1
ATOM 3724 O O . ASN A 1 556 ? 5.680 -20.875 39.832 1.00 63.84 556 ASN A O 1
ATOM 3728 N N . GLY A 1 557 ? 6.448 -20.101 41.797 1.00 58.25 557 GLY A N 1
ATOM 3729 C CA . GLY A 1 557 ? 5.179 -20.106 42.511 1.00 58.25 557 GLY A CA 1
ATOM 3730 C C . GLY A 1 557 ? 5.076 -18.877 43.403 1.00 58.25 557 GLY A C 1
ATOM 3731 O O . GLY A 1 557 ? 5.999 -18.601 44.164 1.00 58.25 557 GLY A O 1
ATOM 3732 N N . GLY A 1 558 ? 3.975 -18.136 43.326 1.00 63.12 558 GLY A N 1
ATOM 3733 C CA . GLY A 1 558 ? 3.788 -16.898 44.076 1.00 63.12 558 GLY A CA 1
ATOM 3734 C C . GLY A 1 558 ? 2.409 -16.780 44.713 1.00 63.12 558 GLY A C 1
ATOM 3735 O O . GLY A 1 558 ? 1.424 -17.337 44.231 1.00 63.12 558 GLY A O 1
ATOM 3736 N N . VAL A 1 559 ? 2.344 -16.042 45.819 1.00 55.03 559 VAL A N 1
ATOM 3737 C CA . VAL A 1 559 ? 1.099 -15.612 46.467 1.00 55.03 559 VAL A CA 1
ATOM 3738 C C . VAL A 1 559 ? 1.259 -14.132 46.801 1.00 55.03 559 VAL A C 1
ATOM 3740 O O . VAL A 1 559 ? 2.237 -13.743 47.443 1.00 55.03 559 VAL A O 1
ATOM 3743 N N . LEU A 1 560 ? 0.296 -13.300 46.389 1.00 58.53 560 LEU A N 1
ATOM 3744 C CA . LEU A 1 560 ? 0.380 -11.838 46.514 1.00 58.53 560 LEU A CA 1
ATOM 3745 C C . LEU A 1 560 ? 1.655 -11.294 45.835 1.00 58.53 560 LEU A C 1
ATOM 3747 O O . LEU A 1 560 ? 1.866 -11.524 44.648 1.00 58.53 560 LEU A O 1
ATOM 3751 N N . SER A 1 561 ? 2.484 -10.551 46.568 1.00 60.66 561 SER A N 1
ATOM 3752 C CA . SER A 1 561 ? 3.749 -9.998 46.087 1.00 60.66 561 SER A CA 1
ATOM 3753 C C . SER A 1 561 ? 4.945 -10.915 46.342 1.00 60.66 561 SER A C 1
ATOM 3755 O O . SER A 1 561 ? 6.034 -10.589 45.891 1.00 60.66 561 SER A O 1
ATOM 3757 N N . ALA A 1 562 ? 4.792 -12.038 47.050 1.00 57.31 562 ALA A N 1
ATOM 3758 C CA . ALA A 1 562 ? 5.898 -12.941 47.365 1.00 57.31 562 ALA A CA 1
ATOM 3759 C C . ALA A 1 562 ? 5.989 -14.083 46.345 1.00 57.31 562 ALA A C 1
ATOM 3761 O O . ALA A 1 562 ? 4.986 -14.736 46.053 1.00 57.31 562 ALA A O 1
ATOM 3762 N N . ASN A 1 563 ? 7.197 -14.357 45.849 1.00 66.31 563 ASN A N 1
ATOM 3763 C CA . ASN A 1 563 ? 7.463 -15.401 44.860 1.00 66.31 563 ASN A CA 1
ATOM 3764 C C . ASN A 1 563 ? 8.582 -16.322 45.343 1.00 66.31 563 ASN A C 1
ATOM 3766 O O . ASN A 1 563 ? 9.575 -15.851 45.897 1.00 66.31 563 ASN A O 1
ATOM 3770 N N . GLY A 1 564 ? 8.423 -17.618 45.098 1.00 69.31 564 GLY A N 1
ATOM 3771 C CA . GLY A 1 564 ? 9.468 -18.628 45.182 1.00 69.31 564 GLY A CA 1
ATOM 3772 C C . GLY A 1 564 ? 9.810 -19.157 43.790 1.00 69.31 564 GLY A C 1
ATOM 3773 O O . GLY A 1 564 ? 8.926 -19.332 42.952 1.00 69.31 564 GLY A O 1
ATOM 3774 N N . THR A 1 565 ? 11.087 -19.434 43.562 1.00 71.69 565 THR A N 1
ATOM 3775 C CA . THR A 1 565 ? 11.638 -19.868 42.276 1.00 71.69 565 THR A CA 1
ATOM 3776 C C . THR A 1 565 ? 12.426 -21.154 42.462 1.00 71.69 565 THR A C 1
ATOM 3778 O O . THR A 1 565 ? 13.268 -21.257 43.355 1.00 71.69 565 THR A O 1
ATOM 3781 N N . LEU A 1 566 ? 12.175 -22.123 41.589 1.00 62.28 566 LEU A N 1
ATOM 3782 C CA . LEU A 1 566 ? 13.047 -23.262 41.343 1.00 62.28 566 LEU A CA 1
ATOM 3783 C C . LEU A 1 566 ? 13.656 -23.088 39.959 1.00 62.28 566 LEU A C 1
ATOM 3785 O O . LEU A 1 566 ? 12.918 -22.929 38.991 1.00 62.28 566 LEU A O 1
ATOM 3789 N N . ALA A 1 567 ? 14.978 -23.146 39.851 1.00 73.88 567 ALA A N 1
ATOM 3790 C CA . ALA A 1 567 ? 15.665 -23.120 38.566 1.00 73.88 567 ALA A CA 1
ATOM 3791 C C . ALA A 1 567 ? 16.576 -24.339 38.414 1.00 73.88 567 ALA A C 1
ATOM 3793 O O . ALA A 1 567 ? 17.128 -24.843 39.394 1.00 73.88 567 ALA A O 1
ATOM 3794 N N . VAL A 1 568 ? 16.721 -24.821 37.183 1.00 63.66 568 VAL A N 1
ATOM 3795 C CA . VAL A 1 568 ? 17.655 -25.887 36.821 1.00 63.66 568 VAL A CA 1
ATOM 3796 C C . VAL A 1 568 ? 18.546 -25.412 35.686 1.00 63.66 568 VAL A C 1
ATOM 3798 O O . VAL A 1 568 ? 18.056 -24.951 34.656 1.00 63.66 568 VAL A 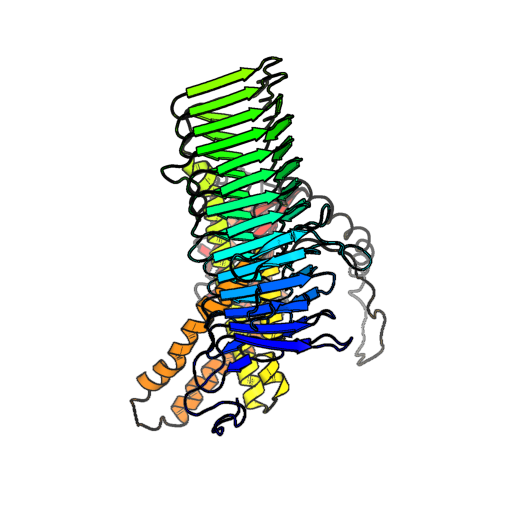O 1
ATOM 3801 N N . ASN A 1 569 ? 19.854 -25.527 35.878 1.00 77.19 569 ASN A N 1
ATOM 3802 C CA . ASN A 1 569 ? 20.830 -25.342 34.820 1.00 77.19 569 ASN A CA 1
ATOM 3803 C C . ASN A 1 569 ? 20.746 -26.539 33.862 1.00 77.19 569 ASN A C 1
ATOM 3805 O O . ASN A 1 569 ? 20.870 -27.690 34.281 1.00 77.19 569 ASN A O 1
ATOM 3809 N N . LEU A 1 570 ? 20.498 -26.280 32.580 1.00 66.44 570 LEU A N 1
ATOM 3810 C CA . LEU A 1 570 ? 20.276 -27.332 31.588 1.00 66.44 570 LEU A CA 1
ATOM 3811 C C . LEU A 1 570 ? 21.582 -27.946 31.059 1.00 66.44 570 LEU A C 1
ATOM 3813 O O . LEU A 1 570 ? 21.526 -28.982 30.400 1.00 66.44 570 LEU A O 1
ATOM 3817 N N . TYR A 1 571 ? 22.743 -27.369 31.389 1.00 67.56 571 TYR A N 1
ATOM 3818 C CA . TYR A 1 571 ? 24.053 -27.937 31.055 1.00 67.56 571 TYR A CA 1
ATOM 3819 C C . TYR A 1 571 ? 24.492 -29.045 32.018 1.00 67.56 571 TYR A C 1
ATOM 3821 O O . TYR A 1 571 ? 25.032 -30.056 31.575 1.00 67.56 571 TYR A O 1
ATOM 3829 N N . ASP A 1 572 ? 24.305 -28.857 33.327 1.00 79.00 572 ASP A N 1
ATOM 3830 C CA . ASP A 1 572 ? 24.839 -29.754 34.366 1.00 79.00 572 ASP A CA 1
ATOM 3831 C C . ASP A 1 572 ? 23.773 -30.310 35.328 1.00 79.00 572 ASP A C 1
ATOM 3833 O O . ASP A 1 572 ? 24.075 -31.150 36.178 1.00 79.00 572 ASP A O 1
ATOM 3837 N N . GLY A 1 573 ? 22.522 -29.863 35.202 1.00 71.75 573 GLY A N 1
ATOM 3838 C CA . GLY A 1 573 ? 21.412 -30.271 36.056 1.00 71.75 573 GLY A CA 1
ATOM 3839 C C . GLY A 1 573 ? 21.439 -29.681 37.470 1.00 71.75 573 GLY A C 1
ATOM 3840 O O . GLY A 1 573 ? 20.618 -30.104 38.294 1.00 71.75 573 GLY A O 1
ATOM 3841 N N . GLN A 1 574 ? 22.340 -28.736 37.781 1.00 77.00 574 GLN A N 1
ATOM 3842 C CA . GLN A 1 574 ? 22.383 -28.073 39.088 1.00 77.00 574 GLN A CA 1
ATOM 3843 C C . GLN A 1 574 ? 21.086 -27.314 39.350 1.00 77.00 574 GLN A C 1
ATOM 3845 O O . GLN A 1 574 ? 20.503 -26.694 38.457 1.00 77.00 574 GLN A O 1
ATOM 3850 N N . ARG A 1 575 ? 20.614 -27.389 40.595 1.00 79.44 575 ARG A N 1
ATOM 3851 C CA . ARG A 1 575 ? 19.317 -26.848 41.003 1.00 79.44 575 ARG A CA 1
ATOM 3852 C C . ARG A 1 575 ? 19.501 -25.682 41.949 1.00 79.44 575 ARG A C 1
ATOM 3854 O O . ARG A 1 575 ? 20.330 -25.730 42.855 1.00 79.44 575 ARG A O 1
ATOM 3861 N N . TYR A 1 576 ? 18.647 -24.690 41.781 1.00 84.00 576 TYR A N 1
ATOM 3862 C CA . TYR A 1 576 ? 18.640 -23.462 42.551 1.00 84.00 576 TYR A CA 1
ATOM 3863 C C . TYR A 1 576 ? 17.264 -23.249 43.159 1.00 84.00 576 TYR A C 1
ATOM 3865 O O . TYR A 1 576 ? 16.243 -23.531 42.527 1.00 84.00 576 TYR A O 1
ATOM 3873 N N . VAL A 1 577 ? 17.253 -22.753 44.391 1.00 80.19 577 VAL A N 1
ATOM 3874 C CA . VAL A 1 577 ? 16.047 -22.293 45.073 1.00 80.19 577 VAL A CA 1
ATOM 3875 C C . VAL A 1 577 ? 16.213 -20.822 45.410 1.00 80.19 577 VAL A C 1
ATOM 3877 O O . VAL A 1 577 ? 17.265 -20.396 45.884 1.00 80.19 577 VAL A O 1
ATOM 3880 N N . GLY A 1 578 ? 15.182 -20.036 45.143 1.00 81.38 578 GLY A N 1
ATOM 3881 C CA . GLY A 1 578 ? 15.211 -18.602 45.366 1.00 81.38 578 GLY A CA 1
ATOM 3882 C C . GLY A 1 578 ? 13.838 -18.019 45.628 1.00 81.38 578 GLY A C 1
ATOM 3883 O O . GLY A 1 578 ? 12.832 -18.729 45.664 1.00 81.38 578 GLY A O 1
ATOM 3884 N N . GLY A 1 579 ? 13.804 -16.710 45.819 1.00 77.31 579 GLY A N 1
ATOM 3885 C CA . GLY A 1 579 ? 12.569 -15.965 45.972 1.00 77.31 579 GLY A CA 1
ATOM 3886 C C . GLY A 1 579 ? 12.790 -14.462 46.007 1.00 77.31 579 GLY A C 1
ATOM 3887 O O . GLY A 1 579 ? 13.913 -13.978 46.141 1.00 77.31 579 GLY A O 1
ATOM 3888 N N . GLY A 1 580 ? 11.699 -13.717 45.883 1.00 73.00 580 GLY A N 1
ATOM 3889 C CA . GLY A 1 580 ? 11.728 -12.261 45.844 1.00 73.00 580 GLY A CA 1
ATOM 3890 C C . GLY A 1 580 ? 10.344 -11.645 45.960 1.00 73.00 580 GLY A C 1
ATOM 3891 O O . GLY A 1 580 ? 9.327 -12.345 46.021 1.00 73.00 580 GLY A O 1
ATOM 3892 N N . VAL A 1 581 ? 10.310 -10.314 45.993 1.00 65.88 581 VAL A N 1
ATOM 3893 C CA . VAL A 1 581 ? 9.065 -9.549 46.110 1.00 65.88 581 VAL A CA 1
ATOM 3894 C C . VAL A 1 581 ? 8.778 -8.843 44.790 1.00 65.88 581 VAL A C 1
ATOM 3896 O O . VAL A 1 581 ? 9.595 -8.058 44.322 1.00 65.88 581 VAL A O 1
ATOM 3899 N N . SER A 1 582 ? 7.618 -9.110 44.194 1.00 61.28 582 SER A N 1
ATOM 3900 C CA . SER A 1 582 ? 7.152 -8.499 42.950 1.00 61.28 582 SER A CA 1
ATOM 3901 C C . SER A 1 582 ? 6.048 -7.475 43.186 1.00 61.28 582 SER A C 1
ATOM 3903 O O . SER A 1 582 ? 5.127 -7.696 43.972 1.00 61.28 582 SER A O 1
ATOM 3905 N N . ILE A 1 583 ? 6.088 -6.395 42.418 1.00 59.56 583 ILE A N 1
ATOM 3906 C CA . ILE A 1 583 ? 5.033 -5.393 42.304 1.00 59.56 583 ILE A CA 1
ATOM 3907 C C . ILE A 1 583 ? 4.322 -5.638 40.972 1.00 59.56 583 ILE A C 1
ATOM 3909 O O . ILE A 1 583 ? 4.982 -5.699 39.938 1.00 59.56 583 ILE A O 1
ATOM 3913 N N . THR A 1 584 ? 2.999 -5.797 40.987 1.00 56.91 584 THR A N 1
ATOM 3914 C CA . THR A 1 584 ? 2.195 -6.166 39.808 1.00 56.91 584 THR A CA 1
ATOM 3915 C C . THR A 1 584 ? 1.074 -5.166 39.525 1.00 56.91 584 THR A C 1
ATOM 3917 O O . THR A 1 584 ? 0.581 -4.503 40.438 1.00 56.91 584 THR A O 1
ATOM 3920 N N . ASN A 1 585 ? 0.671 -5.052 38.257 1.00 51.66 585 ASN A N 1
ATOM 3921 C CA . ASN A 1 585 ? -0.471 -4.264 37.791 1.00 51.66 585 ASN A CA 1
ATOM 3922 C C . ASN A 1 585 ? -1.398 -5.130 36.898 1.00 51.66 585 ASN A C 1
ATOM 3924 O O . ASN A 1 585 ? -0.902 -5.694 35.914 1.00 51.66 585 ASN A O 1
ATOM 3928 N N . PRO A 1 586 ? -2.712 -5.241 37.204 1.00 48.09 586 PRO A N 1
ATOM 3929 C CA . PRO A 1 586 ? -3.364 -4.760 38.428 1.00 48.09 586 PRO A CA 1
ATOM 3930 C C . PRO A 1 586 ? -2.736 -5.396 39.672 1.00 48.09 586 PRO A C 1
ATOM 3932 O O . PRO A 1 586 ? -2.194 -6.500 39.605 1.00 48.09 586 PRO A O 1
ATOM 3935 N N . SER A 1 587 ? -2.759 -4.674 40.795 1.00 53.00 587 SER A N 1
ATOM 3936 C CA . SER A 1 587 ? -2.178 -5.150 42.051 1.00 53.00 587 SER A CA 1
ATOM 3937 C C . SER A 1 587 ? -2.784 -6.497 42.432 1.00 53.00 587 SER A C 1
ATOM 3939 O O . SER A 1 587 ? -3.998 -6.684 42.347 1.00 53.00 587 SER A O 1
ATOM 3941 N N . ALA A 1 588 ? -1.934 -7.456 42.814 1.00 53.59 588 ALA A N 1
ATOM 3942 C CA . ALA A 1 588 ? -2.368 -8.798 43.184 1.00 53.59 588 ALA A CA 1
ATOM 3943 C C . ALA A 1 588 ? -3.322 -8.741 44.392 1.00 53.59 588 ALA A C 1
ATOM 3945 O O . ALA A 1 588 ? -2.896 -8.715 45.540 1.00 53.59 588 ALA A O 1
ATOM 3946 N N . VAL A 1 589 ? -4.628 -8.703 44.127 1.00 44.22 589 VAL A N 1
ATOM 3947 C CA . VAL A 1 589 ? -5.702 -8.712 45.137 1.00 44.22 589 VAL A CA 1
ATOM 3948 C C . VAL A 1 589 ? -6.204 -10.126 45.450 1.00 44.22 589 VAL A C 1
ATOM 3950 O O . VAL A 1 589 ? -7.058 -10.303 46.316 1.00 44.22 589 VAL A O 1
ATOM 3953 N N . SER A 1 590 ? -5.678 -11.145 44.761 1.00 48.38 590 SER A N 1
ATOM 3954 C CA . SER A 1 590 ? -6.107 -12.539 44.892 1.00 48.38 590 SER A CA 1
ATOM 3955 C C . SER A 1 590 ? -5.132 -13.358 45.742 1.00 48.38 590 SER A C 1
ATOM 3957 O O . SER A 1 590 ? -3.931 -13.367 45.489 1.00 48.38 590 SER A O 1
ATOM 3959 N N . TRP A 1 591 ? -5.669 -14.100 46.715 1.00 50.06 591 TRP A N 1
ATOM 3960 C CA . TRP A 1 591 ? -4.954 -15.115 47.506 1.00 50.06 591 TRP A CA 1
ATOM 3961 C C . TRP A 1 591 ? -4.701 -16.424 46.734 1.00 50.06 591 TRP A C 1
ATOM 3963 O O . TRP A 1 591 ? -4.203 -17.393 47.306 1.00 50.06 591 TRP A O 1
ATOM 3973 N N . MET A 1 592 ? -5.075 -16.490 45.452 1.00 49.25 592 MET A N 1
ATOM 3974 C CA . MET A 1 592 ? -4.845 -17.675 44.628 1.00 49.25 592 MET A CA 1
ATOM 3975 C C . MET A 1 592 ? -3.355 -17.811 44.279 1.00 49.25 592 MET A C 1
ATOM 3977 O O . MET A 1 592 ? -2.774 -16.846 43.779 1.00 49.25 592 MET A O 1
ATOM 3981 N N . PRO A 1 593 ? -2.741 -18.989 44.497 1.00 54.78 593 PRO A N 1
ATOM 3982 C CA . PRO A 1 593 ? -1.360 -19.223 44.104 1.00 54.78 593 PRO A CA 1
ATOM 3983 C C . PRO A 1 593 ? -1.219 -19.148 42.579 1.00 54.78 593 PRO A C 1
ATOM 3985 O O . PRO A 1 593 ? -1.926 -19.837 41.838 1.00 54.78 593 PRO A O 1
ATOM 3988 N N . SER A 1 594 ? -0.301 -18.308 42.109 1.00 60.47 594 SER A N 1
ATOM 3989 C CA . SER A 1 594 ? 0.125 -18.256 40.713 1.00 60.47 594 SER A CA 1
ATOM 3990 C C . SER A 1 594 ? 1.365 -19.128 40.537 1.00 60.47 594 SER A C 1
ATOM 3992 O O . SER A 1 594 ? 2.178 -19.259 41.448 1.00 60.47 594 SER A O 1
ATOM 3994 N N . GLY A 1 595 ? 1.506 -19.763 39.379 1.00 59.38 595 GLY A N 1
ATOM 3995 C CA . GLY A 1 595 ? 2.686 -20.543 39.038 1.00 59.38 595 GLY A CA 1
ATOM 3996 C C . GLY A 1 595 ? 3.095 -20.289 37.600 1.00 59.38 595 GLY A C 1
ATOM 3997 O O . GLY A 1 595 ? 2.230 -20.044 36.765 1.00 59.38 595 GLY A O 1
ATOM 3998 N N . THR A 1 596 ? 4.390 -20.311 37.305 1.00 56.16 596 THR A N 1
ATOM 3999 C CA . THR A 1 596 ? 4.909 -20.183 35.936 1.00 56.16 596 THR A CA 1
ATOM 4000 C C . THR A 1 596 ? 6.000 -21.206 35.679 1.00 56.16 596 THR A C 1
ATOM 4002 O O . THR A 1 596 ? 6.694 -21.614 36.603 1.00 56.16 596 THR A O 1
ATOM 4005 N N . ALA A 1 597 ? 6.143 -21.640 34.431 1.00 47.50 597 ALA A N 1
ATOM 4006 C CA . ALA A 1 597 ? 7.223 -22.507 33.983 1.00 47.50 597 ALA A CA 1
ATOM 4007 C C . ALA A 1 597 ? 7.852 -21.900 32.729 1.00 47.50 597 ALA A C 1
ATOM 4009 O O . ALA A 1 597 ? 7.131 -21.677 31.755 1.00 47.50 597 ALA A O 1
ATOM 4010 N N . THR A 1 598 ? 9.158 -21.619 32.755 1.00 52.59 598 THR A N 1
ATOM 4011 C CA . THR A 1 598 ? 9.871 -20.900 31.684 1.00 52.59 598 THR A CA 1
ATOM 4012 C C . THR A 1 598 ? 11.155 -21.601 31.258 1.00 52.59 598 THR A C 1
ATOM 4014 O O . THR A 1 598 ? 11.768 -22.342 32.026 1.00 52.59 598 THR A O 1
ATOM 4017 N N . LEU A 1 599 ? 11.564 -21.351 30.016 1.00 51.50 599 LEU A N 1
ATOM 4018 C CA . LEU A 1 599 ? 12.915 -21.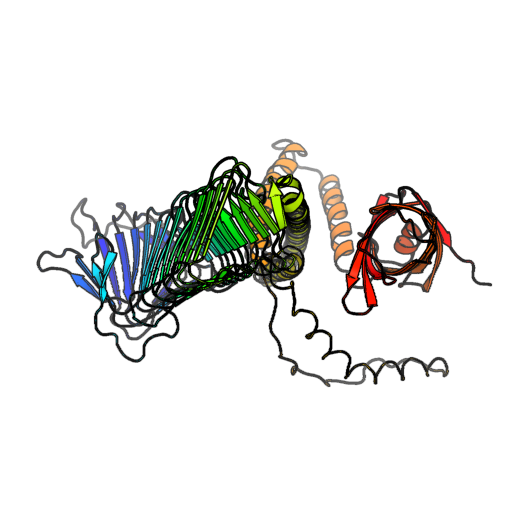599 29.519 1.00 51.50 599 LEU A CA 1
ATOM 4019 C C . LEU A 1 599 ? 13.648 -20.262 29.414 1.00 51.50 599 LEU A C 1
ATOM 4021 O O . LEU A 1 599 ? 13.035 -19.274 29.007 1.00 51.50 599 LEU A O 1
ATOM 4025 N N . GLY A 1 600 ? 14.926 -20.242 29.788 1.00 52.56 600 GLY A N 1
ATOM 4026 C CA . GLY A 1 600 ? 15.738 -19.035 29.889 1.00 52.56 600 GLY A CA 1
ATOM 4027 C C . GLY A 1 600 ? 17.010 -19.087 29.046 1.00 52.56 600 GLY A C 1
ATOM 4028 O O . GLY A 1 600 ? 17.722 -20.094 29.031 1.00 52.56 600 GLY A O 1
ATOM 4029 N N . TRP A 1 601 ? 17.313 -17.973 28.380 1.00 72.38 601 TRP A N 1
ATOM 4030 C CA . TRP A 1 601 ? 18.537 -17.758 27.609 1.00 72.38 601 TRP A CA 1
ATOM 4031 C C . TRP A 1 601 ? 19.310 -16.589 28.208 1.00 72.38 601 TRP A C 1
ATOM 4033 O O . TRP A 1 601 ? 18.824 -15.460 28.200 1.00 72.38 601 TRP A O 1
ATOM 4043 N N . ILE A 1 602 ? 20.499 -16.863 28.736 1.00 58.62 602 ILE A N 1
ATOM 4044 C CA . ILE A 1 602 ? 21.409 -15.890 29.334 1.00 58.62 602 ILE A CA 1
ATOM 4045 C C . ILE A 1 602 ? 22.343 -15.385 28.240 1.00 58.62 602 ILE A C 1
ATOM 4047 O O . ILE A 1 602 ? 23.055 -16.156 27.591 1.00 58.62 602 ILE A O 1
ATOM 4051 N N . PHE A 1 603 ? 22.382 -14.072 28.056 1.00 48.50 603 PHE A N 1
ATOM 4052 C CA . PHE A 1 603 ? 23.275 -13.458 27.087 1.00 48.50 603 PHE A CA 1
ATOM 4053 C C . PHE A 1 603 ? 24.735 -13.671 27.500 1.00 48.50 603 PHE A C 1
ATOM 4055 O O . PHE A 1 603 ? 25.148 -13.281 28.591 1.00 48.50 603 PHE A O 1
ATOM 4062 N N . GLY A 1 604 ? 25.511 -14.297 26.613 1.00 49.12 604 GLY A N 1
ATOM 4063 C CA . GLY A 1 604 ? 26.933 -14.564 26.825 1.00 49.12 604 GLY A CA 1
ATOM 4064 C C . GLY A 1 604 ? 27.250 -15.772 27.715 1.00 49.12 604 GLY A C 1
ATOM 4065 O O . GLY A 1 604 ? 28.426 -16.026 27.953 1.00 49.12 604 GLY A O 1
ATOM 4066 N N . ALA A 1 605 ? 26.253 -16.534 28.184 1.00 54.09 605 ALA A N 1
ATOM 4067 C CA . ALA A 1 605 ? 26.503 -17.809 28.859 1.00 54.09 605 ALA A CA 1
ATOM 4068 C C . ALA A 1 605 ? 26.538 -18.957 27.845 1.00 54.09 605 ALA A C 1
ATOM 4070 O O . ALA A 1 605 ? 25.646 -19.092 27.003 1.00 54.09 605 ALA A O 1
ATOM 4071 N N . GLN A 1 606 ? 27.560 -19.803 27.946 1.00 62.75 606 GLN A N 1
ATOM 4072 C CA . GLN A 1 606 ? 27.766 -20.930 27.028 1.00 62.75 606 GLN A CA 1
ATOM 4073 C C . GLN A 1 606 ? 28.064 -22.251 27.728 1.00 62.75 606 GLN A C 1
ATOM 4075 O O . GLN A 1 606 ? 28.192 -23.285 27.074 1.00 62.75 606 GLN A O 1
ATOM 4080 N N . ASP A 1 607 ? 28.188 -22.224 29.049 1.00 73.62 607 ASP A N 1
ATOM 4081 C CA . ASP A 1 607 ? 28.592 -23.374 29.834 1.00 73.62 607 ASP A CA 1
ATOM 4082 C C . ASP A 1 607 ? 27.873 -23.411 31.187 1.00 73.62 607 ASP A C 1
ATOM 4084 O O . ASP A 1 607 ? 27.142 -22.496 31.593 1.00 73.62 607 ASP A O 1
ATOM 4088 N N . ALA A 1 608 ? 28.095 -24.511 31.902 1.00 78.06 608 ALA A N 1
ATOM 4089 C CA . ALA A 1 608 ? 27.544 -24.714 33.227 1.00 78.06 608 ALA A CA 1
ATOM 4090 C C . ALA A 1 608 ? 28.009 -23.640 34.228 1.00 78.06 608 ALA A C 1
ATOM 4092 O O . ALA A 1 608 ? 27.211 -23.183 35.037 1.00 78.06 608 ALA A O 1
ATOM 4093 N N . GLY A 1 609 ? 29.269 -23.197 34.169 1.00 84.44 609 GLY A N 1
ATOM 4094 C CA . GLY A 1 609 ? 29.846 -22.251 35.132 1.00 84.44 609 GLY A CA 1
ATOM 4095 C C . GLY A 1 609 ? 29.251 -20.843 35.044 1.00 84.44 609 GLY A C 1
ATOM 4096 O O . GLY A 1 609 ? 28.893 -20.248 36.063 1.00 84.44 609 GLY A O 1
ATOM 4097 N N . SER A 1 610 ? 29.096 -20.326 33.827 1.00 76.88 610 SER A N 1
ATOM 4098 C CA . SER A 1 610 ? 28.457 -19.036 33.535 1.00 76.88 610 SER A CA 1
ATOM 4099 C C . SER A 1 610 ? 26.969 -19.044 33.889 1.00 76.88 610 SER A C 1
ATOM 4101 O O . SER A 1 610 ? 26.477 -18.107 34.520 1.00 76.88 610 SER A O 1
ATOM 4103 N N . THR A 1 611 ? 26.274 -20.144 33.595 1.00 78.31 611 THR A N 1
ATOM 4104 C CA . THR A 1 611 ? 24.873 -20.344 33.989 1.00 78.31 611 THR A CA 1
ATOM 4105 C C . THR A 1 611 ? 24.721 -20.432 35.513 1.00 78.31 611 THR A C 1
ATOM 4107 O O . THR A 1 611 ? 23.861 -19.769 36.090 1.00 78.31 611 THR A O 1
ATOM 4110 N N . ASN A 1 612 ? 25.611 -21.158 36.195 1.00 88.06 612 ASN A N 1
ATOM 4111 C CA . ASN A 1 612 ? 25.629 -21.273 37.656 1.00 88.06 612 ASN A CA 1
ATOM 4112 C C . ASN A 1 612 ? 25.924 -19.937 38.351 1.00 88.06 612 ASN A C 1
ATOM 4114 O O . ASN A 1 612 ? 25.428 -19.694 39.448 1.00 88.06 612 ASN A O 1
ATOM 4118 N N . SER A 1 613 ? 26.722 -19.074 37.718 1.00 84.94 613 SER A N 1
ATOM 4119 C CA . SER A 1 613 ? 27.034 -17.734 38.230 1.00 84.94 613 SER A CA 1
ATOM 4120 C C . SER A 1 613 ? 25.852 -16.771 38.089 1.00 84.94 613 SER A C 1
ATOM 4122 O O . SER A 1 613 ? 25.635 -15.947 38.968 1.00 84.94 613 SER A O 1
ATOM 4124 N N . PHE A 1 614 ? 25.068 -16.885 37.012 1.00 81.94 614 PHE A N 1
ATOM 4125 C CA . PHE A 1 614 ? 23.831 -16.117 36.833 1.00 81.94 614 PHE A CA 1
ATOM 4126 C C . PHE A 1 614 ? 22.728 -16.553 37.810 1.00 81.94 614 PHE A C 1
ATOM 4128 O O . PHE A 1 614 ? 22.029 -15.711 38.363 1.00 81.94 614 PHE A O 1
ATOM 4135 N N . LEU A 1 615 ? 22.588 -17.863 38.044 1.00 84.25 615 LEU A N 1
ATOM 4136 C CA . LEU A 1 615 ? 21.552 -18.443 38.911 1.00 84.25 615 LEU A CA 1
ATOM 4137 C C . LEU A 1 615 ? 21.872 -18.392 40.415 1.00 84.25 615 LEU A C 1
ATOM 4139 O O . LEU A 1 615 ? 21.074 -18.885 41.209 1.00 84.25 615 LEU A O 1
ATOM 4143 N N . ASN A 1 616 ? 23.031 -17.866 40.823 1.00 89.44 616 ASN A N 1
ATOM 4144 C CA . ASN A 1 616 ? 23.465 -17.835 42.219 1.00 89.44 616 ASN A CA 1
ATOM 4145 C C . ASN A 1 616 ? 23.698 -16.396 42.693 1.00 89.44 616 ASN A C 1
ATOM 4147 O O . ASN A 1 616 ? 24.728 -15.800 42.378 1.00 89.44 616 ASN A O 1
ATOM 4151 N N . GLY A 1 617 ? 22.778 -15.862 43.493 1.00 80.69 617 GLY A N 1
ATOM 4152 C CA . GLY A 1 617 ? 22.882 -14.523 44.070 1.00 80.69 617 GLY A CA 1
ATOM 4153 C C . GLY A 1 617 ? 21.652 -13.653 43.822 1.00 80.69 617 GLY A C 1
ATOM 4154 O O . GLY A 1 617 ? 20.539 -14.159 43.653 1.00 80.69 617 GLY A O 1
ATOM 4155 N N . ASP A 1 618 ? 21.866 -12.336 43.863 1.00 74.69 618 ASP A N 1
ATOM 4156 C CA . ASP A 1 618 ? 20.817 -11.318 43.764 1.00 74.69 618 ASP A CA 1
ATOM 4157 C C . ASP A 1 618 ? 20.551 -10.870 42.318 1.00 74.69 618 ASP A C 1
ATOM 4159 O O . ASP A 1 618 ? 21.472 -10.765 41.503 1.00 74.69 618 ASP A O 1
ATOM 4163 N N . GLY A 1 619 ? 19.301 -10.515 42.018 1.00 65.44 619 GLY A N 1
ATOM 4164 C CA . GLY A 1 619 ? 18.910 -9.956 40.725 1.00 65.44 619 GLY A CA 1
ATOM 4165 C C . GLY A 1 619 ? 17.557 -9.249 40.735 1.00 65.44 619 GLY A C 1
ATOM 4166 O O . GLY A 1 619 ? 16.855 -9.213 41.747 1.00 65.44 619 GLY A O 1
ATOM 4167 N N . SER A 1 620 ? 17.193 -8.684 39.587 1.00 52.38 620 SER A N 1
ATOM 4168 C CA . SER A 1 620 ? 15.896 -8.060 39.327 1.00 52.38 620 SER A CA 1
ATOM 4169 C C . SER A 1 620 ? 15.233 -8.664 38.086 1.00 52.38 620 SER A C 1
ATOM 4171 O O . SER A 1 620 ? 15.904 -9.215 37.214 1.00 52.38 620 SER A O 1
ATOM 4173 N N . GLN A 1 621 ? 13.904 -8.590 38.000 1.00 63.16 621 GLN A N 1
ATOM 4174 C CA . GLN A 1 621 ? 13.136 -9.168 36.894 1.00 63.16 621 GLN A CA 1
ATOM 4175 C C . GLN A 1 621 ? 11.976 -8.260 36.473 1.00 63.16 621 GLN A C 1
ATOM 4177 O O . GLN A 1 621 ? 11.273 -7.710 37.317 1.00 63.16 621 GLN A O 1
ATOM 4182 N N . TYR A 1 622 ? 11.740 -8.141 35.168 1.00 45.56 622 TYR A N 1
ATOM 4183 C CA . TYR A 1 622 ? 10.528 -7.564 34.579 1.00 45.56 622 TYR A CA 1
ATOM 4184 C C . TYR A 1 622 ? 9.750 -8.667 33.864 1.00 45.56 622 TYR A C 1
ATOM 4186 O O . TYR A 1 622 ? 10.356 -9.433 33.118 1.00 45.56 622 TYR A O 1
ATOM 4194 N N . PHE A 1 623 ? 8.432 -8.758 34.048 1.00 56.69 623 PHE A N 1
ATOM 4195 C CA . PHE A 1 623 ? 7.633 -9.825 33.447 1.00 56.69 623 PHE A CA 1
ATOM 4196 C C . PHE A 1 623 ? 6.242 -9.388 32.982 1.00 56.69 623 PHE A C 1
ATOM 4198 O O . PHE A 1 623 ? 5.643 -8.442 33.497 1.00 56.69 623 PHE A O 1
ATOM 4205 N N . ILE A 1 624 ? 5.706 -10.155 32.032 1.00 48.16 624 ILE A N 1
ATOM 4206 C CA . ILE A 1 624 ? 4.336 -10.064 31.535 1.00 48.16 624 ILE A CA 1
ATOM 4207 C C . ILE A 1 624 ? 3.685 -11.451 31.496 1.00 48.16 624 ILE A C 1
ATOM 4209 O O . ILE A 1 624 ? 4.299 -12.442 31.105 1.00 48.16 624 ILE A O 1
ATOM 4213 N N . SER A 1 625 ? 2.417 -11.511 31.895 1.00 54.03 625 SER A N 1
ATOM 4214 C CA . SER A 1 625 ? 1.566 -12.699 31.868 1.00 54.03 625 SER A CA 1
ATOM 4215 C C . SER A 1 625 ? 0.250 -12.368 31.169 1.00 54.03 625 SER A C 1
ATOM 4217 O O . SER A 1 625 ? -0.447 -11.425 31.554 1.00 54.03 625 SER A O 1
ATOM 4219 N N . VAL A 1 626 ? -0.097 -13.126 30.129 1.00 47.53 626 VAL A N 1
ATOM 4220 C CA . VAL A 1 626 ? -1.255 -12.858 29.265 1.00 47.53 626 VAL A CA 1
ATOM 4221 C C . VAL A 1 626 ? -2.158 -14.092 29.193 1.00 47.53 626 VAL A C 1
ATOM 4223 O O . VAL A 1 626 ? -1.682 -15.138 28.759 1.00 47.53 626 VAL A O 1
ATOM 4226 N N . PRO A 1 627 ? -3.451 -14.011 29.562 1.00 44.72 627 PRO A N 1
ATOM 4227 C CA . PRO A 1 627 ? -4.368 -15.137 29.447 1.00 44.72 627 PRO A CA 1
ATOM 4228 C C . PRO A 1 627 ? -4.489 -15.627 28.014 1.00 44.72 627 PRO A C 1
ATOM 4230 O O . PRO A 1 627 ? -4.659 -14.842 27.079 1.00 44.72 627 PRO A O 1
ATOM 4233 N N . THR A 1 628 ? -4.426 -16.945 27.862 1.00 41.38 628 THR A N 1
ATOM 4234 C CA . THR A 1 628 ? -4.653 -17.627 26.591 1.00 41.38 628 THR A CA 1
ATOM 4235 C C . THR A 1 628 ? -6.032 -18.292 26.588 1.00 41.38 628 THR A C 1
ATOM 4237 O O . THR A 1 628 ? -6.588 -18.582 27.653 1.00 41.38 628 THR A O 1
ATOM 4240 N N . PRO A 1 629 ? -6.585 -18.615 25.408 1.00 37.66 629 PRO A N 1
ATOM 4241 C CA . PRO A 1 629 ? -7.846 -19.352 25.298 1.00 37.66 629 PRO A CA 1
ATOM 4242 C C . PRO A 1 629 ? -7.827 -20.766 25.910 1.00 37.66 629 PRO A C 1
ATOM 4244 O O . PRO A 1 629 ? -8.877 -21.393 26.011 1.00 37.66 629 PRO A O 1
ATOM 4247 N N . PHE A 1 630 ? -6.659 -21.286 26.303 1.00 41.47 630 PHE A N 1
ATOM 4248 C CA . PHE A 1 630 ? -6.459 -22.679 26.717 1.00 41.47 630 PHE A CA 1
ATOM 4249 C C . PHE A 1 630 ? -6.430 -22.877 28.239 1.00 41.47 630 PHE A C 1
ATOM 4251 O O . PHE A 1 630 ? -5.998 -23.922 28.717 1.00 41.47 630 PHE A O 1
ATOM 4258 N N . GLY A 1 631 ? -6.871 -21.880 29.013 1.00 43.69 631 GLY A N 1
ATOM 4259 C CA . GLY A 1 631 ? -6.902 -21.982 30.475 1.00 43.69 631 GLY A CA 1
ATOM 4260 C C . GLY A 1 631 ? -5.516 -21.933 31.125 1.00 43.69 631 GLY A C 1
ATOM 4261 O O . GLY A 1 631 ? -5.340 -22.436 32.229 1.00 43.69 631 GLY A O 1
ATOM 4262 N N . VAL A 1 632 ? -4.547 -21.317 30.447 1.00 44.47 632 VAL A N 1
ATOM 4263 C CA . VAL A 1 632 ? -3.210 -20.967 30.955 1.00 44.47 632 VAL A CA 1
ATOM 4264 C C . VAL A 1 632 ? -2.848 -19.566 30.473 1.00 44.47 632 VAL A C 1
ATOM 4266 O O . VAL A 1 632 ? -3.424 -19.081 29.497 1.00 44.47 632 VAL A O 1
ATOM 4269 N N . ASN A 1 633 ? -1.882 -18.916 31.104 1.00 51.88 633 ASN A N 1
ATOM 4270 C CA . ASN A 1 633 ? -1.320 -17.660 30.616 1.00 51.88 633 ASN A CA 1
ATOM 4271 C C . ASN A 1 633 ? -0.027 -17.922 29.824 1.00 51.88 633 ASN A C 1
ATOM 4273 O O . ASN A 1 633 ? 0.724 -18.834 30.151 1.00 51.88 633 ASN A O 1
ATOM 4277 N N . ALA A 1 634 ? 0.254 -17.127 28.794 1.00 44.41 634 ALA A N 1
ATOM 4278 C CA . ALA A 1 634 ? 1.578 -17.029 28.188 1.00 44.41 634 ALA A CA 1
ATOM 4279 C C . ALA A 1 634 ? 2.429 -16.071 29.029 1.00 44.41 634 ALA A C 1
ATOM 4281 O O . ALA A 1 634 ? 1.935 -15.020 29.445 1.00 44.41 634 ALA A O 1
ATOM 4282 N N . PHE A 1 635 ? 3.680 -16.436 29.291 1.00 52.69 635 PHE A N 1
ATOM 4283 C CA . PHE A 1 635 ? 4.572 -15.715 30.194 1.00 52.69 635 PHE A CA 1
ATOM 4284 C C . PHE A 1 635 ? 5.884 -15.354 29.496 1.00 52.69 635 PHE A C 1
ATOM 4286 O O . PHE A 1 635 ? 6.487 -16.197 28.831 1.00 52.69 635 PHE A O 1
ATOM 4293 N N . GLY A 1 636 ? 6.335 -14.114 29.677 1.00 48.47 636 GLY A N 1
ATOM 4294 C CA . GLY A 1 636 ? 7.641 -13.647 29.218 1.00 48.47 636 GLY A CA 1
ATOM 4295 C C . GLY A 1 636 ? 8.305 -12.760 30.264 1.00 48.47 636 GLY A C 1
ATOM 4296 O O . GLY A 1 636 ? 7.619 -11.964 30.909 1.00 48.47 636 GLY A O 1
ATOM 4297 N N . ALA A 1 637 ? 9.621 -12.886 30.436 1.00 55.03 637 ALA A N 1
ATOM 4298 C CA . ALA A 1 637 ? 10.372 -12.073 31.388 1.00 55.03 637 ALA A CA 1
ATOM 4299 C C . ALA A 1 637 ? 11.790 -11.724 30.915 1.00 55.03 637 ALA A C 1
ATOM 4301 O O . ALA A 1 637 ? 12.368 -12.396 30.063 1.00 55.03 637 ALA A O 1
ATOM 4302 N N . ILE A 1 638 ? 12.341 -10.660 31.500 1.00 46.88 638 ILE A N 1
ATOM 4303 C CA . ILE A 1 638 ? 13.749 -10.273 31.405 1.00 46.88 638 ILE A CA 1
ATOM 4304 C C . ILE A 1 638 ? 14.310 -10.258 32.824 1.00 46.88 638 ILE A C 1
ATOM 4306 O O . ILE A 1 638 ? 13.785 -9.538 33.677 1.00 46.88 638 ILE A O 1
ATOM 4310 N N . THR A 1 639 ? 15.372 -11.022 33.064 1.00 59.56 639 THR A N 1
ATOM 4311 C CA . THR A 1 639 ? 16.009 -11.169 34.380 1.00 59.56 639 THR A CA 1
ATOM 4312 C C . THR A 1 639 ? 17.437 -10.633 34.319 1.00 59.56 639 THR A C 1
ATOM 4314 O O . THR A 1 639 ? 18.184 -10.988 33.410 1.00 59.56 639 THR A O 1
ATOM 4317 N N . HIS A 1 640 ? 17.837 -9.790 35.269 1.00 59.84 640 HIS A N 1
ATOM 4318 C CA . HIS A 1 640 ? 19.183 -9.225 35.366 1.00 59.84 640 HIS A CA 1
ATOM 4319 C C . HIS A 1 640 ? 19.815 -9.557 36.721 1.00 59.84 640 HIS A C 1
ATOM 4321 O O . HIS A 1 640 ? 19.305 -9.147 37.762 1.00 59.84 640 HIS A O 1
ATOM 4327 N N . ALA A 1 641 ? 20.932 -10.282 36.718 1.00 60.56 641 ALA A N 1
ATOM 4328 C CA . ALA A 1 641 ? 21.700 -10.570 37.924 1.00 60.56 641 ALA A CA 1
ATOM 4329 C C . ALA A 1 641 ? 22.571 -9.360 38.296 1.00 60.56 641 ALA A C 1
ATOM 4331 O O . ALA A 1 641 ? 23.177 -8.733 37.428 1.00 60.56 641 ALA A O 1
ATOM 4332 N N . TYR A 1 642 ? 22.721 -9.054 39.587 1.00 53.97 642 TYR A N 1
ATOM 4333 C CA . TYR A 1 642 ? 23.540 -7.923 40.061 1.00 53.97 642 TYR A CA 1
ATOM 4334 C C . TYR A 1 642 ? 25.051 -8.103 39.813 1.00 53.97 642 TYR A C 1
ATOM 4336 O O . TYR A 1 642 ? 25.828 -7.170 40.006 1.00 53.97 642 TYR A O 1
ATOM 4344 N N . GLY A 1 643 ? 25.457 -9.274 39.308 1.00 52.12 643 GLY A N 1
ATOM 4345 C CA . GLY A 1 643 ? 26.774 -9.550 38.725 1.00 52.12 643 GLY A CA 1
ATOM 4346 C C . GLY A 1 643 ? 26.938 -9.139 37.250 1.00 52.12 643 GLY A C 1
ATOM 4347 O O . GLY A 1 643 ? 28.006 -9.367 36.690 1.00 52.12 643 GLY A O 1
ATOM 4348 N N . GLY A 1 644 ? 25.918 -8.535 36.623 1.00 45.41 644 GLY A N 1
ATOM 4349 C CA . GLY A 1 644 ? 25.998 -7.888 35.305 1.00 45.41 644 GLY A CA 1
ATOM 4350 C C . GLY A 1 644 ? 25.473 -8.696 34.111 1.00 45.41 644 GLY A C 1
ATOM 4351 O O . GLY A 1 644 ? 25.508 -8.197 32.988 1.00 45.41 644 GLY A O 1
ATOM 4352 N N . SER A 1 645 ? 24.970 -9.912 34.316 1.00 51.16 645 SER A N 1
ATOM 4353 C CA . SER A 1 645 ? 24.424 -10.778 33.261 1.00 51.16 645 SER A CA 1
ATOM 4354 C C . SER A 1 645 ? 22.897 -10.671 33.152 1.00 51.16 645 SER A C 1
ATOM 4356 O O . SER A 1 645 ? 22.197 -10.473 34.144 1.00 51.16 645 SER A O 1
ATOM 4358 N N . THR A 1 646 ? 22.367 -10.803 31.931 1.00 49.00 646 THR A N 1
ATOM 4359 C CA . THR A 1 646 ? 20.930 -10.668 31.623 1.00 49.00 646 THR A CA 1
ATOM 4360 C C . THR A 1 646 ? 20.424 -11.914 30.908 1.00 49.00 646 THR A C 1
ATOM 4362 O O . THR A 1 646 ? 21.147 -12.487 30.094 1.00 49.00 646 THR A O 1
ATOM 4365 N N . ALA A 1 647 ? 19.174 -12.295 31.155 1.00 51.44 647 ALA A N 1
ATOM 4366 C CA . ALA A 1 647 ? 18.495 -13.374 30.457 1.00 51.44 647 ALA A CA 1
ATOM 4367 C C . ALA A 1 647 ? 17.097 -12.979 29.972 1.00 51.44 647 ALA A C 1
ATOM 4369 O O . ALA A 1 647 ? 16.450 -12.102 30.548 1.00 51.44 647 ALA A O 1
ATOM 4370 N N . VAL A 1 648 ? 16.633 -13.667 28.929 1.00 47.12 648 VAL A N 1
ATOM 4371 C CA . VAL A 1 648 ? 15.237 -13.658 28.470 1.00 47.12 648 VAL A CA 1
ATOM 4372 C C . VAL A 1 648 ? 14.592 -14.989 28.823 1.00 47.12 648 VAL A C 1
ATOM 4374 O O . VAL A 1 648 ? 15.193 -16.038 28.602 1.00 47.12 648 VAL A O 1
ATOM 4377 N N . GLU A 1 649 ? 13.360 -14.947 29.321 1.00 58.03 649 GLU A N 1
ATOM 4378 C CA . GLU A 1 649 ? 12.572 -16.119 29.693 1.00 58.03 649 GLU A CA 1
ATOM 4379 C C . GLU A 1 649 ? 11.242 -16.168 28.942 1.00 58.03 649 GLU A C 1
ATOM 4381 O O . GLU A 1 649 ? 10.557 -15.152 28.813 1.00 58.03 649 GLU A O 1
ATOM 4386 N N . ILE A 1 650 ? 10.852 -17.360 28.484 1.00 46.75 650 ILE A N 1
ATOM 4387 C CA . ILE A 1 650 ? 9.588 -17.597 27.771 1.00 46.75 650 ILE A CA 1
ATOM 4388 C C . ILE A 1 650 ? 8.927 -18.860 28.318 1.00 46.75 650 ILE A C 1
ATOM 4390 O O . ILE A 1 650 ? 9.589 -19.881 28.512 1.00 46.75 650 ILE A O 1
ATOM 4394 N N . GLY A 1 651 ? 7.617 -18.815 28.561 1.00 51.00 651 GLY A N 1
ATOM 4395 C CA . GLY A 1 651 ? 6.904 -19.958 29.112 1.00 51.00 651 GLY A CA 1
ATOM 4396 C C . GLY A 1 651 ? 5.405 -19.776 29.314 1.00 51.00 651 GLY A C 1
ATOM 4397 O O . GLY A 1 651 ? 4.751 -18.986 28.633 1.00 51.00 651 GLY A O 1
ATOM 4398 N N . PHE A 1 652 ? 4.861 -20.529 30.270 1.00 49.75 652 PHE A N 1
ATOM 4399 C CA . PHE A 1 652 ? 3.433 -20.558 30.588 1.00 49.75 652 PHE A CA 1
ATOM 4400 C C . PHE A 1 652 ? 3.189 -20.287 32.070 1.00 49.75 652 PHE A C 1
ATOM 4402 O O . PHE A 1 652 ? 4.054 -20.544 32.902 1.00 49.75 652 PHE A O 1
ATOM 4409 N N . GLY A 1 653 ? 2.003 -19.786 32.403 1.00 53.09 653 GLY A N 1
ATOM 4410 C CA . GLY A 1 653 ? 1.595 -19.459 33.761 1.00 53.09 653 GLY A CA 1
ATOM 4411 C C . GLY A 1 653 ? 0.180 -19.903 34.109 1.00 53.09 653 GLY A C 1
ATOM 4412 O O . GLY A 1 653 ? -0.611 -20.270 33.238 1.00 53.09 653 GLY A O 1
ATOM 4413 N N . SER A 1 654 ? -0.148 -19.843 35.398 1.00 56.78 654 SER A N 1
ATOM 4414 C CA . SER A 1 654 ? -1.488 -20.120 35.901 1.00 56.78 654 SER A CA 1
ATOM 4415 C C . SER A 1 654 ? -2.521 -19.211 35.232 1.00 56.78 654 SER A C 1
ATOM 4417 O O . SER A 1 654 ? -2.236 -18.030 35.010 1.00 56.78 654 SER A O 1
ATOM 4419 N N . PRO A 1 655 ? -3.724 -19.731 34.941 1.00 54.41 655 PRO A N 1
ATOM 4420 C CA . PRO A 1 655 ? -4.809 -18.929 34.397 1.00 54.41 655 PRO A CA 1
ATOM 4421 C C . PRO A 1 655 ? -5.148 -17.745 35.309 1.00 54.41 655 PRO A C 1
ATOM 4423 O O . PRO A 1 655 ? -5.363 -17.907 36.511 1.00 54.41 655 PRO A O 1
ATOM 4426 N N . GLY A 1 656 ? -5.223 -16.553 34.722 1.00 61.75 656 GLY A N 1
ATOM 4427 C CA . GLY A 1 656 ? -5.553 -15.317 35.426 1.00 61.75 656 GLY A CA 1
ATOM 4428 C C . GLY A 1 656 ? -5.685 -14.123 34.483 1.00 61.75 656 GLY A C 1
ATOM 4429 O O . GLY A 1 656 ? -5.470 -14.240 33.279 1.00 61.75 656 GLY A O 1
ATOM 4430 N N . GLY A 1 657 ? -6.037 -12.952 35.022 1.00 55.19 657 GLY A N 1
ATOM 4431 C CA . GLY A 1 657 ? -6.065 -11.708 34.243 1.00 55.19 657 GLY A CA 1
ATOM 4432 C C . GLY A 1 657 ? -4.690 -11.340 33.671 1.00 55.19 657 GLY A C 1
ATOM 4433 O O . GLY A 1 657 ? -3.667 -11.876 34.096 1.00 55.19 657 GLY A O 1
ATOM 4434 N N . LYS A 1 658 ? -4.650 -10.406 32.711 1.00 55.69 658 LYS A N 1
ATOM 4435 C CA . LYS A 1 658 ? -3.377 -9.830 32.245 1.00 55.69 658 LYS A CA 1
ATOM 4436 C C . LYS A 1 658 ? -2.636 -9.225 33.433 1.00 55.69 658 LYS A C 1
ATOM 4438 O O . LYS A 1 658 ? -3.247 -8.525 34.236 1.00 55.69 658 LYS A O 1
ATOM 4443 N N . THR A 1 659 ? -1.345 -9.501 33.556 1.00 52.72 659 THR A N 1
ATOM 4444 C CA . THR A 1 659 ? -0.522 -8.979 34.651 1.00 52.72 659 THR A CA 1
ATOM 4445 C C . THR A 1 659 ? 0.840 -8.568 34.121 1.00 52.72 659 THR A C 1
ATOM 4447 O O . THR A 1 659 ? 1.496 -9.341 33.428 1.00 52.72 659 THR A O 1
ATOM 4450 N N . ILE A 1 660 ? 1.264 -7.358 34.468 1.00 52.00 660 ILE A N 1
ATOM 4451 C CA . ILE A 1 660 ? 2.622 -6.859 34.238 1.00 52.00 660 ILE A CA 1
ATOM 4452 C C . ILE A 1 660 ? 3.249 -6.640 35.607 1.00 52.00 660 ILE A C 1
ATOM 4454 O O . ILE A 1 660 ? 2.575 -6.139 36.509 1.00 52.00 660 ILE A O 1
ATOM 4458 N N . GLY A 1 661 ? 4.511 -7.015 35.789 1.00 51.00 661 GLY A N 1
ATOM 4459 C CA . GLY A 1 661 ? 5.160 -6.858 37.079 1.00 51.00 661 GLY A CA 1
ATOM 4460 C C . GLY A 1 661 ? 6.664 -6.685 37.026 1.00 51.00 661 GLY A C 1
ATOM 4461 O O . GLY A 1 661 ? 7.328 -6.998 36.041 1.00 51.00 661 GLY A O 1
ATOM 4462 N N . VAL A 1 662 ? 7.184 -6.167 38.133 1.00 50.88 662 VAL A N 1
ATOM 4463 C CA . VAL A 1 662 ? 8.611 -5.982 38.383 1.00 50.88 662 VAL A CA 1
ATOM 4464 C C . VAL A 1 662 ? 8.949 -6.624 39.716 1.00 50.88 662 VAL A C 1
ATOM 4466 O O . VAL A 1 662 ? 8.311 -6.328 40.724 1.00 50.88 662 VAL A O 1
ATOM 4469 N N . MET A 1 663 ? 9.969 -7.472 39.740 1.00 64.56 663 MET A N 1
ATOM 4470 C CA . MET A 1 663 ? 10.673 -7.890 40.943 1.00 64.56 663 MET A CA 1
ATOM 4471 C C . MET A 1 663 ? 11.933 -7.028 41.060 1.00 64.56 663 MET A C 1
ATOM 4473 O O . MET A 1 663 ? 12.937 -7.328 40.416 1.00 64.56 663 MET A O 1
ATOM 4477 N N . PRO A 1 664 ? 11.901 -5.928 41.830 1.00 47.75 664 PRO A N 1
ATOM 4478 C CA . PRO A 1 664 ? 13.064 -5.062 41.975 1.00 47.75 664 PRO A CA 1
ATOM 4479 C C . PRO A 1 664 ? 14.222 -5.751 42.703 1.00 47.75 664 PRO A C 1
ATOM 4481 O O . PRO A 1 664 ? 15.351 -5.306 42.554 1.00 47.75 664 PRO A O 1
ATOM 4484 N N . TRP A 1 665 ? 13.958 -6.809 43.479 1.00 65.38 665 TRP A N 1
ATOM 4485 C CA . TRP A 1 665 ? 14.985 -7.630 44.119 1.00 65.38 665 TRP A CA 1
ATOM 4486 C C . TRP A 1 665 ? 14.492 -9.064 44.366 1.00 65.38 665 TRP A C 1
ATOM 4488 O O . TRP A 1 665 ? 13.394 -9.271 44.898 1.00 65.38 665 TRP A O 1
ATOM 4498 N N . GLY A 1 666 ? 15.326 -10.039 44.010 1.00 71.31 666 GLY A N 1
ATOM 4499 C CA . GLY A 1 666 ? 15.192 -11.453 44.341 1.00 71.31 666 GLY A CA 1
ATOM 4500 C C . GLY A 1 666 ? 16.559 -12.089 44.584 1.00 71.31 666 GLY A C 1
ATOM 4501 O O . GLY A 1 666 ? 17.568 -11.585 44.097 1.00 71.31 666 GLY A O 1
ATOM 4502 N N . HIS A 1 667 ? 16.578 -13.185 45.340 1.00 84.69 667 HIS A N 1
ATOM 4503 C CA . HIS A 1 667 ? 17.789 -13.911 45.715 1.00 84.69 667 HIS A CA 1
ATOM 4504 C C . HIS A 1 667 ? 17.640 -15.407 45.442 1.00 84.69 667 HIS A C 1
ATOM 4506 O O . HIS A 1 667 ? 16.583 -15.985 45.695 1.00 84.69 667 HIS A O 1
ATOM 4512 N N . SER A 1 668 ? 18.707 -16.048 44.971 1.00 86.31 668 SER A N 1
ATOM 4513 C CA . SER A 1 668 ? 18.753 -17.476 44.643 1.00 86.31 668 SER A CA 1
ATOM 4514 C C . SER A 1 668 ? 20.029 -18.134 45.169 1.00 86.31 668 SER A C 1
ATOM 4516 O O . SER A 1 668 ? 21.088 -17.513 45.211 1.00 86.31 668 SER A O 1
ATOM 4518 N N . SER A 1 669 ? 19.931 -19.389 45.607 1.00 88.62 669 SER A N 1
ATOM 4519 C CA . SER A 1 669 ? 21.048 -20.168 46.156 1.00 88.62 669 SER A CA 1
ATOM 4520 C C . SER A 1 669 ? 21.014 -21.622 45.660 1.00 88.62 669 SER A C 1
ATOM 4522 O O . SER A 1 669 ? 19.929 -22.170 45.435 1.00 88.62 669 SER A O 1
ATOM 4524 N N . PRO A 1 670 ? 22.175 -22.285 45.498 1.00 89.81 670 PRO A N 1
ATOM 4525 C CA . PRO A 1 670 ? 22.246 -23.668 45.033 1.00 89.81 670 PRO A CA 1
ATOM 4526 C C . PRO A 1 670 ? 21.703 -24.647 46.080 1.00 89.81 670 PRO A C 1
ATOM 4528 O O . PRO A 1 670 ? 21.935 -24.503 47.282 1.00 89.81 670 PRO A O 1
ATOM 4531 N N . VAL A 1 671 ? 21.020 -25.694 45.621 1.00 85.69 671 VAL A N 1
ATOM 4532 C CA . VAL A 1 671 ? 20.528 -26.782 46.471 1.00 85.69 671 VAL A CA 1
ATOM 4533 C C . VAL A 1 671 ? 21.593 -27.876 46.544 1.00 85.69 671 VAL A C 1
ATOM 4535 O O . VAL A 1 671 ? 21.904 -28.517 45.544 1.00 85.69 671 VAL A O 1
ATOM 4538 N N . SER A 1 672 ? 22.155 -28.121 47.730 1.00 71.69 672 SER A N 1
ATOM 4539 C C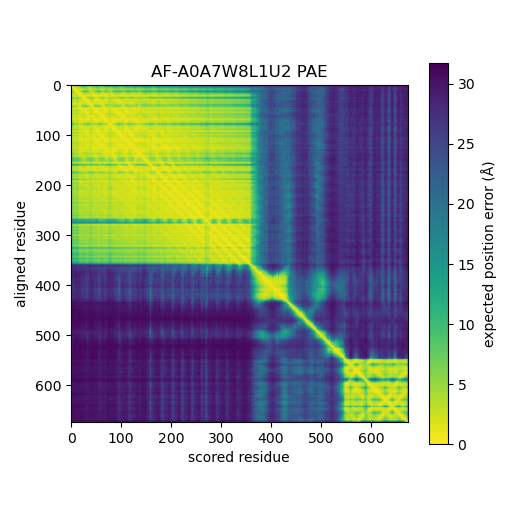A . SER A 1 672 ? 23.135 -29.195 47.933 1.00 71.69 672 SER A CA 1
ATOM 4540 C C . SER A 1 672 ? 22.472 -30.571 47.783 1.00 71.69 672 SER A C 1
ATOM 4542 O O . SER A 1 672 ? 21.480 -30.850 48.458 1.00 71.69 672 SER A O 1
ATOM 4544 N N . ALA A 1 673 ? 23.026 -31.448 46.940 1.00 50.00 673 ALA A N 1
ATOM 4545 C CA . ALA A 1 673 ? 22.620 -32.852 46.891 1.00 50.00 673 ALA A CA 1
ATOM 4546 C C . ALA A 1 673 ? 22.925 -33.524 48.245 1.00 50.00 673 ALA A C 1
ATOM 4548 O O . ALA A 1 673 ? 24.065 -33.479 48.712 1.00 50.00 673 ALA A O 1
ATOM 4549 N N . LYS A 1 674 ? 21.909 -34.111 48.884 1.00 38.16 674 LYS A N 1
ATOM 4550 C CA . LYS A 1 674 ? 22.081 -35.067 49.985 1.00 38.16 674 LYS A CA 1
ATOM 4551 C C . LYS A 1 674 ? 21.921 -36.481 49.468 1.00 38.16 674 LYS A C 1
ATOM 4553 O O . LYS A 1 674 ? 21.006 -36.677 48.637 1.00 38.16 674 LYS A O 1
#

pLDDT: mean 71.04, std 26.47, range [19.62, 98.94]

InterPro domains:
  IPR008638 Filamentous haemagglutinin FhaB/tRNA nuclease CdiA-like, TPS domain [PF05860] (12-200)
  IPR008638 Filamentous haemagglutinin FhaB/tRNA nuclease CdiA-like, TPS domain [SM00912] (2-79)
  IPR008638 Filamentous haemagglutinin FhaB/tRNA nuclease CdiA-like, TPS domain [TIGR01901] (11-73)
  IPR011050 Pectin lyase fold/virulence factor [SSF51126] (2-225)
  IPR012334 Pectin lyase fold [G3DSA:2.160.20.10] (1-239)
  IPR029116 Bacterial toxin 22 [PF15527] (548-672)

Secondary structure (DSSP, 8-state):
---S-PPPTTS-TT---SEEEEEE-SSSPEEE-SEEEPPSSPEEEEEEEETT-EEESSEEEESEEEEEEESSEEEE-TTS-EEEEEE-S-EEEE-TT-EEEEEEEEEEEEESEEEESSEEEEEEEEEEESSEEEETTT-PEEE-PPSSSPPSEEEEE-TT-EEEEEEEEEEE-STT-EEEESSEEEESSS-EEEEESSEEEE-SEEEESS-EEEEESEEEESSEEEESS-EEEEESSEEEESSEEEESS-EEEEESEEEESSEEEESB-TTS-B-S---EEEEESSEEEE-SEEEESS-EEEEESEEE-TT-EEEESSEEEEEESSS-EE-TT-EEEESSEEEEEESS-EE-TT-EEEE---HHHHHHHHHHHHHHHHHHHHHHHHHHHHHHHHHHHHHHHHT-HHHHHHHSTT-HHHHHHHHHHHHHHHHHH-SSS-SSSSTTSSTTSSSSSTTSSSSSSS-S-------------S--S----------SHHHHHHHHHHHHHGGGGGHHHHHHHHS-TTPPPPHHHHHHHHHHHHHHHHTTSS-SS-SEEEEEEEETTEEEEEEEETTT--EEEEEEEEEEES-----SPEEEEEEEEETT--SHHHHHHHSSEEEEEEEEEEE-TTSSEEEEEEEEETTS-EEEEEEEE-S-S-EEEEEEEEEEEE----

Sequence (674 aa):
MAGQINGNPNFGPNDAAKIIVNQVNSNNPSLLRGYVEVAGQKAAAVVIANSSGLVVDGGGFINTSRGILTTGNPLIDGSGNLTGFNVTGGTITVQGAGLNASNIDQVDLIARAVQANAAIYANTLNVVTGANSVDYAGLNATPITGSGAAPGVSIDVAQLGGMYANRITLVGTEKGVGVANAGTIAAQAGDLTLTSSGQLVQSGTMNASGSIGISAASVANSGTIFGQRNTTIGATGALTNSGTLAAQQDLMATAGSVASTGLLGAGVNPDGSLGSNGNLSVTSAGLLSATGQNVASGIVTLYGVSLDLANAQTWAGTALALTATGGSLGLANATTGAGTSITVNAAGTLDNSGGTFSKTPDVNDILNQQADTMAAAQAAGQVVAQGIGAYAESKLEAAQKAGDAAGEAAWDEGGDNRALLHAAGGALIGGLGGGSAFGAIGGAAGAALSSKLAGQLESLSKGVGAETSSELLGNLAANVAAGVAGVLVGGTAGAATASNVELYNQMLHRKKDLVSQVCGAGAQCSDATLNAVIQAQGANADAAAGSLQPNYATANGGVLSANGTLAVNLYDGQRYVGGGVSITNPSAVSWMPSGTATLGWIFGAQDAGSTNSFLNGDGSQYFISVPTPFGVNAFGAITHAYGGSTAVEIGFGSPGGKTIGVMPWGHSSPVSAK

Mean predicted aligned error: 18.7 Å

Solvent-accessible surface area (backbone atoms only — not comparable to full-atom values): 33024 Å² total; per-residue (Å²): 133,87,75,89,77,79,83,64,86,92,45,61,92,94,52,76,66,53,63,46,79,48,76,53,90,56,85,64,56,47,78,35,72,38,66,51,72,48,82,77,73,68,21,58,28,42,36,46,27,22,47,50,9,37,41,29,36,37,17,35,63,38,50,37,42,27,43,35,45,27,13,16,52,76,37,65,49,101,84,71,47,77,54,24,29,47,14,34,31,31,41,37,39,28,27,80,74,2,34,49,36,60,86,22,60,30,38,37,43,38,16,20,21,39,35,27,52,9,45,34,36,25,33,28,37,38,36,43,22,20,25,19,42,27,37,58,87,81,60,55,71,44,82,49,80,53,58,77,76,80,62,85,43,20,38,37,27,34,64,77,10,25,42,40,17,29,27,34,40,39,39,29,62,36,72,72,24,17,36,38,32,45,13,40,39,36,9,72,70,22,38,28,38,38,40,32,43,6,39,36,41,34,58,18,40,38,38,14,57,20,32,32,40,39,39,24,36,20,36,40,34,52,19,40,37,39,8,58,27,35,22,38,40,39,20,71,31,45,33,38,31,44,14,40,42,29,4,32,24,34,20,38,39,39,22,33,24,34,43,27,62,18,41,44,30,4,1,34,38,98,65,53,38,68,41,87,44,16,34,26,38,40,41,20,75,26,47,27,33,45,36,17,39,39,37,12,30,22,35,30,37,43,36,15,30,21,33,36,26,45,56,10,42,36,39,9,50,32,35,28,39,40,38,8,72,69,24,35,27,35,27,34,50,12,45,36,25,16,56,76,41,78,46,80,44,46,66,42,54,75,40,54,58,81,33,45,83,44,66,55,64,71,63,52,66,70,29,42,67,51,26,56,45,43,53,49,31,52,52,51,32,47,53,49,31,53,50,50,52,56,52,23,50,53,47,21,56,50,16,60,76,69,68,35,67,67,46,26,54,28,24,33,98,86,8,66,57,39,52,50,49,43,48,53,52,4,34,60,37,11,77,67,48,50,83,57,73,65,83,75,77,64,86,69,77,68,73,78,67,57,82,80,54,74,75,65,66,71,63,74,78,65,70,94,80,77,87,85,82,87,84,83,85,86,77,82,90,85,78,77,93,84,78,90,80,76,86,87,76,72,45,68,18,38,60,54,17,56,56,37,42,61,65,57,54,64,62,56,68,53,56,73,50,54,59,43,68,73,37,49,91,89,53,86,72,54,71,68,62,55,48,54,55,50,52,64,50,50,60,56,53,64,46,65,76,74,56,96,60,58,44,28,38,40,43,35,42,29,46,56,42,44,36,39,36,37,37,33,35,63,72,73,64,51,40,27,45,31,36,34,49,39,52,46,44,69,64,63,83,51,87,63,74,40,38,35,42,31,44,26,42,44,67,74,42,83,49,49,66,52,42,52,55,59,54,44,44,50,27,33,35,41,38,40,35,38,58,44,99,81,71,29,11,45,30,41,36,42,40,36,26,77,88,74,46,44,29,45,33,47,36,38,26,50,61,51,74,65,36,39,35,38,24,81,46,31,41,27,39,75,60,80,88,128

Radius of gyration: 30.53 Å; Cα contacts (8 Å, |Δi|>4): 1760; chains: 1; bounding box: 88×69×90 Å